Protein AF-A0A926HUH7-F1 (afdb_monomer_lite)

pLDDT: mean 84.09, std 13.65, range [26.98, 98.44]

Structure (mmCIF, N/CA/C/O backbone):
data_AF-A0A926HUH7-F1
#
_entry.id   AF-A0A926HUH7-F1
#
loop_
_atom_site.group_PDB
_atom_site.id
_atom_site.type_symbol
_atom_site.label_atom_id
_atom_site.label_alt_id
_atom_site.label_comp_id
_atom_site.label_asym_id
_atom_site.label_entity_id
_atom_site.label_seq_id
_atom_site.pdbx_PDB_ins_code
_atom_site.Cartn_x
_atom_site.Cartn_y
_atom_site.Cartn_z
_atom_site.occupancy
_atom_site.B_iso_or_equiv
_atom_site.auth_seq_id
_atom_site.auth_comp_id
_atom_site.auth_asym_id
_atom_site.auth_atom_id
_atom_site.pdbx_PDB_model_num
ATOM 1 N N . MET A 1 1 ? -35.353 0.434 -4.615 1.00 84.88 1 MET A N 1
ATOM 2 C CA . MET A 1 1 ? -34.839 1.703 -5.168 1.00 84.88 1 MET A CA 1
ATOM 3 C C . MET A 1 1 ? -35.703 2.874 -4.711 1.00 84.88 1 MET A C 1
ATOM 5 O O . MET A 1 1 ? -36.920 2.767 -4.698 1.00 84.88 1 MET A O 1
ATOM 9 N N . ARG A 1 2 ? -35.077 3.994 -4.342 1.00 84.56 2 ARG A N 1
ATOM 10 C CA . ARG A 1 2 ? -35.689 5.275 -3.950 1.00 84.56 2 ARG A CA 1
ATOM 11 C C . ARG A 1 2 ? -35.462 6.312 -5.057 1.00 84.56 2 ARG A C 1
ATOM 13 O O . ARG A 1 2 ? -34.459 7.032 -5.028 1.00 84.56 2 ARG A O 1
ATOM 20 N N . ARG A 1 3 ? -36.312 6.313 -6.096 1.00 85.25 3 ARG A N 1
ATOM 21 C CA . ARG A 1 3 ? -36.129 7.134 -7.318 1.00 85.25 3 ARG A CA 1
ATOM 22 C C . ARG A 1 3 ? -35.969 8.626 -7.010 1.00 85.25 3 ARG A C 1
ATOM 24 O O . ARG A 1 3 ? -35.176 9.290 -7.670 1.00 85.25 3 ARG A O 1
ATOM 31 N N . GLU A 1 4 ? -36.621 9.123 -5.965 1.00 82.88 4 GLU A N 1
ATOM 32 C CA . GLU A 1 4 ? -36.550 10.510 -5.504 1.00 82.88 4 GLU A CA 1
ATOM 33 C C . GLU A 1 4 ? -35.129 10.971 -5.139 1.00 82.88 4 GLU A C 1
ATOM 35 O O . GLU A 1 4 ? -34.836 12.162 -5.196 1.00 82.88 4 GLU A O 1
ATOM 40 N N . ARG A 1 5 ? -34.212 10.047 -4.811 1.00 84.25 5 ARG A N 1
ATOM 41 C CA . ARG A 1 5 ? -32.801 10.367 -4.513 1.00 84.25 5 ARG A CA 1
ATOM 42 C C . ARG A 1 5 ? -31.936 10.571 -5.757 1.00 84.25 5 ARG A C 1
ATOM 44 O O . ARG A 1 5 ? -30.822 11.082 -5.627 1.00 84.25 5 ARG A O 1
ATOM 51 N N . GLY A 1 6 ? -32.418 10.144 -6.925 1.00 88.50 6 GLY A N 1
ATOM 52 C CA . GLY A 1 6 ? -31.769 10.321 -8.222 1.00 88.50 6 GLY A CA 1
ATOM 53 C C . GLY A 1 6 ? -30.328 9.802 -8.315 1.00 88.50 6 GLY A C 1
ATOM 54 O O . GLY A 1 6 ? -29.916 8.865 -7.619 1.00 88.50 6 GLY A O 1
ATOM 55 N N . LEU A 1 7 ? -29.561 10.432 -9.205 1.00 91.12 7 LEU A N 1
ATOM 56 C CA . LEU A 1 7 ? -28.140 10.180 -9.443 1.00 91.12 7 LEU A CA 1
ATOM 57 C C . LEU A 1 7 ? -27.294 11.313 -8.845 1.00 91.12 7 LEU A C 1
ATOM 59 O O . LEU A 1 7 ? -27.714 12.467 -8.766 1.00 91.12 7 LEU A O 1
ATOM 63 N N . ALA A 1 8 ? -26.080 10.990 -8.410 1.00 89.81 8 ALA A N 1
ATOM 64 C CA . ALA A 1 8 ? -25.098 11.983 -7.999 1.00 89.81 8 ALA A CA 1
ATOM 65 C C . ALA A 1 8 ? -24.409 12.619 -9.212 1.00 89.81 8 ALA A C 1
ATOM 67 O O . ALA A 1 8 ? -24.269 11.986 -10.255 1.00 89.81 8 ALA A O 1
ATOM 68 N N . TYR A 1 9 ? -23.838 13.815 -9.029 1.00 89.94 9 TYR A N 1
ATOM 69 C CA . TYR A 1 9 ? -23.035 14.493 -10.059 1.00 89.94 9 TYR A CA 1
ATOM 70 C C . TYR A 1 9 ? -21.872 13.644 -10.598 1.00 89.94 9 TYR A C 1
ATOM 72 O O . TYR A 1 9 ? -21.448 13.829 -11.732 1.00 89.94 9 TYR A O 1
ATOM 80 N N . CYS A 1 10 ? -21.339 12.706 -9.810 1.00 86.88 10 CYS A N 1
ATOM 81 C CA . CYS A 1 10 ? -20.277 11.793 -10.241 1.00 86.88 10 CYS A CA 1
ATOM 82 C C . CYS A 1 10 ? -20.774 10.538 -10.982 1.00 86.88 10 CYS A C 1
ATOM 84 O O . CYS A 1 10 ? -19.946 9.736 -11.399 1.00 86.88 10 CYS A O 1
ATOM 86 N N . GLY A 1 11 ? -22.089 10.340 -11.117 1.00 88.38 11 GLY A N 1
ATOM 87 C CA . GLY A 1 11 ? -22.698 9.161 -11.745 1.00 88.38 11 GLY A CA 1
ATOM 88 C C . GLY A 1 11 ? -23.132 8.060 -10.775 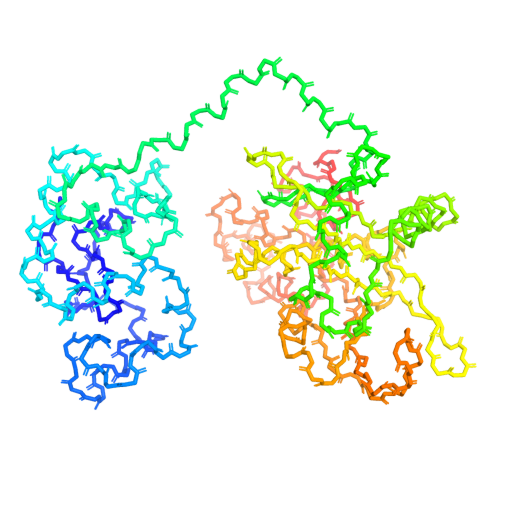1.00 88.38 11 GLY A C 1
ATOM 89 O O . GLY A 1 11 ? -23.734 7.087 -11.203 1.00 88.38 11 GLY A O 1
ATOM 90 N N . LEU A 1 12 ? -22.875 8.184 -9.468 1.00 88.38 12 LEU A N 1
ATOM 91 C CA . LEU A 1 12 ? -23.339 7.195 -8.484 1.00 88.38 12 LEU A CA 1
ATOM 92 C C . LEU A 1 12 ? -24.869 7.192 -8.338 1.00 88.38 12 LEU A C 1
ATOM 94 O O . LEU A 1 12 ? -25.495 8.248 -8.273 1.00 88.38 12 LEU A O 1
ATOM 98 N N . ALA A 1 13 ? -25.455 6.006 -8.171 1.00 87.44 13 ALA A N 1
ATOM 99 C CA . ALA A 1 13 ? -26.890 5.829 -7.967 1.00 87.44 13 ALA A CA 1
ATOM 100 C C . ALA A 1 13 ? -27.293 6.077 -6.502 1.00 87.44 13 ALA A C 1
ATOM 102 O O . ALA A 1 13 ? -27.328 5.158 -5.681 1.00 87.44 13 ALA A O 1
ATOM 103 N N . CYS A 1 14 ? -27.597 7.329 -6.143 1.00 84.69 14 CYS A N 1
ATOM 104 C CA . CYS A 1 14 ? -28.116 7.660 -4.809 1.00 84.69 14 CYS A CA 1
ATOM 105 C C . CYS A 1 14 ? -29.447 6.947 -4.512 1.00 84.69 14 CYS A C 1
ATOM 107 O O . CYS A 1 14 ? -29.713 6.602 -3.360 1.00 84.69 14 CYS A O 1
ATOM 109 N N . CYS A 1 15 ? -30.237 6.674 -5.551 1.00 83.19 15 CYS A N 1
ATOM 110 C CA . CYS A 1 15 ? -31.482 5.910 -5.510 1.00 83.19 15 CYS A CA 1
ATOM 111 C C . CYS A 1 15 ? -31.345 4.450 -5.041 1.00 83.19 15 CYS A C 1
ATOM 113 O O . CYS A 1 15 ? -32.341 3.861 -4.631 1.00 83.19 15 CYS A O 1
ATOM 115 N N . LEU A 1 16 ? -30.140 3.876 -5.028 1.00 81.88 16 LEU A N 1
ATOM 116 C CA . LEU A 1 16 ? -29.881 2.500 -4.575 1.00 81.88 16 LEU A CA 1
ATOM 117 C C . LEU A 1 16 ? -29.028 2.444 -3.293 1.00 81.88 16 LEU A C 1
ATOM 119 O O . LEU A 1 16 ? -28.545 1.389 -2.889 1.00 81.88 16 LEU A O 1
ATOM 123 N N . CYS A 1 17 ? -28.799 3.588 -2.639 1.00 74.50 17 CYS A N 1
ATOM 124 C CA . CYS A 1 17 ? -28.004 3.648 -1.415 1.00 74.50 17 CYS A CA 1
ATOM 125 C C . CYS A 1 17 ? -28.865 3.417 -0.163 1.00 74.50 17 CYS A C 1
ATOM 127 O O . CYS A 1 17 ? -29.707 4.249 0.185 1.00 74.50 17 CYS A O 1
ATOM 129 N N . GLU A 1 18 ? -28.585 2.325 0.551 1.00 68.12 18 GLU A N 1
ATOM 130 C CA . GLU A 1 18 ? -29.294 1.916 1.774 1.00 68.12 18 GLU A CA 1
ATOM 131 C C . GLU A 1 18 ? -28.559 2.293 3.074 1.00 68.12 18 GLU A C 1
ATOM 133 O O . GLU A 1 18 ? -29.140 2.239 4.150 1.00 68.12 18 GLU A O 1
ATOM 138 N N . GLN A 1 19 ? -27.295 2.735 3.006 1.00 62.44 19 GLN A N 1
ATOM 139 C CA . GLN A 1 19 ? -26.455 2.940 4.202 1.00 62.44 19 GLN A CA 1
ATOM 140 C C . GLN A 1 19 ? -26.865 4.111 5.107 1.00 62.44 19 GLN A C 1
ATOM 142 O O . GLN A 1 19 ? -26.459 4.172 6.265 1.00 62.44 19 GLN A O 1
ATOM 147 N N . LYS A 1 20 ? -27.617 5.077 4.582 1.00 64.31 20 LYS A N 1
ATOM 148 C CA . LYS A 1 20 ? -28.118 6.224 5.345 1.00 64.31 20 LYS A CA 1
ATOM 149 C C . LYS A 1 20 ? -29.600 6.379 5.022 1.00 64.31 20 LYS A C 1
ATOM 151 O O . LYS A 1 20 ? -29.957 6.967 3.998 1.00 64.31 20 LYS A O 1
ATOM 156 N N . GLU A 1 21 ? -30.464 5.841 5.882 1.00 65.75 21 GLU A N 1
ATOM 157 C CA . GLU A 1 21 ? -31.922 5.897 5.703 1.00 65.75 21 GLU A CA 1
ATOM 158 C C . GLU A 1 21 ? -32.441 7.328 5.534 1.00 65.75 21 GLU A C 1
ATOM 160 O O . GLU A 1 21 ? -33.363 7.533 4.751 1.00 65.75 21 GLU A O 1
ATOM 165 N N . SER A 1 22 ? -31.792 8.311 6.163 1.00 70.88 22 SER A N 1
ATOM 166 C CA . SER A 1 22 ? -32.119 9.740 6.088 1.00 70.88 22 SER A CA 1
ATOM 167 C C . SER A 1 22 ? -31.356 10.526 5.011 1.00 70.88 22 SER A C 1
ATOM 169 O O . SER A 1 22 ? -31.502 11.742 4.933 1.00 70.88 22 SER A O 1
ATOM 171 N N . CYS A 1 23 ? -30.529 9.885 4.172 1.00 77.25 23 CYS A N 1
ATOM 172 C CA . CYS A 1 23 ? -29.786 10.607 3.136 1.00 77.25 23 CYS A CA 1
ATOM 173 C C . CYS A 1 23 ? -30.742 11.143 2.057 1.00 77.25 23 CYS A C 1
ATOM 175 O O . CYS A 1 23 ? -31.434 10.340 1.424 1.00 77.25 23 CYS A O 1
ATOM 177 N N . PRO A 1 24 ? -30.759 12.460 1.786 1.00 75.69 24 PRO A N 1
ATOM 178 C CA . 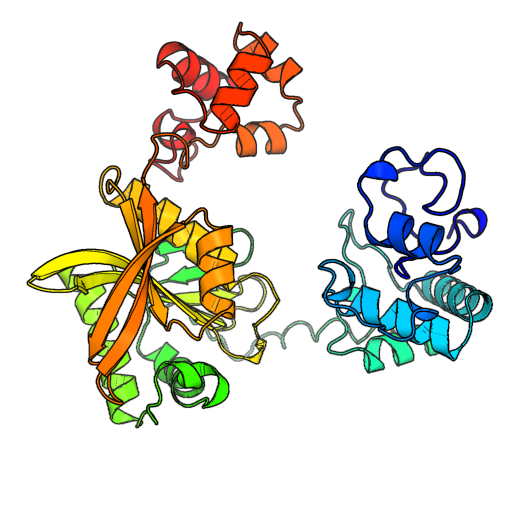PRO A 1 24 ? -31.658 13.029 0.787 1.00 75.69 24 PRO A CA 1
ATOM 179 C C . PRO A 1 24 ? -31.220 12.687 -0.644 1.00 75.69 24 PRO A C 1
ATOM 181 O O . PRO A 1 24 ? -32.033 12.731 -1.556 1.00 75.69 24 PRO A O 1
ATOM 184 N N . GLY A 1 25 ? -29.963 12.288 -0.857 1.00 78.50 25 GLY A N 1
ATOM 185 C CA . GLY A 1 25 ? -29.345 12.172 -2.179 1.00 78.50 25 GLY A CA 1
ATOM 186 C C . GLY A 1 25 ? -28.408 13.350 -2.450 1.00 78.50 25 GLY A C 1
ATOM 187 O O . GLY A 1 25 ? -28.505 14.401 -1.825 1.00 78.50 25 GLY A O 1
ATOM 188 N N . CYS A 1 26 ? -27.441 13.177 -3.353 1.00 81.06 26 CYS A N 1
ATOM 189 C CA . CYS A 1 26 ? -26.387 14.177 -3.564 1.00 81.06 26 CYS A CA 1
ATOM 190 C C . CYS A 1 26 ? -26.951 15.528 -4.043 1.00 81.06 26 CYS A C 1
ATOM 192 O O . CYS A 1 26 ? -26.535 16.587 -3.560 1.00 81.06 26 CYS A O 1
ATOM 194 N N . ARG A 1 27 ? -27.934 15.481 -4.949 1.00 82.12 27 ARG A N 1
ATOM 195 C CA . ARG A 1 27 ? -28.553 16.664 -5.559 1.00 82.12 27 ARG A CA 1
ATOM 196 C C . ARG A 1 27 ? -29.724 17.255 -4.769 1.00 82.12 27 ARG A C 1
ATOM 198 O O . ARG A 1 27 ? -30.088 18.392 -5.028 1.00 82.12 27 ARG A O 1
ATOM 205 N N . ASN A 1 28 ? -30.239 16.548 -3.765 1.00 79.88 28 ASN A N 1
ATOM 206 C CA . ASN A 1 28 ? -31.368 16.992 -2.940 1.00 79.88 28 ASN A CA 1
ATOM 207 C C . ASN A 1 28 ? -30.885 17.656 -1.653 1.00 79.88 28 ASN A C 1
ATOM 209 O O . ASN A 1 28 ? -29.903 17.203 -1.070 1.00 79.88 28 ASN A O 1
ATOM 213 N N . GLU A 1 29 ? -31.530 18.739 -1.218 1.00 67.69 29 GLU A N 1
ATOM 214 C CA . GLU A 1 29 ? -31.142 19.549 -0.050 1.00 67.69 29 GLU A CA 1
ATOM 215 C C . GLU A 1 29 ? -30.803 18.720 1.208 1.00 67.69 29 GLU A C 1
ATOM 217 O O . GLU A 1 29 ? -31.455 17.723 1.496 1.00 67.69 29 GLU A O 1
ATOM 222 N N . GLY A 1 30 ? -29.759 19.122 1.954 1.00 60.62 30 GLY A N 1
ATOM 223 C CA . GLY A 1 30 ? -29.415 18.519 3.256 1.00 60.62 30 GLY A CA 1
ATOM 224 C C . GLY A 1 30 ? -28.243 17.522 3.299 1.00 60.62 30 GLY A C 1
ATOM 225 O O . GLY A 1 30 ? -28.022 16.895 4.333 1.00 60.62 30 GLY A O 1
ATOM 226 N N . CYS A 1 31 ? -27.451 17.350 2.231 1.00 67.62 31 CYS A N 1
ATOM 227 C CA . CYS A 1 31 ? -26.242 16.512 2.308 1.00 67.62 31 CYS A CA 1
ATOM 228 C C . CYS A 1 31 ? -25.102 17.226 3.070 1.00 67.62 31 CYS A C 1
ATOM 230 O O . CYS A 1 31 ? -24.516 18.185 2.571 1.00 67.62 31 CYS A O 1
ATOM 232 N N . GLY A 1 32 ? -24.753 16.724 4.260 1.00 63.94 32 GLY A N 1
ATOM 233 C CA . GLY A 1 32 ? -23.741 17.323 5.148 1.00 63.94 32 GLY A CA 1
ATOM 234 C C . GLY A 1 32 ? -22.280 17.219 4.684 1.00 63.94 32 GLY A C 1
ATOM 235 O O . GLY A 1 32 ? -21.400 17.764 5.336 1.00 63.94 32 GLY A O 1
ATOM 236 N N . GLU A 1 33 ? -21.999 16.531 3.573 1.00 67.12 33 GLU A N 1
ATOM 237 C CA . GLU A 1 33 ? -20.634 16.333 3.045 1.00 67.12 33 GLU A CA 1
ATOM 238 C C . GLU A 1 33 ? -20.369 17.126 1.746 1.00 67.12 33 GLU A C 1
ATOM 240 O O . GLU A 1 33 ? -19.335 16.950 1.099 1.00 67.12 33 GLU A O 1
ATOM 245 N N . ARG A 1 34 ? -21.296 18.009 1.342 1.00 72.56 34 ARG A N 1
ATOM 246 C CA . ARG A 1 34 ? -21.234 18.756 0.069 1.00 72.56 34 ARG A CA 1
ATOM 247 C C . ARG A 1 34 ? -19.994 19.625 -0.078 1.00 72.56 34 ARG A C 1
ATOM 249 O O . ARG A 1 34 ? -19.381 19.605 -1.139 1.00 72.56 34 ARG A O 1
ATOM 256 N N . GLU A 1 35 ? -19.611 20.327 0.986 1.00 74.69 35 GLU A N 1
ATOM 257 C CA . GLU A 1 35 ? -18.494 21.283 0.978 1.00 74.69 35 GLU A CA 1
ATOM 258 C C . GLU A 1 35 ? -17.168 20.632 0.558 1.00 74.69 35 GLU A C 1
ATOM 260 O O . GLU A 1 35 ? -16.354 21.247 -0.126 1.00 74.69 35 GLU A O 1
ATOM 265 N N . TRP A 1 36 ? -16.980 19.352 0.886 1.00 76.88 36 TRP A N 1
ATOM 266 C CA . TRP A 1 36 ? -15.750 18.605 0.617 1.00 76.88 36 TRP A CA 1
ATOM 267 C C . TRP A 1 36 ? -15.787 17.816 -0.702 1.00 76.88 36 TRP A C 1
ATOM 269 O O . TRP A 1 36 ? -14.787 17.212 -1.103 1.00 76.88 36 TRP A O 1
ATOM 279 N N . CYS A 1 37 ? -16.926 17.790 -1.401 1.00 79.44 37 CYS A N 1
ATOM 280 C CA . CYS A 1 37 ? -17.103 16.989 -2.605 1.00 79.44 37 CYS A CA 1
ATOM 281 C C . CYS A 1 37 ? -16.648 17.745 -3.865 1.00 79.44 37 CYS A C 1
ATOM 283 O O . CYS A 1 37 ? -17.381 18.554 -4.431 1.00 79.44 37 CYS A O 1
ATOM 285 N N . LYS A 1 38 ? -15.453 17.406 -4.370 1.00 84.69 38 LYS A N 1
ATOM 286 C CA . LYS A 1 38 ? -14.874 18.023 -5.581 1.00 84.69 38 LYS A CA 1
ATOM 287 C C . LYS A 1 38 ? -15.782 17.935 -6.813 1.00 84.69 38 LYS A C 1
ATOM 289 O O . LYS A 1 38 ? -15.930 18.921 -7.522 1.00 84.69 38 LYS A O 1
ATOM 294 N N . ASN A 1 39 ? -16.393 16.774 -7.072 1.00 85.88 39 ASN A N 1
ATOM 295 C CA . ASN A 1 39 ? -17.260 16.583 -8.241 1.00 85.88 39 ASN A CA 1
ATOM 296 C C . ASN A 1 39 ? -18.550 17.409 -8.148 1.00 85.88 39 ASN A C 1
ATOM 298 O O . ASN A 1 39 ? -18.982 17.949 -9.159 1.00 85.88 39 ASN A O 1
ATOM 302 N N . TYR A 1 40 ? -19.133 17.528 -6.950 1.00 87.69 40 TYR A N 1
ATOM 303 C CA . TYR A 1 40 ? -20.292 18.389 -6.708 1.00 87.69 40 TYR A CA 1
ATOM 304 C C . TYR A 1 40 ? -19.934 19.857 -6.965 1.00 87.69 40 TYR A C 1
ATOM 306 O O . TYR A 1 40 ? -20.567 20.484 -7.808 1.00 87.69 40 TYR A O 1
ATOM 314 N N . ASN A 1 41 ? -18.889 20.375 -6.306 1.00 87.19 41 ASN A N 1
ATOM 315 C CA . ASN A 1 41 ? -18.487 21.779 -6.438 1.00 87.19 41 ASN A CA 1
ATOM 316 C C . ASN A 1 41 ? -18.135 22.125 -7.893 1.00 87.19 41 ASN A C 1
ATOM 318 O O . ASN A 1 41 ? -18.676 23.079 -8.438 1.00 87.19 41 ASN A O 1
ATOM 322 N N . CYS A 1 42 ? -17.343 21.283 -8.565 1.00 89.56 42 CYS A N 1
ATOM 323 C CA . CYS A 1 42 ? -16.963 21.488 -9.964 1.00 89.56 42 CYS A CA 1
ATOM 324 C C . CYS A 1 42 ? -18.175 21.507 -10.914 1.00 89.56 42 CYS A C 1
ATOM 326 O O . CYS A 1 42 ? -18.278 22.393 -11.760 1.00 89.56 42 CYS A O 1
ATOM 328 N N . CYS A 1 43 ? -19.121 20.569 -10.769 1.00 89.75 43 CYS A N 1
ATOM 329 C CA . CYS A 1 43 ? -20.323 20.564 -11.609 1.00 89.75 43 CYS A CA 1
ATOM 330 C C . CYS A 1 43 ? -21.197 21.796 -11.343 1.00 89.75 43 CYS A C 1
ATOM 332 O O . CYS A 1 43 ? -21.691 22.402 -12.286 1.00 89.75 43 CYS A O 1
ATOM 334 N N . ARG A 1 44 ? -21.339 22.213 -10.078 1.00 89.75 44 ARG A N 1
ATOM 335 C CA . ARG A 1 44 ? -22.099 23.416 -9.709 1.00 89.75 44 ARG A CA 1
ATOM 336 C C . ARG A 1 44 ? -21.476 24.696 -10.259 1.00 89.75 44 ARG A C 1
ATOM 338 O O . ARG A 1 44 ? -22.204 25.516 -10.802 1.00 89.75 44 ARG A O 1
ATOM 345 N N . GLU A 1 45 ? -20.161 24.849 -10.143 1.00 91.50 45 GLU A N 1
ATOM 346 C CA . GLU A 1 45 ? -19.421 26.005 -10.667 1.00 91.50 45 GLU A CA 1
ATOM 347 C C . GLU A 1 45 ? -19.514 26.102 -12.193 1.00 91.50 45 GLU A C 1
ATOM 349 O O . GLU A 1 45 ? -19.641 27.197 -12.734 1.00 91.50 45 GLU A O 1
ATOM 354 N N . ARG A 1 46 ? -19.483 24.959 -12.889 1.00 90.69 46 ARG A N 1
ATOM 355 C CA . ARG A 1 46 ? -19.540 24.895 -14.357 1.00 90.69 46 ARG A CA 1
ATOM 356 C C . ARG A 1 46 ? -20.961 24.802 -14.928 1.00 90.69 46 ARG A C 1
ATOM 358 O O . ARG A 1 46 ? -21.113 24.774 -16.144 1.00 90.69 46 ARG A O 1
ATOM 365 N N . GLY A 1 47 ? -21.990 24.752 -14.079 1.00 92.69 47 GLY A N 1
ATOM 366 C CA . GLY A 1 47 ? -23.386 24.625 -14.511 1.00 92.69 47 GLY A CA 1
ATOM 367 C C . GLY A 1 47 ? -23.725 23.275 -15.151 1.00 92.69 47 GLY A C 1
ATOM 368 O O . GLY A 1 47 ? -24.629 23.208 -15.975 1.00 92.69 47 GLY A O 1
ATOM 369 N N . TYR A 1 48 ? -22.998 22.214 -14.798 1.00 93.62 48 TYR A N 1
ATOM 370 C CA . TYR A 1 48 ? -23.263 20.863 -15.280 1.00 93.62 48 TYR A CA 1
ATOM 371 C C . TYR A 1 48 ? -24.211 20.112 -14.352 1.00 93.62 48 TYR A C 1
ATOM 373 O O . TYR A 1 48 ? -24.046 20.108 -13.130 1.00 93.62 48 TYR A O 1
ATOM 381 N N . ASP A 1 49 ? -25.127 19.361 -14.949 1.00 89.56 49 ASP A N 1
ATOM 382 C CA . ASP A 1 49 ? -25.972 18.403 -14.248 1.00 89.56 49 ASP A CA 1
ATOM 383 C C . ASP A 1 49 ? -25.156 17.195 -13.782 1.00 89.56 49 ASP A C 1
ATOM 385 O O . ASP A 1 49 ? -25.473 16.584 -12.767 1.00 89.56 49 ASP A O 1
ATOM 389 N N . GLY A 1 50 ? -24.036 16.875 -14.432 1.00 92.25 50 GLY A N 1
ATOM 390 C CA . GLY A 1 50 ? -23.124 15.829 -13.979 1.00 92.25 50 GLY A CA 1
ATOM 391 C C . GLY A 1 50 ? -21.790 15.821 -14.708 1.00 92.25 50 GLY A C 1
ATOM 392 O O . GLY A 1 50 ? -21.604 16.475 -15.731 1.00 92.25 50 GLY A O 1
ATOM 393 N N . CYS A 1 51 ? -20.845 15.034 -14.191 1.00 93.19 51 CYS A N 1
ATOM 394 C CA . CYS A 1 51 ? -19.481 14.949 -14.717 1.00 93.19 51 CYS A CA 1
ATOM 395 C C . CYS A 1 51 ? -19.437 14.519 -16.191 1.00 93.19 51 CYS A C 1
ATOM 397 O O . CYS A 1 51 ? -18.484 14.851 -16.882 1.00 93.19 51 CYS A O 1
ATOM 399 N N . TRP A 1 52 ? -20.456 13.806 -16.672 1.00 93.75 52 TRP A N 1
ATOM 400 C CA . TRP A 1 52 ? -20.575 13.356 -18.060 1.00 93.75 52 TRP A CA 1
ATOM 401 C C . TRP A 1 52 ? -20.892 14.467 -19.068 1.00 93.75 52 TRP A C 1
ATOM 403 O O . TRP A 1 52 ? -20.782 14.223 -20.263 1.00 93.75 52 TRP A O 1
ATOM 413 N N . GLN A 1 53 ? -21.275 15.667 -18.619 1.00 94.12 53 GLN A N 1
ATOM 414 C CA . GLN A 1 53 ? -21.406 16.843 -19.491 1.00 94.12 53 GLN A CA 1
ATOM 415 C C . GLN A 1 53 ? -20.074 17.593 -19.663 1.00 94.12 53 GLN A C 1
ATOM 417 O O . GLN A 1 53 ? -19.978 18.505 -20.481 1.00 94.12 53 GLN A O 1
ATOM 422 N N . CYS A 1 54 ? -19.038 17.232 -18.899 1.00 91.19 54 CYS A N 1
ATOM 423 C CA . CYS A 1 54 ? -17.743 17.892 -18.985 1.00 91.19 54 CYS A CA 1
ATOM 424 C C . CYS A 1 54 ? -16.987 17.438 -20.251 1.00 91.19 54 CYS A C 1
ATOM 426 O O . CYS A 1 54 ? -16.805 16.235 -20.439 1.00 91.19 54 CYS A O 1
ATOM 428 N N . PRO A 1 55 ? -16.470 18.359 -21.084 1.00 88.31 55 PRO A N 1
ATOM 429 C CA . PRO A 1 55 ? -15.702 18.003 -22.282 1.00 88.31 55 PRO A CA 1
ATOM 430 C C . PRO A 1 55 ? -14.354 17.338 -21.957 1.00 88.31 55 PRO A C 1
ATOM 432 O O . PRO A 1 55 ? -13.815 16.597 -22.770 1.00 88.31 55 PRO A O 1
ATOM 435 N N . GLU A 1 56 ? -13.826 17.569 -20.753 1.00 85.75 56 GLU A N 1
ATOM 436 C CA . GLU A 1 56 ? -12.579 16.972 -20.253 1.00 85.75 56 GLU A CA 1
ATOM 437 C C . GLU A 1 56 ? -12.820 15.623 -19.550 1.00 85.75 56 GLU A C 1
ATOM 439 O O . GLU A 1 56 ? -11.948 15.100 -18.854 1.00 85.75 56 GLU A O 1
ATOM 444 N N . PHE A 1 57 ? -14.031 15.071 -19.646 1.00 86.38 57 PHE A N 1
ATOM 445 C CA . PHE A 1 57 ? -14.370 13.818 -18.992 1.00 86.38 57 PHE A CA 1
ATOM 446 C C . PHE A 1 57 ? -13.782 12.603 -19.741 1.00 86.38 57 PHE A C 1
ATOM 448 O O . PHE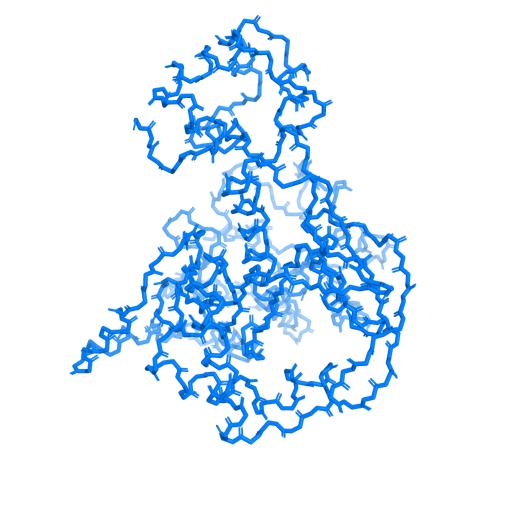 A 1 57 ? -13.956 12.488 -20.955 1.00 86.38 57 PHE A O 1
ATOM 455 N N . PRO A 1 58 ? -13.183 11.621 -19.036 1.00 84.06 58 PRO A N 1
ATOM 456 C CA . PRO A 1 58 ? -12.964 11.563 -17.589 1.00 84.06 58 PRO A CA 1
ATOM 457 C C . PRO A 1 58 ? -11.707 12.340 -17.160 1.00 84.06 58 PRO A C 1
ATOM 459 O O . PRO A 1 58 ? -10.610 12.051 -17.624 1.00 84.06 58 PRO A O 1
ATOM 462 N N . CYS A 1 59 ? -11.844 13.262 -16.204 1.00 77.06 59 CYS A N 1
ATOM 463 C CA . CYS A 1 59 ? -10.702 13.983 -15.635 1.00 77.06 59 CYS A CA 1
ATOM 464 C C . CYS A 1 59 ? -10.014 13.180 -14.511 1.00 77.06 59 CYS A C 1
ATOM 466 O O . CYS A 1 59 ? -10.615 12.274 -13.926 1.00 77.06 59 CYS A O 1
ATOM 468 N N . GLU A 1 60 ? -8.777 13.542 -14.147 1.00 66.25 60 GLU A N 1
ATOM 469 C CA . GLU A 1 60 ? -7.888 12.818 -13.207 1.00 66.25 60 GLU A CA 1
ATOM 470 C C . GLU A 1 60 ? -8.348 12.786 -11.729 1.00 66.25 60 GLU A C 1
ATOM 472 O O . GLU A 1 60 ? -7.583 12.516 -10.799 1.00 66.25 60 GLU A O 1
ATOM 477 N N . THR A 1 61 ? -9.623 13.051 -11.458 1.00 66.00 61 THR A N 1
ATOM 478 C CA . THR A 1 61 ? -10.151 13.059 -10.093 1.00 66.00 61 THR A CA 1
ATOM 479 C C . THR A 1 61 ? -10.214 11.633 -9.531 1.00 66.00 61 THR A C 1
ATOM 481 O O . THR A 1 61 ? -10.776 10.736 -10.158 1.00 66.00 61 THR A O 1
ATOM 484 N N . LEU A 1 62 ? -9.740 11.427 -8.293 1.00 60.81 62 LEU A N 1
ATOM 485 C CA . LEU A 1 62 ? -9.701 10.117 -7.607 1.00 60.81 62 LEU A CA 1
ATOM 486 C C . LEU A 1 62 ? -11.029 9.334 -7.635 1.00 60.81 62 LEU A C 1
ATOM 488 O O . LEU A 1 62 ? -11.021 8.106 -7.612 1.00 60.81 62 LEU A O 1
ATOM 492 N N . MET A 1 63 ? -12.172 10.026 -7.672 1.00 74.12 63 MET A N 1
ATOM 493 C CA . MET A 1 63 ? -13.489 9.389 -7.749 1.00 74.12 63 MET A CA 1
ATOM 494 C C . MET A 1 63 ? -13.747 8.740 -9.119 1.00 74.12 63 MET A C 1
ATOM 496 O O . MET A 1 63 ? -14.274 7.632 -9.169 1.00 74.12 63 MET A O 1
ATOM 500 N N . LEU A 1 64 ? -13.320 9.384 -10.209 1.00 78.44 64 LEU A N 1
ATOM 501 C CA . LEU A 1 64 ? -13.455 8.884 -11.583 1.00 78.44 64 LEU A CA 1
ATOM 502 C C . LEU A 1 64 ? -12.363 7.868 -11.958 1.00 78.44 64 LEU A C 1
ATOM 504 O O . LEU A 1 64 ? -12.463 7.200 -12.985 1.00 78.44 64 LEU A O 1
ATOM 508 N N . ALA A 1 65 ? -11.353 7.677 -11.104 1.00 75.25 65 ALA A N 1
ATOM 509 C CA . ALA A 1 65 ? -10.417 6.562 -11.235 1.00 75.25 65 ALA A CA 1
ATOM 510 C C . ALA A 1 65 ? -11.111 5.198 -11.034 1.00 75.25 65 ALA A C 1
ATOM 512 O O . ALA A 1 65 ? -10.684 4.198 -11.614 1.00 75.25 65 ALA A O 1
ATOM 513 N N . LYS A 1 66 ? -12.211 5.145 -10.265 1.00 76.62 66 LYS A N 1
ATOM 514 C CA . LYS A 1 66 ? -12.998 3.920 -10.062 1.00 76.62 66 LYS A CA 1
ATOM 515 C C . LYS A 1 66 ? -13.790 3.569 -11.323 1.00 76.62 66 LYS A C 1
ATOM 517 O O . LYS A 1 66 ? -14.675 4.325 -11.719 1.00 76.62 66 LYS A O 1
ATOM 522 N N . MET A 1 67 ? -13.513 2.392 -11.889 1.00 86.44 67 MET A N 1
ATOM 523 C CA . MET A 1 67 ? -14.097 1.922 -13.152 1.00 86.44 67 MET A CA 1
ATOM 524 C C . MET A 1 67 ? -15.632 1.990 -13.158 1.00 86.44 67 MET A C 1
ATOM 526 O O . MET A 1 67 ? -16.184 2.659 -14.023 1.00 86.44 67 MET A O 1
ATOM 530 N N . ARG A 1 68 ? -16.312 1.445 -12.135 1.00 87.75 68 ARG A N 1
ATOM 531 C CA . ARG A 1 68 ? -17.783 1.503 -12.006 1.00 87.75 68 ARG A CA 1
ATOM 532 C C . ARG A 1 68 ? -18.342 2.925 -12.117 1.00 87.75 68 ARG A C 1
ATOM 534 O O . ARG A 1 68 ? -19.300 3.166 -12.840 1.00 87.75 68 ARG A O 1
ATOM 541 N N . ILE A 1 69 ? -17.753 3.872 -11.384 1.00 89.31 69 ILE A N 1
ATOM 542 C CA . ILE A 1 69 ? -18.234 5.263 -11.332 1.00 89.31 69 ILE A CA 1
ATOM 543 C C . ILE A 1 69 ? -18.052 5.931 -12.695 1.00 89.31 69 ILE A C 1
ATOM 545 O O . ILE A 1 69 ? -18.952 6.607 -13.188 1.00 89.31 69 ILE A O 1
ATOM 549 N N . ARG A 1 70 ? -16.898 5.700 -13.324 1.00 91.75 70 ARG A N 1
ATOM 550 C CA . ARG A 1 70 ? -16.597 6.219 -14.656 1.00 91.75 70 ARG A CA 1
ATOM 551 C C . ARG A 1 70 ? -17.514 5.628 -15.726 1.00 91.75 70 ARG A C 1
ATOM 553 O O . ARG A 1 70 ? -18.025 6.387 -16.543 1.00 91.75 70 ARG A O 1
ATOM 560 N N . ALA A 1 71 ? -17.769 4.322 -15.674 1.00 92.88 71 ALA A N 1
ATOM 561 C CA . ALA A 1 71 ? -18.703 3.636 -16.559 1.00 92.88 71 ALA A CA 1
ATOM 562 C C . ALA A 1 71 ? -20.122 4.207 -16.415 1.00 92.88 71 ALA A C 1
ATOM 564 O O . ALA A 1 71 ? -20.723 4.594 -17.410 1.00 92.88 71 ALA A O 1
ATOM 565 N N . PHE A 1 72 ? -20.623 4.368 -15.186 1.00 95.12 72 PHE A N 1
ATOM 566 C CA . PHE A 1 72 ? -21.951 4.939 -14.935 1.00 95.12 72 PHE A CA 1
ATOM 567 C C . PHE A 1 72 ? -22.076 6.348 -15.519 1.00 95.12 72 PHE A C 1
ATOM 569 O O . PHE A 1 72 ? -23.027 6.637 -16.237 1.00 95.12 72 PHE A O 1
ATOM 576 N N . ALA A 1 73 ? -21.090 7.216 -15.277 1.00 94.19 73 ALA A N 1
ATOM 577 C CA . ALA A 1 73 ? -21.080 8.551 -15.864 1.00 94.19 73 ALA A CA 1
ATOM 578 C C . ALA A 1 73 ? -21.040 8.508 -17.407 1.00 94.19 73 ALA A C 1
ATOM 580 O O . ALA A 1 73 ? -21.826 9.205 -18.043 1.00 94.19 73 ALA A O 1
ATOM 581 N N . ARG A 1 74 ? -20.212 7.654 -18.032 1.00 94.88 74 ARG A N 1
ATOM 582 C CA . ARG A 1 74 ? -20.219 7.491 -19.501 1.00 94.88 74 ARG A CA 1
ATOM 583 C C . ARG A 1 74 ? -21.571 7.015 -20.026 1.00 94.88 74 ARG A C 1
ATOM 585 O O . ARG A 1 74 ? -22.019 7.516 -21.052 1.00 94.88 74 ARG A O 1
ATOM 592 N N . PHE A 1 75 ? -22.199 6.061 -19.347 1.00 96.19 75 PHE A N 1
ATOM 593 C CA . PHE A 1 75 ? -23.495 5.520 -19.740 1.00 96.19 75 PHE A CA 1
ATOM 594 C C . PHE A 1 75 ? -24.574 6.606 -19.701 1.00 96.19 75 PHE A C 1
ATOM 596 O O . PHE A 1 75 ? -25.289 6.802 -20.681 1.00 96.19 75 PHE A O 1
ATOM 603 N N . ILE A 1 76 ? -24.613 7.396 -18.624 1.00 96.25 76 ILE A N 1
ATOM 604 C CA . ILE A 1 76 ? -25.519 8.545 -18.502 1.00 96.25 76 ILE A CA 1
ATOM 605 C C . ILE A 1 76 ? -25.264 9.567 -19.616 1.00 96.25 76 ILE A C 1
ATOM 607 O O . ILE A 1 76 ? -26.211 10.055 -20.223 1.00 96.25 76 ILE A O 1
ATOM 611 N N . GLY A 1 77 ? -24.000 9.867 -19.931 1.00 94.19 77 GLY A N 1
ATOM 612 C CA . GLY A 1 77 ? -23.658 10.783 -21.022 1.00 94.19 77 GLY A CA 1
ATOM 613 C C . GLY A 1 77 ? -24.116 10.305 -22.405 1.00 94.19 77 GLY A C 1
ATOM 614 O O . GLY A 1 77 ? -24.413 11.132 -23.260 1.00 94.19 77 GLY A O 1
ATOM 615 N N . ARG A 1 78 ? -24.194 8.985 -22.627 1.00 94.94 78 ARG A N 1
ATOM 616 C CA . ARG A 1 78 ? -24.622 8.389 -23.905 1.00 94.94 78 ARG A CA 1
ATOM 617 C C . ARG A 1 78 ? -26.136 8.226 -24.025 1.00 94.94 78 ARG A C 1
ATOM 619 O O . ARG A 1 78 ? -26.673 8.453 -25.102 1.00 94.94 78 ARG A O 1
ATOM 626 N N . HIS A 1 79 ? -26.802 7.814 -22.949 1.00 94.31 79 HIS A N 1
ATOM 627 C CA . HIS A 1 79 ? -28.201 7.371 -22.995 1.00 94.31 79 HIS A CA 1
ATOM 628 C C . HIS A 1 79 ? -29.163 8.244 -22.175 1.00 94.31 79 HIS A C 1
ATOM 630 O O . HIS A 1 79 ? -30.378 8.103 -22.287 1.00 94.31 79 HIS A O 1
ATOM 636 N N . GLY A 1 80 ? -28.637 9.164 -21.366 1.00 94.19 80 GLY A N 1
ATOM 637 C CA . GLY A 1 80 ? -29.415 10.039 -20.495 1.00 94.19 80 GLY A CA 1
ATOM 638 C C . GLY A 1 80 ? -29.715 9.443 -19.116 1.00 94.19 80 GLY A C 1
ATOM 639 O O . GLY A 1 80 ? -29.641 8.236 -18.879 1.00 94.19 80 GLY A O 1
ATOM 640 N N . GLU A 1 81 ? -30.062 10.321 -18.173 1.00 93.88 81 GLU A N 1
ATOM 641 C CA . GLU A 1 81 ? -30.316 9.944 -16.775 1.00 93.88 81 GLU A CA 1
ATOM 642 C C . GLU A 1 81 ? -31.555 9.067 -16.607 1.00 93.88 81 GLU A C 1
ATOM 644 O O . GLU A 1 81 ? -31.542 8.132 -15.810 1.00 93.88 81 GLU A O 1
ATOM 649 N N . GLN A 1 82 ? -32.620 9.359 -17.356 1.00 93.00 82 GLN A N 1
ATOM 650 C CA . GLN A 1 82 ? -33.878 8.630 -17.228 1.00 93.00 82 GLN A CA 1
ATOM 651 C C . GLN A 1 82 ? -33.697 7.157 -17.602 1.00 93.00 82 GLN A C 1
ATOM 653 O O . GLN A 1 82 ? -34.079 6.279 -16.834 1.00 93.00 82 GLN A O 1
ATOM 658 N N . TYR A 1 83 ? -33.016 6.896 -18.721 1.00 93.75 83 TYR A N 1
ATOM 659 C CA . TYR A 1 83 ? -32.714 5.538 -19.159 1.00 93.75 83 TYR A CA 1
ATOM 660 C C . TYR A 1 83 ? -31.826 4.798 -18.152 1.00 93.75 83 TYR A C 1
ATOM 662 O O . TYR A 1 83 ? -32.102 3.653 -17.812 1.00 93.75 83 TYR A O 1
ATOM 670 N N . MET A 1 84 ? -30.816 5.471 -17.585 1.00 94.75 84 MET A N 1
ATOM 671 C CA . MET A 1 84 ? -29.999 4.904 -16.505 1.00 94.75 84 MET A CA 1
ATOM 672 C C . MET A 1 84 ? -30.850 4.476 -15.300 1.00 94.75 84 MET A C 1
ATOM 674 O O . MET A 1 84 ? -30.648 3.392 -14.755 1.00 94.75 84 MET A O 1
ATOM 678 N N . LEU A 1 85 ? -31.798 5.312 -14.866 1.00 93.81 85 LEU A N 1
ATOM 679 C CA . LEU A 1 85 ? -32.685 4.990 -13.745 1.00 93.81 85 LEU A CA 1
ATOM 680 C C . LEU A 1 85 ? -33.608 3.809 -14.066 1.00 93.81 85 LEU A C 1
ATOM 682 O O . LEU A 1 85 ? -33.810 2.957 -13.202 1.00 93.81 85 LEU A O 1
ATOM 686 N N . ASP A 1 86 ? -34.130 3.741 -15.290 1.00 92.31 86 ASP A N 1
ATOM 687 C CA . ASP A 1 86 ? -34.989 2.646 -15.744 1.00 92.31 86 ASP A CA 1
ATOM 688 C C . ASP A 1 86 ? -34.219 1.314 -15.788 1.00 92.31 86 ASP A C 1
ATOM 690 O O . ASP A 1 86 ? -34.702 0.306 -15.266 1.00 92.31 86 ASP A O 1
ATOM 694 N N . CYS A 1 87 ? -32.983 1.328 -16.298 1.00 93.19 87 CYS A N 1
ATOM 695 C CA . CYS A 1 87 ? -32.056 0.195 -16.268 1.00 93.19 87 CYS A CA 1
ATOM 696 C C . CYS A 1 87 ? -31.762 -0.274 -14.837 1.00 93.19 87 CYS A C 1
ATOM 698 O O . CYS A 1 87 ? -31.901 -1.452 -14.511 1.00 93.19 87 CYS A O 1
ATOM 700 N N . LEU A 1 88 ? -31.395 0.653 -13.949 1.00 93.31 88 LEU A N 1
ATOM 701 C CA . LEU A 1 88 ? -31.090 0.353 -12.551 1.00 93.31 88 LEU A CA 1
ATOM 702 C C . LEU A 1 88 ? -32.286 -0.253 -11.805 1.00 93.31 88 LEU A C 1
ATOM 704 O O . LEU A 1 88 ? -32.105 -1.200 -11.039 1.00 93.31 88 LEU A O 1
ATOM 708 N N . GLU A 1 89 ? -33.496 0.259 -12.038 1.00 91.56 89 GLU A N 1
ATOM 709 C CA . GLU A 1 89 ? -34.713 -0.287 -11.437 1.00 91.56 89 GLU A CA 1
ATOM 710 C C . GLU A 1 89 ? -35.032 -1.687 -11.972 1.00 91.56 89 GLU A C 1
ATOM 712 O O . GLU A 1 89 ? -35.339 -2.598 -11.198 1.00 91.56 89 GLU A O 1
ATOM 717 N N . ALA A 1 90 ? -34.939 -1.881 -13.290 1.00 88.19 90 ALA A N 1
ATOM 718 C CA . ALA A 1 90 ? -35.137 -3.187 -13.909 1.00 88.19 90 ALA A CA 1
ATOM 719 C C . ALA A 1 90 ? -34.130 -4.214 -13.373 1.00 88.19 90 ALA A C 1
ATOM 721 O O . ALA A 1 90 ? -34.493 -5.356 -13.091 1.00 88.19 90 ALA A O 1
ATOM 722 N N . ASN A 1 91 ? -32.883 -3.796 -13.170 1.00 91.94 91 ASN A N 1
ATOM 723 C CA . ASN A 1 91 ? -31.816 -4.639 -12.653 1.00 91.94 91 ASN A CA 1
ATOM 724 C C . ASN A 1 91 ? -32.012 -4.990 -11.178 1.00 91.94 91 ASN A C 1
ATOM 726 O O . ASN A 1 91 ? -31.852 -6.153 -10.815 1.00 91.94 91 ASN A O 1
ATOM 730 N N . GLU A 1 92 ? -32.437 -4.042 -10.340 1.00 87.75 92 GLU A N 1
ATOM 731 C CA . GLU A 1 92 ? -32.801 -4.330 -8.947 1.00 87.75 92 GLU A CA 1
ATOM 732 C C . GLU A 1 92 ? -33.929 -5.377 -8.877 1.00 87.75 92 GLU A C 1
ATOM 734 O O . GLU A 1 92 ? -33.828 -6.343 -8.121 1.00 87.75 92 GLU A O 1
ATOM 739 N N . ARG A 1 93 ? -34.957 -5.266 -9.735 1.00 86.38 93 ARG A N 1
ATOM 740 C CA . ARG A 1 93 ? -36.045 -6.264 -9.839 1.00 86.38 93 ARG A CA 1
ATOM 741 C C . ARG A 1 93 ? -35.561 -7.634 -10.323 1.00 86.38 93 ARG A C 1
ATOM 743 O O . ARG A 1 93 ? -36.146 -8.649 -9.959 1.00 86.38 93 ARG A O 1
ATOM 750 N N . ARG A 1 94 ? -34.495 -7.668 -11.128 1.00 86.50 94 ARG A N 1
ATOM 751 C CA . ARG A 1 94 ? -33.800 -8.893 -11.568 1.00 86.50 94 ARG A CA 1
ATOM 752 C C . ARG A 1 94 ? -32.831 -9.443 -10.512 1.00 86.50 94 ARG A C 1
ATOM 754 O O . ARG A 1 94 ? -32.204 -10.471 -10.748 1.00 86.50 94 ARG A O 1
ATOM 761 N N . GLY A 1 95 ? -32.720 -8.793 -9.351 1.00 86.00 95 GLY A N 1
ATOM 762 C CA . GLY A 1 95 ? -31.868 -9.223 -8.243 1.00 86.00 95 GLY A CA 1
ATOM 763 C C . GLY A 1 95 ? -30.416 -8.752 -8.337 1.00 86.00 95 GLY A C 1
ATOM 764 O O . GLY A 1 95 ? -29.585 -9.230 -7.568 1.00 86.00 95 GLY A O 1
ATOM 765 N N . VAL A 1 96 ? -30.097 -7.823 -9.245 1.00 86.31 96 VAL A N 1
ATOM 766 C CA . VAL A 1 96 ? -28.764 -7.214 -9.324 1.00 86.31 96 VAL A CA 1
ATOM 767 C C . VAL A 1 96 ? -28.550 -6.331 -8.097 1.00 86.31 96 VAL A C 1
ATOM 769 O O . VAL A 1 96 ? -29.226 -5.319 -7.902 1.00 86.31 96 VAL A O 1
ATOM 772 N N . ALA A 1 97 ? -27.582 -6.702 -7.268 1.00 86.38 97 ALA A N 1
ATOM 773 C CA . ALA A 1 97 ? -27.288 -6.015 -6.024 1.00 86.38 97 ALA A CA 1
ATOM 774 C C . ALA A 1 97 ? -26.369 -4.813 -6.271 1.00 86.38 97 ALA A C 1
ATOM 776 O O . ALA A 1 97 ? -25.207 -4.961 -6.650 1.00 86.38 97 ALA A O 1
ATOM 777 N N . TYR A 1 98 ? -26.848 -3.599 -5.996 1.00 84.19 98 TYR A N 1
ATOM 778 C CA . TYR A 1 98 ? -25.997 -2.401 -6.024 1.00 84.19 98 TYR A CA 1
ATOM 779 C C . TYR A 1 98 ? -24.999 -2.365 -4.855 1.00 84.19 98 TYR A C 1
ATOM 781 O O . TYR A 1 98 ? -23.869 -1.899 -5.002 1.00 84.19 98 TYR A O 1
ATOM 789 N N . HIS A 1 99 ? -25.400 -2.926 -3.713 1.00 82.00 99 HIS A N 1
ATOM 790 C CA . HIS A 1 99 ? -24.570 -3.215 -2.548 1.00 82.00 99 HIS A CA 1
ATOM 791 C C . HIS A 1 99 ? -24.890 -4.631 -2.056 1.00 82.00 99 HIS A C 1
ATOM 793 O O . HIS A 1 99 ? -26.052 -5.026 -2.039 1.00 82.00 99 HIS A O 1
ATOM 799 N N . ALA A 1 100 ? -23.883 -5.390 -1.630 1.00 73.94 100 ALA A N 1
ATOM 800 C CA . ALA A 1 100 ? -24.042 -6.758 -1.148 1.00 73.94 100 ALA A CA 1
ATOM 801 C C . ALA A 1 100 ? -23.639 -6.885 0.330 1.00 73.94 100 ALA A C 1
ATOM 803 O O . ALA A 1 100 ? -22.578 -6.407 0.741 1.00 73.94 100 ALA A O 1
ATOM 804 N N . ASN A 1 101 ? -24.458 -7.585 1.127 1.00 61.09 101 ASN A N 1
ATOM 805 C CA . ASN A 1 101 ? -24.150 -8.019 2.501 1.00 61.09 101 ASN A CA 1
ATOM 806 C C . ASN A 1 101 ? -23.614 -6.901 3.424 1.00 61.09 101 ASN A C 1
ATOM 808 O O . ASN A 1 101 ? -22.617 -7.088 4.123 1.00 61.09 101 ASN A O 1
ATOM 812 N N . GLY A 1 102 ? -24.226 -5.711 3.385 1.00 59.78 102 GLY A N 1
ATOM 813 C CA . GLY A 1 102 ? -23.835 -4.565 4.220 1.00 59.78 102 GLY A CA 1
ATOM 814 C C . GLY A 1 102 ? -22.541 -3.850 3.798 1.00 59.78 102 GLY A C 1
ATOM 815 O O . GLY A 1 102 ? -22.092 -2.938 4.494 1.00 59.78 102 GLY A O 1
ATOM 816 N N . LYS A 1 103 ? -21.932 -4.219 2.661 1.00 64.88 103 LYS A N 1
ATOM 817 C CA . LYS A 1 103 ? -20.717 -3.587 2.115 1.00 64.88 103 LYS A CA 1
ATOM 818 C C . LYS A 1 103 ? -21.055 -2.580 1.010 1.00 64.88 103 LYS A C 1
ATOM 820 O O . LYS A 1 103 ? -22.032 -2.740 0.293 1.00 64.88 103 LYS A O 1
ATOM 825 N N . LEU A 1 104 ? -20.188 -1.584 0.802 1.00 70.56 104 LEU A N 1
ATOM 826 C CA . LEU A 1 104 ? -20.278 -0.589 -0.290 1.00 70.56 104 LEU A CA 1
ATOM 827 C C . LEU A 1 104 ? -19.892 -1.135 -1.685 1.00 70.56 104 LEU A C 1
ATOM 829 O O . LEU A 1 104 ? -19.539 -0.367 -2.582 1.00 70.56 104 LEU A O 1
ATOM 833 N N . LEU A 1 105 ? -19.915 -2.456 -1.853 1.00 74.94 105 LEU A N 1
ATOM 834 C CA . LEU A 1 105 ? -19.576 -3.164 -3.087 1.00 74.94 105 LEU A CA 1
ATOM 835 C C . LEU A 1 105 ? -20.778 -4.002 -3.516 1.00 74.94 105 LEU A C 1
ATOM 837 O O . LEU A 1 105 ? -21.395 -4.637 -2.661 1.00 74.94 105 LEU A O 1
ATOM 841 N N . GLY A 1 106 ? -21.073 -4.027 -4.810 1.00 83.81 106 GLY A N 1
ATOM 842 C CA . GLY A 1 106 ? -22.156 -4.801 -5.413 1.00 83.81 106 GLY A CA 1
ATOM 843 C C . GLY A 1 106 ? -21.739 -5.479 -6.717 1.00 83.81 106 GLY A C 1
ATOM 844 O O . GLY A 1 106 ? -20.557 -5.687 -6.988 1.00 83.81 106 GLY A O 1
ATOM 845 N N . ASP A 1 107 ? -22.720 -5.844 -7.532 1.00 85.94 107 ASP A N 1
ATOM 846 C CA . ASP A 1 107 ? -22.540 -6.635 -8.753 1.00 85.94 107 ASP A CA 1
ATOM 847 C C . ASP A 1 107 ? -21.794 -5.858 -9.833 1.00 85.94 107 ASP A C 1
ATOM 849 O O . ASP A 1 107 ? -20.889 -6.394 -10.472 1.00 85.94 107 ASP A O 1
ATOM 853 N N . TYR A 1 108 ? -22.081 -4.562 -9.948 1.00 86.75 108 TYR A N 1
ATOM 854 C CA . TYR A 1 108 ? -21.378 -3.653 -10.851 1.00 86.75 108 TYR A CA 1
ATOM 855 C C . TYR A 1 108 ? -19.879 -3.507 -10.516 1.00 86.75 108 TYR A C 1
ATOM 857 O O . TYR A 1 108 ? -19.093 -3.151 -11.387 1.00 86.75 108 TYR A O 1
ATOM 865 N N . ASP A 1 109 ? -19.448 -3.789 -9.276 1.00 83.50 109 ASP A N 1
ATOM 866 C CA . ASP A 1 109 ? -18.024 -3.772 -8.891 1.00 83.50 109 ASP A CA 1
ATOM 867 C C . ASP A 1 109 ? -17.277 -5.059 -9.281 1.00 83.50 109 ASP A C 1
ATOM 869 O O . ASP A 1 109 ? -16.061 -5.139 -9.105 1.00 83.50 109 ASP A O 1
ATOM 873 N N . ARG A 1 110 ? -17.990 -6.078 -9.782 1.00 80.50 110 ARG A N 1
ATOM 874 C CA . ARG A 1 110 ? -17.407 -7.344 -10.256 1.00 80.50 110 ARG A CA 1
ATOM 875 C C . ARG A 1 110 ? -17.075 -7.333 -11.748 1.00 80.50 110 ARG A C 1
ATOM 877 O O . ARG A 1 110 ? -16.417 -8.262 -12.209 1.00 80.50 110 ARG A O 1
ATOM 884 N N . CYS A 1 111 ? -17.557 -6.333 -12.483 1.00 78.88 111 CYS A N 1
ATOM 885 C CA . CYS A 1 111 ? -17.311 -6.191 -13.914 1.00 78.88 111 CYS A CA 1
ATOM 886 C C . CYS A 1 111 ? -15.809 -5.992 -14.176 1.00 78.88 111 CYS A C 1
ATOM 888 O O . CYS A 1 111 ? -15.114 -5.330 -13.399 1.00 78.88 111 CYS A O 1
ATOM 890 N N . ARG A 1 112 ? -15.301 -6.579 -15.260 1.00 78.56 112 ARG A N 1
ATOM 891 C CA . ARG A 1 112 ? -13.877 -6.557 -15.637 1.00 78.56 112 ARG A CA 1
ATOM 892 C C . ARG A 1 112 ? -13.482 -5.262 -16.336 1.00 78.56 112 ARG A C 1
ATOM 894 O O . ARG A 1 112 ? -12.358 -4.791 -16.175 1.00 78.56 112 ARG A O 1
ATOM 901 N N . ASP A 1 113 ? -14.416 -4.670 -17.067 1.00 79.94 113 ASP A N 1
ATOM 902 C CA . ASP A 1 113 ? -14.241 -3.428 -17.808 1.00 79.94 113 ASP A CA 1
ATOM 903 C C . ASP A 1 113 ? -15.551 -2.621 -17.861 1.00 79.94 113 ASP A C 1
ATOM 905 O O . ASP A 1 113 ? -16.569 -3.005 -17.284 1.00 79.94 113 ASP A O 1
ATOM 909 N N . GLU A 1 114 ? -15.504 -1.453 -18.506 1.00 87.12 114 GLU A N 1
ATOM 910 C CA . GLU A 1 114 ? -16.661 -0.559 -18.623 1.00 87.12 114 GLU A CA 1
ATOM 911 C C . GLU A 1 114 ? -17.745 -1.120 -19.552 1.00 87.12 114 GLU A C 1
ATOM 913 O O . GLU A 1 114 ? -18.911 -0.78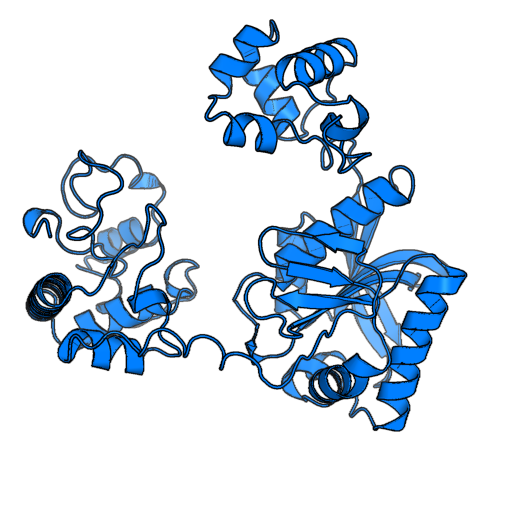4 -19.362 1.00 87.12 114 GLU A O 1
ATOM 918 N N . GLN A 1 115 ? -17.392 -1.970 -20.523 1.00 89.25 115 GLN A N 1
ATOM 919 C CA . GLN A 1 115 ? -18.361 -2.546 -21.453 1.00 89.25 115 GLN A CA 1
ATOM 920 C C . GLN A 1 115 ? -19.241 -3.574 -20.738 1.00 89.25 115 GLN A C 1
ATOM 922 O O . GLN A 1 115 ? -20.455 -3.529 -20.883 1.00 89.25 115 GLN A O 1
ATOM 927 N N . GLU A 1 116 ? -18.671 -4.405 -19.864 1.00 88.56 116 GLU A N 1
ATOM 928 C CA . GLU A 1 116 ? -19.467 -5.316 -19.032 1.00 88.56 116 GLU A CA 1
ATOM 929 C C . GLU A 1 116 ? -20.434 -4.583 -18.101 1.00 88.56 116 GLU A C 1
ATOM 931 O O . GLU A 1 116 ? -21.534 -5.068 -17.835 1.00 88.56 116 GLU A O 1
ATOM 936 N N . VAL A 1 117 ? -20.051 -3.399 -17.614 1.00 91.31 117 VAL A N 1
ATOM 937 C CA . VAL A 1 117 ? -20.966 -2.557 -16.835 1.00 91.31 117 VAL A CA 1
ATOM 938 C C . VAL A 1 117 ? -22.143 -2.100 -17.699 1.00 91.31 117 VAL A C 1
ATOM 940 O O . VAL A 1 117 ? -23.263 -2.041 -17.200 1.00 91.31 117 VAL A O 1
ATOM 943 N N . PHE A 1 118 ? -21.914 -1.786 -18.975 1.00 94.00 118 PHE A N 1
ATOM 944 C CA . PHE A 1 118 ? -22.963 -1.338 -19.896 1.00 94.00 118 PHE A CA 1
ATOM 945 C C . PHE A 1 118 ? -23.902 -2.492 -20.234 1.00 94.00 118 PHE A C 1
ATOM 947 O O . PHE A 1 118 ? -25.114 -2.359 -20.073 1.00 94.00 118 PHE A O 1
ATOM 954 N N . ASP A 1 119 ? -23.334 -3.644 -20.586 1.00 90.88 119 ASP A N 1
ATOM 955 C CA . ASP A 1 119 ? -24.086 -4.860 -20.882 1.00 90.88 119 ASP A CA 1
ATOM 956 C C . ASP A 1 119 ? -24.930 -5.287 -19.670 1.00 90.88 119 ASP A C 1
ATOM 958 O O . ASP A 1 119 ? -26.084 -5.690 -19.816 1.00 90.88 119 ASP A O 1
ATOM 962 N N . MET A 1 120 ? -24.397 -5.142 -18.450 1.00 90.31 120 MET A N 1
ATOM 963 C CA . MET A 1 120 ? -25.158 -5.361 -17.220 1.00 90.31 120 MET A CA 1
ATOM 964 C C . MET A 1 120 ? -26.276 -4.331 -17.054 1.00 90.31 120 MET A C 1
ATOM 966 O O . MET A 1 120 ? -27.389 -4.716 -16.698 1.00 90.31 120 MET A O 1
ATOM 970 N N . LEU A 1 121 ? -26.006 -3.037 -17.262 1.00 92.94 121 LEU A N 1
ATOM 971 C CA . LEU A 1 121 ? -27.022 -1.988 -17.139 1.00 92.94 121 LEU A CA 1
ATOM 972 C C . LEU A 1 121 ? -28.214 -2.268 -18.062 1.00 92.94 121 LEU A C 1
ATOM 974 O O . LEU A 1 121 ? -29.348 -2.193 -17.605 1.00 92.94 121 LEU A O 1
ATOM 978 N N . GLU A 1 122 ? -27.977 -2.669 -19.307 1.00 92.00 122 GLU A N 1
ATOM 979 C CA . GLU A 1 122 ? -29.045 -2.920 -20.284 1.00 92.00 122 GLU A CA 1
ATOM 980 C C . GLU A 1 122 ? -29.679 -4.317 -20.136 1.00 92.00 122 GLU A C 1
ATOM 982 O O . GLU A 1 122 ? -30.902 -4.485 -20.197 1.00 92.00 122 GLU A O 1
ATOM 987 N N . GLY A 1 123 ? -28.856 -5.341 -19.909 1.00 84.12 123 GLY A N 1
ATOM 988 C CA . GLY A 1 123 ? -29.273 -6.743 -19.909 1.00 84.12 123 GLY A CA 1
ATOM 989 C C . GLY A 1 123 ? -29.740 -7.276 -18.555 1.00 84.12 123 GLY A C 1
ATOM 990 O O . GLY A 1 123 ? -30.482 -8.255 -18.503 1.00 84.12 123 GLY A O 1
ATOM 991 N N . GLY A 1 124 ? -29.330 -6.657 -17.445 1.00 69.62 124 GLY A N 1
ATOM 992 C CA . GLY A 1 124 ? -29.647 -7.086 -16.077 1.00 69.62 124 GLY A CA 1
ATOM 993 C C . GLY A 1 124 ? -29.151 -8.474 -15.687 1.00 69.62 124 GLY A C 1
ATOM 994 O O . GLY A 1 124 ? -29.520 -8.981 -14.629 1.00 69.62 124 GLY A O 1
ATOM 995 N N . ALA A 1 125 ? -28.313 -9.088 -16.518 1.00 67.56 125 ALA A N 1
ATOM 996 C CA . ALA A 1 125 ? -27.548 -10.255 -16.141 1.00 67.56 125 ALA A CA 1
ATOM 997 C C . ALA A 1 125 ? -26.341 -9.766 -15.343 1.00 67.56 125 ALA A C 1
ATOM 999 O O . ALA A 1 125 ? -25.463 -9.085 -15.878 1.00 67.56 125 ALA A O 1
ATOM 1000 N N . ALA A 1 126 ? -26.289 -10.107 -14.054 1.00 57.44 126 ALA A N 1
ATOM 1001 C CA . ALA A 1 126 ? -25.029 -9.999 -13.339 1.00 57.44 126 ALA A CA 1
ATOM 1002 C C . ALA A 1 126 ? -23.962 -10.802 -14.105 1.00 57.44 126 ALA A C 1
ATOM 1004 O O . ALA A 1 126 ? -24.314 -11.882 -14.600 1.00 57.44 126 ALA A O 1
ATOM 1005 N N . PRO A 1 127 ? -22.688 -10.349 -14.220 1.00 55.38 127 PRO A N 1
ATOM 1006 C CA . PRO A 1 127 ? -21.658 -11.234 -14.714 1.00 55.38 127 PRO A CA 1
ATOM 1007 C C . PRO A 1 127 ? -21.767 -12.490 -13.854 1.00 55.38 127 PRO A C 1
ATOM 1009 O O . PRO A 1 127 ? -22.008 -12.361 -12.637 1.00 55.38 127 PRO A O 1
ATOM 1012 N N . PRO A 1 128 ? -21.683 -13.684 -14.471 1.00 46.41 128 PRO A N 1
ATOM 1013 C CA . PRO A 1 128 ? -21.763 -14.928 -13.726 1.00 46.41 128 PRO A CA 1
ATOM 1014 C C . PRO A 1 128 ? -20.884 -14.751 -12.501 1.00 46.41 128 PRO A C 1
ATOM 1016 O O . PRO A 1 128 ? -19.767 -14.238 -12.643 1.00 46.41 128 PRO A O 1
ATOM 1019 N N . ALA A 1 129 ? -21.429 -15.043 -11.307 1.00 42.09 129 ALA A N 1
ATOM 1020 C CA . ALA A 1 129 ? -20.657 -14.987 -10.070 1.00 42.09 129 ALA A CA 1
ATOM 1021 C C . ALA A 1 129 ? -19.296 -15.559 -10.419 1.00 42.09 129 ALA A C 1
ATOM 1023 O O . ALA A 1 129 ? -19.295 -16.686 -10.924 1.00 42.09 129 ALA A O 1
ATOM 1024 N N . ALA A 1 130 ? -18.234 -14.729 -10.319 1.00 38.62 130 ALA A N 1
ATOM 1025 C CA . ALA A 1 130 ? -16.909 -15.070 -10.837 1.00 38.62 130 ALA A CA 1
ATOM 1026 C C . ALA A 1 130 ? -16.732 -16.548 -10.553 1.00 38.62 130 ALA A C 1
ATOM 1028 O O . ALA A 1 130 ? -16.920 -16.877 -9.371 1.00 38.62 130 ALA A O 1
ATOM 1029 N N . PRO A 1 131 ? -16.617 -17.398 -11.604 1.00 31.88 131 PRO A N 1
ATOM 1030 C CA . PRO A 1 131 ? -16.909 -18.825 -11.504 1.00 31.88 131 PRO A CA 1
ATOM 1031 C C . PRO A 1 131 ? -16.330 -19.266 -10.187 1.00 31.88 131 PRO A C 1
ATOM 1033 O O . PRO A 1 131 ? -15.161 -18.933 -9.976 1.00 31.88 131 PRO A O 1
ATOM 1036 N N . ALA A 1 132 ? -17.147 -19.836 -9.280 1.00 36.59 132 ALA A N 1
ATOM 1037 C CA . ALA A 1 132 ? -16.646 -20.319 -7.995 1.00 36.59 132 ALA A CA 1
ATOM 1038 C C . ALA A 1 132 ? -15.346 -21.010 -8.344 1.00 36.59 132 ALA A C 1
ATOM 1040 O O . ALA A 1 132 ? -15.433 -21.961 -9.127 1.00 36.59 132 ALA A O 1
ATOM 1041 N N . ALA A 1 133 ? -14.209 -20.387 -7.965 1.00 34.50 133 ALA A N 1
ATOM 1042 C CA . ALA A 1 133 ? -12.933 -20.638 -8.637 1.00 34.50 133 ALA A CA 1
ATOM 1043 C C . ALA A 1 133 ? -12.860 -22.144 -8.765 1.00 34.50 133 ALA A C 1
ATOM 1045 O O . ALA A 1 133 ? -13.054 -22.765 -7.710 1.00 34.50 133 ALA A O 1
ATOM 1046 N N . PRO A 1 134 ? -12.846 -22.680 -10.012 1.00 26.98 134 PRO A N 1
ATOM 1047 C CA . PRO A 1 134 ? -13.316 -24.034 -10.319 1.00 26.98 134 PRO A CA 1
ATOM 1048 C C . PRO A 1 134 ? -12.879 -24.898 -9.170 1.00 26.98 134 PRO A C 1
ATOM 1050 O O . PRO A 1 134 ? -11.685 -24.808 -8.907 1.00 26.98 134 PRO A O 1
ATOM 1053 N N . ALA A 1 135 ? -13.796 -25.551 -8.427 1.00 35.59 135 ALA A N 1
ATOM 1054 C CA . ALA A 1 135 ? -13.445 -26.262 -7.194 1.00 35.59 135 ALA A CA 1
ATOM 1055 C C . ALA A 1 135 ? -12.140 -26.984 -7.474 1.00 35.59 135 ALA A C 1
ATOM 1057 O O . ALA A 1 135 ? -12.133 -27.874 -8.322 1.00 35.59 135 ALA A O 1
ATOM 1058 N N . CYS A 1 136 ? -11.039 -26.436 -6.943 1.00 29.47 136 CYS A N 1
ATOM 1059 C CA . CYS A 1 136 ? -9.776 -26.556 -7.656 1.00 29.47 136 CYS A CA 1
ATOM 1060 C C . CYS A 1 136 ? -9.321 -27.984 -7.450 1.00 29.47 136 CYS A C 1
ATOM 1062 O O . CYS A 1 136 ? -8.737 -28.340 -6.429 1.00 29.47 136 CYS A O 1
ATOM 1064 N N . THR A 1 137 ? -9.669 -28.833 -8.409 1.00 29.80 137 THR A N 1
ATOM 1065 C CA . THR A 1 137 ? -9.192 -30.202 -8.511 1.00 29.80 137 THR A CA 1
ATOM 1066 C C . THR A 1 137 ? -7.719 -30.204 -8.881 1.00 29.80 13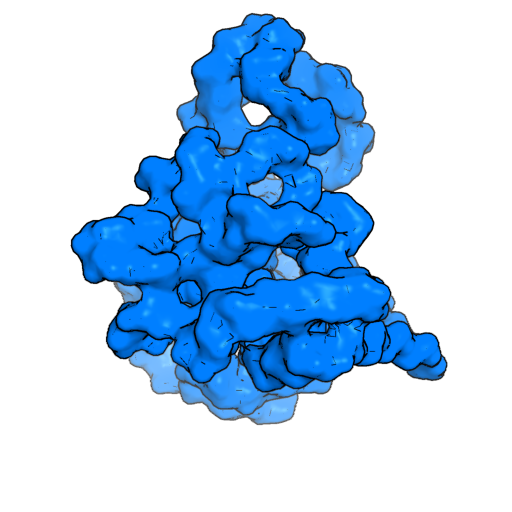7 THR A C 1
ATOM 1068 O O . THR A 1 137 ? -7.054 -31.220 -8.713 1.00 29.80 137 THR A O 1
ATOM 1071 N N . VAL A 1 138 ? -7.154 -29.035 -9.197 1.00 32.22 138 VAL A N 1
ATOM 1072 C CA . VAL A 1 138 ? -5.765 -28.762 -8.869 1.00 32.22 138 VAL A CA 1
ATOM 1073 C C . VAL A 1 138 ? -5.705 -28.169 -7.465 1.00 32.22 138 VAL A C 1
ATOM 1075 O O . VAL A 1 138 ? -5.836 -26.968 -7.251 1.00 32.22 138 VAL A O 1
ATOM 1078 N N . ARG A 1 139 ? -5.455 -29.029 -6.477 1.00 31.97 139 ARG A N 1
ATOM 1079 C CA . ARG A 1 139 ? -4.929 -28.614 -5.175 1.00 31.97 139 ARG A CA 1
ATOM 1080 C C . ARG A 1 139 ? -3.573 -27.920 -5.369 1.00 31.97 139 ARG A C 1
ATOM 1082 O O . ARG A 1 139 ? -2.545 -28.456 -4.971 1.00 31.97 139 ARG A O 1
ATOM 1089 N N . HIS A 1 140 ? -3.527 -26.710 -5.911 1.00 33.59 140 HIS A N 1
ATOM 1090 C CA . HIS A 1 140 ? -2.404 -25.831 -5.651 1.00 33.59 140 HIS A CA 1
ATOM 1091 C C . HIS A 1 140 ? -2.624 -25.232 -4.268 1.00 33.59 140 HIS A C 1
ATOM 1093 O O . HIS A 1 140 ? -3.015 -24.082 -4.095 1.00 33.59 140 HIS A O 1
ATOM 1099 N N . ARG A 1 141 ? -2.282 -26.033 -3.252 1.00 40.84 141 ARG A N 1
ATOM 1100 C CA . ARG A 1 141 ? -1.545 -25.476 -2.121 1.00 40.84 141 ARG A CA 1
ATOM 1101 C C . ARG A 1 141 ? -0.321 -24.769 -2.713 1.00 40.84 141 ARG A C 1
ATOM 1103 O O . ARG A 1 141 ? 0.745 -25.362 -2.783 1.00 40.84 141 ARG A O 1
ATOM 1110 N N . ARG A 1 142 ? -0.424 -23.509 -3.130 1.00 46.16 142 ARG A N 1
ATOM 1111 C CA . ARG A 1 142 ? 0.765 -22.648 -3.208 1.00 46.16 142 ARG A CA 1
ATOM 1112 C C . ARG A 1 142 ? 1.015 -22.080 -1.816 1.00 46.16 142 ARG A C 1
ATOM 1114 O O . ARG A 1 142 ? 0.911 -20.887 -1.559 1.00 46.16 142 ARG A O 1
ATOM 1121 N N . ALA A 1 143 ? 1.265 -23.006 -0.896 1.00 50.91 143 ALA A N 1
ATOM 1122 C CA . ALA A 1 143 ? 1.495 -22.786 0.521 1.00 50.91 143 ALA A CA 1
ATOM 1123 C C . ALA A 1 143 ? 2.808 -23.487 0.886 1.00 50.91 143 ALA A C 1
ATOM 1125 O O . ALA A 1 143 ? 2.804 -24.534 1.525 1.00 50.91 143 ALA A O 1
ATOM 1126 N N . GLY A 1 144 ? 3.922 -22.962 0.377 1.00 63.03 144 GLY A N 1
ATOM 1127 C CA . GLY A 1 144 ? 5.260 -23.448 0.729 1.00 63.03 144 GLY A CA 1
ATOM 1128 C C . GLY A 1 144 ? 6.083 -22.429 1.516 1.00 63.03 144 GLY A C 1
ATOM 1129 O O . GLY A 1 144 ? 6.893 -22.804 2.356 1.00 63.03 144 GLY A O 1
ATOM 1130 N N . GLY A 1 145 ? 5.878 -21.135 1.257 1.00 70.38 145 GLY A N 1
ATOM 1131 C CA . GLY A 1 145 ? 6.634 -20.066 1.901 1.00 70.38 145 GLY A CA 1
ATOM 1132 C C . GLY A 1 145 ? 6.080 -19.706 3.272 1.00 70.38 145 GLY A C 1
ATOM 1133 O O . GLY A 1 145 ? 4.863 -19.648 3.456 1.00 70.38 145 GLY A O 1
ATOM 1134 N N . ARG A 1 146 ? 6.970 -19.406 4.220 1.00 88.62 146 ARG A N 1
ATOM 1135 C CA . ARG A 1 146 ? 6.601 -18.854 5.526 1.00 88.62 146 ARG A CA 1
ATOM 1136 C C . ARG A 1 146 ? 5.847 -17.535 5.334 1.00 88.62 146 ARG A C 1
ATOM 1138 O O . ARG A 1 146 ? 6.373 -16.610 4.712 1.00 88.62 146 ARG A O 1
ATOM 1145 N N . THR A 1 147 ? 4.637 -17.434 5.884 1.00 91.06 147 THR A N 1
ATOM 1146 C CA . THR A 1 147 ? 3.909 -16.161 5.963 1.00 91.06 147 THR A CA 1
ATOM 1147 C C . THR A 1 147 ? 4.664 -15.198 6.870 1.00 91.06 147 THR A C 1
ATOM 1149 O O . THR A 1 147 ? 5.003 -15.542 8.003 1.00 91.06 147 THR A O 1
ATOM 1152 N N . VAL A 1 148 ? 4.931 -13.999 6.359 1.00 90.31 148 VAL A N 1
ATOM 1153 C CA . VAL A 1 148 ? 5.655 -12.944 7.075 1.00 90.31 148 VAL A CA 1
ATOM 1154 C C . VAL A 1 148 ? 4.679 -11.947 7.681 1.00 90.31 148 VAL A C 1
ATOM 1156 O O . VAL A 1 148 ? 4.828 -11.570 8.839 1.00 90.31 148 VAL A O 1
ATOM 1159 N N . MET A 1 149 ? 3.674 -11.529 6.911 1.00 88.31 149 MET A N 1
ATOM 1160 C CA . MET A 1 149 ? 2.609 -10.652 7.391 1.00 88.31 149 MET A CA 1
ATOM 1161 C C . MET A 1 149 ? 1.359 -10.763 6.519 1.00 88.31 149 MET A C 1
ATOM 1163 O O . MET A 1 149 ? 1.425 -11.126 5.343 1.00 88.31 149 MET A O 1
ATOM 1167 N N . GLU A 1 150 ? 0.231 -10.367 7.094 1.00 84.62 150 GLU A N 1
ATOM 1168 C CA . GLU A 1 150 ? -1.056 -10.269 6.413 1.00 84.62 150 GLU A CA 1
ATOM 1169 C C . GLU A 1 150 ? -1.594 -8.841 6.515 1.00 84.62 150 GLU A C 1
ATOM 1171 O O . GLU A 1 150 ? -1.297 -8.084 7.446 1.00 84.62 150 GLU A O 1
ATOM 1176 N N . THR A 1 151 ? -2.375 -8.455 5.518 1.00 83.06 151 THR A N 1
ATOM 1177 C CA . THR A 1 151 ? -3.094 -7.183 5.474 1.00 83.06 151 THR A CA 1
ATOM 1178 C C . THR A 1 151 ? -4.589 -7.448 5.322 1.00 83.06 151 THR A C 1
ATOM 1180 O O . THR A 1 151 ? -5.048 -8.576 5.479 1.00 83.06 151 THR A O 1
ATOM 1183 N N . GLU A 1 152 ? -5.379 -6.418 5.021 1.00 80.25 152 GLU A N 1
ATOM 1184 C CA . GLU A 1 152 ? -6.809 -6.599 4.761 1.00 80.25 152 GLU A CA 1
ATOM 1185 C C . GLU A 1 152 ? -7.061 -7.501 3.542 1.00 80.25 152 GLU A C 1
ATOM 1187 O O . GLU A 1 152 ? -8.029 -8.256 3.523 1.00 80.25 152 GLU A O 1
ATOM 1192 N N . ARG A 1 153 ? -6.211 -7.409 2.510 1.00 89.75 153 ARG A N 1
ATOM 1193 C CA . ARG A 1 153 ? -6.428 -8.096 1.228 1.00 89.75 153 ARG A CA 1
ATOM 1194 C C . ARG A 1 153 ? -5.258 -8.971 0.788 1.00 89.75 153 ARG A C 1
ATOM 1196 O O . ARG A 1 153 ? -5.440 -9.784 -0.116 1.00 89.75 153 ARG A O 1
ATOM 1203 N N . LEU A 1 154 ? -4.073 -8.814 1.372 1.00 93.25 154 LEU A N 1
ATOM 1204 C CA . LEU A 1 154 ? -2.832 -9.413 0.881 1.00 93.25 154 LEU A CA 1
ATOM 1205 C C . LEU A 1 154 ? -2.176 -10.307 1.936 1.00 93.25 154 LEU A C 1
ATOM 1207 O O . LEU A 1 154 ? -2.298 -10.079 3.139 1.00 93.25 154 LEU A O 1
ATOM 1211 N N . ILE A 1 155 ? -1.450 -11.314 1.467 1.00 94.25 155 ILE A N 1
ATOM 1212 C CA . ILE A 1 155 ? -0.490 -12.093 2.251 1.00 94.25 155 ILE A CA 1
ATOM 1213 C C . ILE A 1 155 ? 0.886 -11.802 1.671 1.00 94.25 155 ILE A C 1
ATOM 1215 O O . ILE A 1 155 ? 1.082 -11.932 0.463 1.00 94.25 155 ILE A O 1
ATOM 1219 N N . LEU A 1 156 ? 1.836 -11.419 2.518 1.00 97.12 156 LEU A N 1
ATOM 1220 C CA . LEU A 1 156 ? 3.243 -11.346 2.148 1.00 97.12 156 LEU A CA 1
ATOM 1221 C C . LEU A 1 156 ? 3.944 -12.564 2.749 1.00 97.12 156 LEU A C 1
ATOM 1223 O O . LEU A 1 156 ? 3.963 -12.742 3.970 1.00 97.12 156 LEU A O 1
ATOM 1227 N N . ARG A 1 157 ? 4.499 -13.417 1.888 1.00 96.38 157 ARG A N 1
ATOM 1228 C CA . ARG A 1 157 ? 5.200 -14.645 2.289 1.00 96.38 157 ARG A CA 1
ATOM 1229 C C . ARG A 1 157 ? 6.525 -14.802 1.562 1.00 96.38 157 ARG A C 1
ATOM 1231 O O . ARG A 1 157 ? 6.697 -14.303 0.451 1.00 96.38 157 ARG A O 1
ATOM 1238 N N . GLU A 1 158 ? 7.449 -15.540 2.162 1.00 96.44 158 GLU A N 1
ATOM 1239 C CA . GLU A 1 158 ? 8.695 -15.910 1.492 1.00 96.44 158 GLU A CA 1
ATOM 1240 C C . GLU A 1 158 ? 8.421 -16.582 0.140 1.00 96.44 158 GLU A C 1
ATOM 1242 O O . GLU A 1 158 ? 7.499 -17.396 -0.009 1.00 96.44 158 GLU A O 1
ATOM 1247 N N . MET A 1 159 ? 9.210 -16.201 -0.864 1.00 95.56 159 MET A N 1
ATOM 1248 C CA . MET A 1 159 ? 9.150 -16.826 -2.178 1.00 95.56 159 MET A CA 1
ATOM 1249 C C . MET A 1 159 ? 9.749 -18.231 -2.141 1.00 95.56 159 MET A C 1
ATOM 1251 O O . MET A 1 159 ? 10.747 -18.505 -1.468 1.00 95.56 159 MET A O 1
ATOM 1255 N N . THR A 1 160 ? 9.156 -19.112 -2.930 1.00 89.88 160 THR A N 1
ATOM 1256 C CA . THR A 1 160 ? 9.586 -20.494 -3.140 1.00 89.88 160 THR A CA 1
ATOM 1257 C C . THR A 1 160 ? 9.889 -20.730 -4.614 1.00 89.88 160 THR A C 1
ATOM 1259 O O . THR A 1 160 ? 9.585 -19.891 -5.459 1.00 89.88 160 THR A O 1
ATOM 1262 N N . GLN A 1 161 ? 10.466 -21.886 -4.945 1.00 86.38 161 GLN A N 1
ATOM 1263 C CA . GLN A 1 161 ? 10.707 -22.247 -6.347 1.00 86.38 161 GLN A CA 1
ATOM 1264 C C . GLN A 1 161 ? 9.405 -22.376 -7.159 1.00 86.38 161 GLN A C 1
ATOM 1266 O O . GLN A 1 161 ? 9.413 -22.141 -8.364 1.00 86.38 161 GLN A O 1
ATOM 1271 N N . ASP A 1 162 ? 8.272 -22.635 -6.499 1.00 88.94 162 ASP A N 1
ATOM 1272 C CA . ASP A 1 162 ? 6.953 -22.716 -7.140 1.00 88.94 162 ASP A CA 1
ATOM 1273 C C . ASP A 1 162 ? 6.434 -21.356 -7.642 1.00 88.94 162 ASP A C 1
ATOM 1275 O O . ASP A 1 162 ? 5.495 -21.310 -8.445 1.00 88.94 162 ASP A O 1
ATOM 1279 N N . ASP A 1 163 ? 7.038 -20.254 -7.180 1.00 93.25 163 ASP A N 1
ATOM 1280 C CA . ASP A 1 163 ? 6.717 -18.887 -7.599 1.00 93.25 163 ASP A CA 1
ATOM 1281 C C . ASP A 1 163 ? 7.501 -18.460 -8.852 1.00 93.25 163 ASP A C 1
ATOM 1283 O O . ASP A 1 163 ? 7.217 -17.407 -9.422 1.00 93.25 163 ASP A O 1
ATOM 1287 N N . LEU A 1 164 ? 8.470 -19.263 -9.316 1.00 88.00 164 LEU A N 1
ATOM 1288 C CA . LEU A 1 164 ? 9.314 -18.924 -10.466 1.00 88.00 164 LEU A CA 1
ATOM 1289 C C . LEU A 1 164 ? 8.511 -18.591 -11.742 1.00 88.00 164 LEU A C 1
ATOM 1291 O O . LEU A 1 164 ? 8.860 -17.606 -12.396 1.00 88.00 164 LEU A O 1
ATOM 1295 N N . PRO A 1 165 ? 7.432 -19.319 -12.109 1.00 89.25 165 PRO A N 1
ATOM 1296 C CA . PRO A 1 165 ? 6.638 -18.975 -13.290 1.00 89.25 165 PRO A CA 1
ATOM 1297 C C . PRO A 1 165 ? 5.975 -17.594 -13.195 1.00 89.25 165 PRO A C 1
ATOM 1299 O O . PRO A 1 165 ? 5.979 -16.848 -14.173 1.00 89.25 165 PRO A O 1
ATOM 1302 N N . ASP A 1 166 ? 5.452 -17.234 -12.021 1.00 93.94 166 ASP A N 1
ATOM 1303 C CA . ASP A 1 166 ? 4.814 -15.935 -11.781 1.00 93.94 166 ASP A CA 1
ATOM 1304 C C . ASP A 1 166 ? 5.825 -14.797 -11.710 1.00 93.94 166 ASP A C 1
ATOM 1306 O O . ASP A 1 166 ? 5.571 -13.695 -12.198 1.00 93.94 166 ASP A O 1
ATOM 1310 N N . LEU A 1 167 ? 6.986 -15.068 -11.114 1.00 93.19 167 LEU A N 1
ATOM 1311 C CA . LEU A 1 167 ? 8.086 -14.120 -11.063 1.00 93.19 167 LEU A CA 1
ATOM 1312 C C . LEU A 1 167 ? 8.649 -13.858 -12.464 1.00 93.19 167 LEU A C 1
ATOM 1314 O O . LEU A 1 167 ? 8.965 -12.717 -12.785 1.00 93.19 167 LEU A O 1
ATOM 1318 N N . ARG A 1 168 ? 8.724 -14.884 -13.318 1.00 90.88 168 ARG A N 1
ATOM 1319 C CA . ARG A 1 168 ? 9.096 -14.733 -14.729 1.00 90.88 168 ARG A CA 1
ATOM 1320 C C . ARG A 1 168 ? 8.102 -13.845 -15.464 1.00 90.88 168 ARG A C 1
ATOM 1322 O O . ARG A 1 168 ? 8.521 -12.906 -16.128 1.00 90.88 168 ARG A O 1
ATOM 1329 N N . GLU A 1 169 ? 6.805 -14.105 -15.326 1.00 91.88 169 GLU A N 1
ATOM 1330 C CA . GLU A 1 169 ? 5.767 -13.251 -15.919 1.00 91.88 169 GLU A CA 1
ATOM 1331 C C . GLU A 1 169 ? 5.927 -11.788 -15.472 1.00 91.88 169 GLU A C 1
ATOM 1333 O O . GLU A 1 169 ? 5.902 -10.881 -16.297 1.00 91.88 169 GLU A O 1
ATOM 1338 N N . LEU A 1 170 ? 6.180 -11.558 -14.179 1.00 93.94 170 LEU A N 1
ATOM 1339 C CA . LEU A 1 170 ? 6.404 -10.222 -13.629 1.00 93.94 170 LEU A CA 1
ATOM 1340 C C . LEU A 1 170 ? 7.661 -9.537 -14.193 1.00 93.94 170 LEU A C 1
ATOM 1342 O O . LEU A 1 170 ? 7.592 -8.376 -14.587 1.00 93.94 170 LEU A O 1
ATOM 1346 N N . LEU A 1 171 ? 8.807 -10.224 -14.183 1.00 91.25 171 LEU A N 1
ATOM 1347 C CA . LEU A 1 171 ? 10.115 -9.643 -14.516 1.00 91.25 171 LEU A CA 1
ATOM 1348 C C . LEU A 1 171 ? 10.396 -9.585 -16.022 1.00 91.25 171 LEU A C 1
ATOM 1350 O O . LEU A 1 171 ? 11.353 -8.940 -16.430 1.00 91.25 171 LEU A O 1
ATOM 1354 N N . THR A 1 172 ? 9.586 -10.237 -16.853 1.00 88.00 172 THR A N 1
ATOM 1355 C CA . THR A 1 172 ? 9.692 -10.145 -18.320 1.00 88.00 172 THR A CA 1
ATOM 1356 C C . THR A 1 172 ? 8.645 -9.216 -18.941 1.00 88.00 172 THR A C 1
ATOM 1358 O O . THR A 1 172 ? 8.735 -8.892 -20.125 1.00 88.00 172 THR A O 1
ATOM 1361 N N . ASP A 1 173 ? 7.666 -8.729 -18.167 1.00 88.94 173 ASP A N 1
ATOM 1362 C CA . ASP A 1 173 ? 6.699 -7.748 -18.661 1.00 88.94 173 ASP A CA 1
ATOM 1363 C C . ASP A 1 173 ? 7.371 -6.375 -18.807 1.00 88.94 173 ASP A C 1
ATOM 1365 O O . ASP A 1 173 ? 7.644 -5.676 -17.828 1.00 88.94 173 ASP A O 1
ATOM 1369 N N . ARG A 1 174 ? 7.589 -5.949 -20.056 1.00 85.94 174 ARG A N 1
ATOM 1370 C CA . ARG A 1 174 ? 8.205 -4.654 -20.393 1.00 85.94 174 ARG A CA 1
ATOM 1371 C C . ARG A 1 174 ? 7.463 -3.460 -19.793 1.00 85.94 174 ARG A C 1
ATOM 1373 O O . ARG A 1 174 ? 8.093 -2.453 -19.486 1.00 85.94 174 ARG A O 1
ATOM 1380 N N . ARG A 1 175 ? 6.142 -3.556 -19.590 1.00 86.50 175 ARG A N 1
ATOM 1381 C CA . ARG A 1 175 ? 5.361 -2.494 -18.932 1.00 86.50 175 ARG A CA 1
ATOM 1382 C C . ARG A 1 175 ? 5.735 -2.380 -17.465 1.00 86.50 175 ARG A C 1
ATOM 1384 O O . ARG A 1 175 ? 5.740 -1.280 -16.939 1.00 86.50 175 ARG A O 1
ATOM 1391 N N . VAL A 1 176 ? 6.039 -3.496 -16.808 1.00 85.19 176 VAL A N 1
ATOM 1392 C CA . VAL A 1 176 ? 6.426 -3.546 -15.392 1.00 85.19 176 VAL A CA 1
ATOM 1393 C C . VAL A 1 176 ? 7.894 -3.157 -15.223 1.00 85.19 176 VAL A C 1
ATOM 1395 O O . VAL A 1 176 ? 8.232 -2.372 -14.337 1.00 85.19 176 VAL A O 1
ATOM 1398 N N . MET A 1 177 ? 8.753 -3.654 -16.110 1.00 84.50 177 MET A N 1
ATOM 1399 C CA . MET A 1 177 ? 10.202 -3.469 -16.039 1.00 84.50 177 MET A CA 1
ATOM 1400 C C . MET A 1 177 ? 10.712 -2.207 -16.724 1.00 84.50 177 MET A C 1
ATOM 1402 O O . MET A 1 177 ? 11.921 -1.992 -16.759 1.00 84.50 177 MET A O 1
ATOM 1406 N N . TRP A 1 178 ? 9.827 -1.332 -17.209 1.00 80.56 178 TRP A N 1
ATOM 1407 C CA . TRP A 1 178 ? 10.216 -0.087 -17.875 1.00 80.56 178 TRP A CA 1
ATOM 1408 C C . TRP A 1 178 ? 11.199 0.738 -17.032 1.00 80.56 178 TRP A C 1
ATOM 1410 O O . TRP A 1 178 ? 12.170 1.261 -17.560 1.00 80.56 178 TRP A O 1
ATOM 1420 N N . ALA A 1 179 ? 10.999 0.793 -15.710 1.00 72.81 179 ALA A N 1
ATOM 1421 C CA . ALA A 1 179 ? 11.868 1.535 -14.801 1.00 72.81 179 ALA A CA 1
ATOM 1422 C C . ALA A 1 179 ? 13.256 0.885 -14.657 1.00 72.81 179 ALA A C 1
ATOM 1424 O O . ALA A 1 179 ? 14.225 1.569 -14.342 1.00 72.81 179 ALA A O 1
ATOM 1425 N N . TYR A 1 180 ? 13.361 -0.418 -14.904 1.00 70.62 180 TYR A N 1
ATOM 1426 C CA . TYR A 1 180 ? 14.608 -1.173 -14.847 1.00 70.62 180 TYR A CA 1
ATOM 1427 C C . TYR A 1 180 ? 15.374 -1.145 -16.180 1.00 70.62 180 TYR A C 1
ATOM 1429 O O . TYR A 1 180 ? 16.577 -1.393 -16.158 1.00 70.62 180 TYR A O 1
ATOM 1437 N N . GLU A 1 181 ? 14.703 -0.825 -17.301 1.00 69.25 181 GLU A N 1
ATOM 1438 C CA . GLU A 1 181 ? 15.271 -0.795 -18.667 1.00 69.25 181 GLU A CA 1
ATOM 1439 C C . GLU A 1 181 ? 16.085 -2.064 -19.001 1.00 69.25 181 GLU A C 1
ATOM 1441 O O . GLU A 1 181 ? 17.087 -2.006 -19.708 1.00 69.25 181 GLU A O 1
ATOM 1446 N N . HIS A 1 182 ? 15.659 -3.218 -18.471 1.00 72.62 182 HIS A N 1
ATOM 1447 C CA . HIS A 1 182 ? 16.358 -4.498 -18.598 1.00 72.62 182 HIS A CA 1
ATOM 1448 C C . HIS A 1 182 ? 15.394 -5.601 -19.019 1.00 72.62 182 HIS A C 1
ATOM 1450 O O . HIS A 1 182 ? 14.350 -5.788 -18.389 1.00 72.62 182 HIS A O 1
ATOM 1456 N N . ASP A 1 183 ? 15.760 -6.340 -20.062 1.00 74.25 183 ASP A N 1
ATOM 1457 C CA . ASP A 1 183 ? 15.030 -7.522 -20.511 1.00 74.25 183 ASP A CA 1
ATOM 1458 C C . ASP A 1 183 ? 15.575 -8.744 -19.751 1.00 74.25 183 ASP A C 1
ATOM 1460 O O . ASP A 1 183 ? 16.658 -9.244 -20.049 1.00 74.25 183 ASP A O 1
ATOM 1464 N N . PHE A 1 184 ? 14.838 -9.212 -18.739 1.00 81.25 184 PHE A N 1
ATOM 1465 C CA . PHE A 1 184 ? 15.269 -10.341 -17.912 1.00 81.25 184 PHE A CA 1
ATOM 1466 C C . PHE A 1 184 ? 15.213 -11.666 -18.680 1.00 81.25 184 PHE A C 1
ATOM 1468 O O . PHE A 1 184 ? 14.176 -12.064 -19.213 1.00 81.25 184 PHE A O 1
ATOM 1475 N N . THR A 1 185 ? 16.315 -12.404 -18.648 1.00 83.50 185 THR A N 1
ATOM 1476 C CA . THR A 1 185 ? 16.393 -13.795 -19.102 1.00 83.50 185 THR A CA 1
ATOM 1477 C C . THR A 1 185 ? 15.860 -14.765 -18.042 1.00 83.50 185 THR A C 1
ATOM 1479 O O . THR A 1 185 ? 15.821 -14.462 -16.850 1.00 83.50 185 THR A O 1
ATOM 1482 N N . GLU A 1 186 ? 15.500 -15.987 -18.452 1.00 79.06 186 GLU A N 1
ATOM 1483 C CA . GLU A 1 186 ? 15.135 -17.087 -17.537 1.00 79.06 186 GLU A CA 1
ATOM 1484 C C . GLU A 1 186 ? 16.159 -17.282 -16.403 1.00 79.06 186 GLU A C 1
ATOM 1486 O O . GLU A 1 186 ? 15.784 -17.480 -15.244 1.00 79.06 186 GLU A O 1
ATOM 1491 N N . THR A 1 187 ? 17.451 -17.205 -16.730 1.00 82.88 187 THR A N 1
ATOM 1492 C CA . THR A 1 187 ? 18.545 -17.345 -15.763 1.00 82.88 187 THR A CA 1
ATOM 1493 C C . THR A 1 187 ? 18.537 -16.206 -14.750 1.00 82.88 187 THR A C 1
ATOM 1495 O O . THR A 1 187 ? 18.586 -16.459 -13.550 1.00 82.88 187 THR A O 1
ATOM 1498 N N . GLU A 1 188 ? 18.374 -14.960 -15.195 1.00 86.81 188 GLU A N 1
ATOM 1499 C CA . GLU A 1 188 ? 18.348 -13.795 -14.303 1.00 86.81 188 GLU A CA 1
ATOM 1500 C C . GLU A 1 188 ? 17.120 -13.775 -13.385 1.00 86.81 188 GLU A C 1
ATOM 1502 O O . GLU A 1 188 ? 17.204 -13.295 -12.253 1.00 86.81 188 GLU A O 1
ATOM 1507 N N . VAL A 1 189 ? 15.984 -14.326 -13.831 1.00 89.19 189 VAL A N 1
ATOM 1508 C CA . VAL A 1 189 ? 14.801 -14.521 -12.976 1.00 89.19 189 VAL A CA 1
ATOM 1509 C C . VAL A 1 189 ? 15.099 -15.535 -11.866 1.00 89.19 189 VAL A C 1
ATOM 1511 O O . VAL A 1 189 ? 14.749 -15.298 -10.706 1.00 89.19 189 VAL A O 1
ATOM 1514 N N . ARG A 1 190 ? 15.778 -16.647 -12.184 1.00 85.44 190 ARG A N 1
ATOM 1515 C CA . ARG A 1 190 ? 16.208 -17.636 -11.176 1.00 85.44 190 ARG A CA 1
ATOM 1516 C C . ARG A 1 190 ? 17.197 -17.026 -10.190 1.00 85.44 190 ARG A C 1
ATOM 1518 O O . ARG A 1 190 ? 17.000 -17.140 -8.984 1.00 85.44 190 ARG A O 1
ATOM 1525 N N . GLU A 1 191 ? 18.193 -16.299 -10.688 1.00 88.56 191 GLU A N 1
ATOM 1526 C CA . GLU A 1 191 ? 19.148 -15.575 -9.848 1.00 88.56 191 GLU A CA 1
ATOM 1527 C C . GLU A 1 191 ? 18.458 -14.530 -8.966 1.00 88.56 191 GLU A C 1
ATOM 1529 O O . GLU A 1 191 ? 18.816 -14.366 -7.800 1.00 88.56 191 GLU A O 1
ATOM 1534 N N . TRP A 1 192 ? 17.443 -13.828 -9.480 1.00 92.31 192 TRP A N 1
ATOM 1535 C CA . TRP A 1 192 ? 16.647 -12.902 -8.680 1.00 92.31 192 TRP A CA 1
ATOM 1536 C C . TRP A 1 192 ? 15.962 -13.611 -7.513 1.00 92.31 192 TRP A C 1
ATOM 1538 O O . TRP A 1 192 ? 16.056 -13.138 -6.376 1.00 92.31 192 TRP A O 1
ATOM 1548 N N . LEU A 1 193 ? 15.301 -14.741 -7.779 1.00 93.00 193 LEU A N 1
ATOM 1549 C CA . LEU A 1 193 ? 14.633 -15.545 -6.759 1.00 93.00 193 LEU A CA 1
ATOM 1550 C C . LEU A 1 193 ? 15.626 -16.064 -5.711 1.00 93.00 193 LEU A C 1
ATOM 1552 O O . LEU A 1 193 ? 15.397 -15.911 -4.509 1.00 93.00 193 LEU A O 1
ATOM 1556 N N . ASP A 1 194 ? 16.754 -16.619 -6.147 1.00 86.25 194 ASP A N 1
ATOM 1557 C CA . ASP A 1 194 ? 17.777 -17.142 -5.243 1.00 86.25 194 ASP A CA 1
ATOM 1558 C C . ASP A 1 194 ? 18.439 -16.035 -4.411 1.00 86.25 194 ASP A C 1
ATOM 1560 O O . ASP A 1 194 ? 18.722 -16.247 -3.226 1.00 86.25 194 ASP A O 1
ATOM 1564 N N . ARG A 1 195 ? 18.587 -14.818 -4.958 1.00 90.44 195 ARG A N 1
ATOM 1565 C CA . ARG A 1 195 ? 19.009 -13.639 -4.185 1.00 90.44 195 ARG A CA 1
ATOM 1566 C C . ARG A 1 195 ? 18.007 -13.294 -3.085 1.00 90.44 195 ARG A C 1
ATOM 1568 O O . ARG A 1 195 ? 18.439 -13.029 -1.965 1.00 90.44 195 ARG A O 1
ATOM 1575 N N . GLN A 1 196 ? 16.695 -13.326 -3.346 1.00 94.38 196 GLN A N 1
ATOM 1576 C CA . GLN A 1 196 ? 15.707 -13.081 -2.281 1.00 94.38 196 GLN A CA 1
ATOM 1577 C C . GLN A 1 196 ? 15.770 -14.164 -1.202 1.00 94.38 196 GLN A C 1
ATOM 1579 O O . GLN A 1 196 ? 15.831 -13.845 -0.018 1.00 94.38 196 GLN A O 1
ATOM 1584 N N . ARG A 1 197 ? 15.854 -15.439 -1.596 1.00 89.44 197 ARG A N 1
ATOM 1585 C CA . ARG A 1 197 ? 15.973 -16.563 -0.652 1.00 89.44 197 ARG A CA 1
ATOM 1586 C C . ARG A 1 197 ? 17.251 -16.497 0.184 1.00 89.44 197 ARG A C 1
ATOM 1588 O O . ARG A 1 197 ? 17.231 -16.853 1.360 1.00 89.44 197 ARG A O 1
ATOM 1595 N N . THR A 1 198 ? 18.348 -16.024 -0.403 1.00 87.94 198 THR A N 1
ATOM 1596 C CA . THR A 1 198 ? 19.597 -15.763 0.323 1.00 87.94 198 THR A CA 1
ATOM 1597 C C . THR A 1 198 ? 19.401 -14.659 1.359 1.00 87.94 198 THR A C 1
ATOM 1599 O O . THR A 1 198 ? 19.759 -14.869 2.514 1.00 87.94 198 THR A O 1
ATOM 1602 N N . ARG A 1 199 ? 18.743 -13.546 0.999 1.00 91.12 199 ARG A N 1
ATOM 1603 C CA . ARG A 1 199 ? 18.446 -12.451 1.939 1.00 91.12 199 ARG A CA 1
ATOM 1604 C C . ARG A 1 199 ? 17.555 -12.891 3.100 1.00 91.12 199 ARG A C 1
ATOM 1606 O O . ARG A 1 199 ? 17.822 -12.513 4.233 1.00 91.12 199 ARG A O 1
ATOM 1613 N N . TYR A 1 200 ? 16.568 -13.760 2.867 1.00 90.75 200 TYR A N 1
ATOM 1614 C CA . TYR A 1 200 ? 15.759 -14.302 3.969 1.00 90.75 200 TYR A CA 1
ATOM 1615 C C . TYR A 1 200 ? 16.622 -15.040 5.004 1.00 90.75 200 TYR A C 1
ATOM 1617 O O . TYR A 1 200 ? 16.368 -14.943 6.199 1.00 90.75 200 TYR A O 1
ATOM 1625 N N . ARG A 1 201 ? 17.660 -15.760 4.552 1.00 84.75 201 ARG A N 1
ATOM 1626 C CA . ARG A 1 201 ? 18.577 -16.507 5.427 1.00 84.75 201 ARG A CA 1
ATOM 1627 C C . ARG A 1 201 ? 19.609 -15.612 6.108 1.00 84.75 201 ARG A C 1
ATOM 1629 O O . ARG A 1 201 ? 19.914 -15.853 7.269 1.00 84.75 201 ARG A O 1
ATOM 1636 N N . SER A 1 202 ? 20.173 -14.639 5.390 1.00 83.56 202 SER A N 1
ATOM 1637 C CA . SER A 1 202 ? 21.252 -13.787 5.906 1.00 83.56 202 SER A CA 1
ATOM 1638 C C . SER A 1 202 ? 20.738 -12.606 6.725 1.00 83.56 202 SER A C 1
ATOM 1640 O O . SER A 1 202 ? 21.297 -12.295 7.772 1.00 83.56 202 SER A O 1
ATOM 1642 N N . ASP A 1 203 ? 19.665 -11.968 6.258 1.00 84.38 203 ASP A N 1
ATOM 1643 C CA . ASP A 1 203 ? 19.183 -10.683 6.768 1.00 84.38 203 ASP A CA 1
ATOM 1644 C C . ASP A 1 203 ? 17.833 -10.825 7.490 1.00 84.38 203 ASP A C 1
ATOM 1646 O O . ASP A 1 203 ? 17.372 -9.878 8.125 1.00 84.38 203 ASP A O 1
ATOM 1650 N N . GLY A 1 204 ? 17.160 -11.976 7.359 1.00 85.00 204 GLY A N 1
ATOM 1651 C CA . GLY A 1 204 ? 15.803 -12.199 7.877 1.00 85.00 204 GLY A CA 1
ATOM 1652 C C . GLY A 1 204 ? 14.704 -11.473 7.090 1.00 85.00 204 GLY A C 1
ATOM 1653 O O . GLY A 1 204 ? 13.524 -11.570 7.431 1.00 85.00 204 GLY A O 1
ATOM 1654 N N . ILE A 1 205 ? 15.073 -10.744 6.035 1.00 93.12 205 ILE A N 1
ATOM 1655 C CA . ILE A 1 205 ? 14.185 -9.918 5.213 1.00 93.12 205 ILE A CA 1
ATOM 1656 C C . ILE A 1 205 ? 14.534 -10.047 3.732 1.00 93.12 205 ILE A C 1
ATOM 1658 O O . ILE A 1 205 ? 15.611 -10.496 3.366 1.00 93.12 205 ILE A O 1
ATOM 1662 N N . GLY A 1 206 ? 13.613 -9.657 2.862 1.00 95.62 206 GLY A N 1
ATOM 1663 C CA . GLY A 1 206 ? 13.822 -9.587 1.420 1.00 95.62 206 GLY A CA 1
ATOM 1664 C C . GLY A 1 206 ? 12.545 -9.125 0.731 1.00 95.62 206 GLY A C 1
ATOM 1665 O O . GLY A 1 206 ? 11.585 -8.738 1.397 1.00 95.62 206 GLY A O 1
ATOM 1666 N N . LEU A 1 207 ? 12.501 -9.195 -0.600 1.00 98.06 207 LEU A N 1
ATOM 1667 C CA . LEU A 1 207 ? 11.238 -9.035 -1.323 1.00 98.06 207 LEU A CA 1
ATOM 1668 C C . LEU A 1 207 ? 10.430 -10.321 -1.194 1.00 98.06 207 LEU A C 1
ATOM 1670 O O . LEU A 1 207 ? 10.901 -11.381 -1.594 1.00 98.06 207 LEU A O 1
ATOM 1674 N N . TRP A 1 208 ? 9.232 -10.233 -0.633 1.00 98.25 208 TRP A N 1
ATOM 1675 C CA . TRP A 1 208 ? 8.311 -11.350 -0.436 1.00 98.25 208 TRP A CA 1
ATOM 1676 C C . TRP A 1 208 ? 7.308 -11.437 -1.583 1.00 98.25 208 TRP A C 1
ATOM 1678 O O . TRP A 1 208 ? 7.016 -10.432 -2.234 1.00 98.25 208 TRP A O 1
ATOM 1688 N N . ALA A 1 209 ? 6.761 -12.629 -1.821 1.00 98.25 209 ALA A N 1
ATOM 1689 C CA . ALA A 1 209 ? 5.619 -12.801 -2.710 1.00 98.25 209 ALA A CA 1
ATOM 1690 C C . ALA A 1 209 ? 4.398 -12.098 -2.110 1.00 98.25 209 ALA A C 1
ATOM 1692 O O . ALA A 1 209 ? 4.084 -12.302 -0.936 1.00 98.25 209 ALA A O 1
ATOM 1693 N N . VAL A 1 210 ? 3.698 -11.307 -2.922 1.00 98.25 210 VAL A N 1
ATOM 1694 C CA . VAL A 1 210 ? 2.434 -10.657 -2.565 1.00 98.25 210 VAL A CA 1
ATOM 1695 C C . VAL A 1 210 ? 1.299 -11.479 -3.156 1.00 98.25 210 VAL A C 1
ATOM 1697 O O . VAL A 1 210 ? 1.139 -11.532 -4.375 1.00 98.25 210 VAL A O 1
ATOM 1700 N N . ILE A 1 211 ? 0.512 -12.114 -2.294 1.00 97.62 211 ILE A N 1
ATOM 1701 C CA . ILE A 1 211 ? -0.590 -12.997 -2.675 1.00 97.62 211 ILE A CA 1
ATOM 1702 C C . ILE A 1 211 ? -1.924 -12.333 -2.343 1.00 97.62 211 ILE A C 1
ATOM 1704 O O . ILE A 1 211 ? -2.114 -11.844 -1.230 1.00 97.62 211 ILE A O 1
ATOM 1708 N N . LEU A 1 212 ? -2.867 -12.333 -3.283 1.00 94.06 212 LEU A N 1
ATOM 1709 C CA . LEU A 1 212 ? -4.221 -11.840 -3.041 1.00 94.06 212 LEU A CA 1
ATOM 1710 C C . LEU A 1 212 ? -5.008 -12.876 -2.229 1.00 94.06 212 LEU A C 1
ATOM 1712 O O . LEU A 1 212 ? -5.293 -13.960 -2.729 1.00 94.06 212 LEU A O 1
ATOM 1716 N N . GLN A 1 213 ? -5.407 -12.543 -0.997 1.00 86.69 213 GLN A N 1
ATOM 1717 C CA . GLN A 1 213 ? -6.033 -13.494 -0.061 1.00 86.69 213 GLN A CA 1
ATOM 1718 C C . GLN A 1 213 ? -7.261 -14.199 -0.642 1.00 86.69 213 GLN A C 1
ATOM 1720 O O . GLN A 1 213 ? -7.437 -15.401 -0.470 1.00 86.69 213 GLN A O 1
ATOM 1725 N N . ARG A 1 214 ? -8.110 -13.450 -1.351 1.00 86.25 214 ARG A N 1
ATOM 1726 C CA . ARG A 1 214 ? -9.383 -13.963 -1.874 1.00 86.25 214 ARG A CA 1
ATOM 1727 C C . ARG A 1 214 ? -9.202 -15.037 -2.949 1.00 86.25 214 ARG A C 1
ATOM 1729 O O . ARG A 1 214 ? -10.072 -15.887 -3.090 1.00 86.25 214 ARG A O 1
ATOM 1736 N N . THR A 1 215 ? -8.135 -14.954 -3.741 1.00 87.12 215 THR A N 1
ATOM 1737 C CA . THR A 1 215 ? -7.951 -15.797 -4.935 1.00 87.12 215 THR A CA 1
ATOM 1738 C C . THR A 1 215 ? -6.735 -16.713 -4.843 1.00 87.12 215 THR A C 1
ATOM 1740 O O . THR A 1 215 ? -6.649 -17.673 -5.598 1.00 87.12 215 THR A O 1
ATOM 1743 N N . GLY A 1 216 ? -5.792 -16.433 -3.940 1.00 86.94 216 GLY A N 1
ATOM 1744 C CA . GLY A 1 216 ? -4.493 -17.107 -3.886 1.00 86.94 216 GLY A CA 1
ATOM 1745 C C . GLY A 1 216 ? -3.539 -16.699 -5.015 1.00 86.94 216 GLY A C 1
ATOM 1746 O O . GLY A 1 216 ? -2.495 -17.325 -5.187 1.00 86.94 216 GLY A O 1
ATOM 1747 N N . GLU A 1 217 ? -3.883 -15.670 -5.791 1.00 93.00 217 GLU A N 1
ATOM 1748 C CA . GLU A 1 217 ? -3.111 -15.242 -6.956 1.00 93.00 217 GLU A CA 1
ATOM 1749 C C . GLU A 1 217 ? -1.844 -14.477 -6.560 1.00 93.00 217 GLU A C 1
ATOM 1751 O O . GLU A 1 217 ? -1.865 -13.652 -5.644 1.00 93.00 217 GLU A O 1
ATOM 1756 N N . PHE A 1 218 ? -0.750 -14.709 -7.290 1.00 95.81 218 PHE A N 1
ATOM 1757 C CA . PHE A 1 218 ? 0.474 -13.923 -7.176 1.00 95.81 218 PHE A CA 1
ATOM 1758 C C . PHE A 1 218 ? 0.299 -12.559 -7.860 1.00 95.81 218 PHE A C 1
ATOM 1760 O O . PHE A 1 218 ? 0.231 -12.450 -9.085 1.00 95.81 218 PHE A O 1
ATOM 1767 N N . VAL A 1 219 ? 0.267 -11.504 -7.051 1.00 96.44 219 VAL A N 1
ATOM 1768 C CA . VAL A 1 219 ? 0.061 -10.111 -7.479 1.00 96.44 219 VAL A CA 1
ATOM 1769 C C . VAL A 1 219 ? 1.387 -9.444 -7.853 1.00 96.44 219 VAL A C 1
ATOM 1771 O O . VAL A 1 219 ? 1.433 -8.543 -8.693 1.00 96.44 219 VAL A O 1
ATOM 1774 N N . GLY A 1 220 ? 2.481 -9.867 -7.220 1.00 97.75 220 GLY A N 1
ATOM 1775 C CA . GLY A 1 220 ? 3.799 -9.272 -7.391 1.00 97.75 220 GLY A CA 1
ATOM 1776 C C . GLY A 1 220 ? 4.725 -9.564 -6.220 1.00 97.75 220 GLY A C 1
ATOM 1777 O O . GLY A 1 220 ? 4.570 -10.559 -5.515 1.00 97.75 220 GLY A O 1
ATOM 1778 N N . GLN A 1 221 ? 5.666 -8.657 -5.988 1.00 98.25 221 GLN A N 1
ATOM 1779 C CA . GLN A 1 221 ? 6.604 -8.715 -4.877 1.00 98.25 221 GLN A CA 1
ATOM 1780 C C . GLN A 1 221 ? 6.668 -7.392 -4.118 1.00 98.25 221 GLN A C 1
ATOM 1782 O O . GLN A 1 221 ? 6.557 -6.317 -4.708 1.00 98.25 221 GLN A O 1
ATOM 1787 N N . ALA A 1 222 ? 6.859 -7.468 -2.807 1.00 98.44 222 ALA A N 1
ATOM 1788 C CA . ALA A 1 222 ? 7.098 -6.313 -1.952 1.00 98.44 222 ALA A CA 1
ATOM 1789 C C . ALA A 1 222 ? 7.863 -6.743 -0.704 1.00 98.44 222 ALA A C 1
ATOM 1791 O O . ALA A 1 222 ? 7.686 -7.861 -0.222 1.00 98.44 222 ALA A O 1
ATOM 1792 N N . GLY A 1 223 ? 8.707 -5.872 -0.167 1.00 97.62 223 GLY A N 1
ATOM 1793 C CA . GLY A 1 223 ? 9.428 -6.194 1.053 1.00 97.62 223 GLY A CA 1
ATOM 1794 C C . GLY A 1 223 ? 10.508 -5.198 1.415 1.00 97.62 223 GLY A C 1
ATOM 1795 O O . GLY A 1 223 ? 10.501 -4.058 0.951 1.00 97.62 223 GLY A O 1
ATOM 1796 N N . LEU A 1 224 ? 11.421 -5.658 2.265 1.00 96.56 224 LEU A N 1
ATOM 1797 C CA . LEU A 1 224 ? 12.508 -4.864 2.820 1.00 96.56 224 LEU A CA 1
ATOM 1798 C C . LEU A 1 224 ? 13.850 -5.403 2.341 1.00 96.56 224 LEU A C 1
ATOM 1800 O O . LEU A 1 224 ? 14.090 -6.607 2.405 1.00 96.56 224 LEU A O 1
ATOM 1804 N N . THR A 1 225 ? 14.740 -4.525 1.889 1.00 95.00 225 THR A N 1
ATOM 1805 C CA . THR A 1 225 ? 16.105 -4.909 1.510 1.00 95.00 225 THR A CA 1
ATOM 1806 C C . THR A 1 225 ? 17.106 -3.873 1.991 1.00 95.00 225 THR A C 1
ATOM 1808 O O . THR A 1 225 ? 16.823 -2.678 1.980 1.00 95.00 225 THR A O 1
ATOM 1811 N N . TRP A 1 226 ? 18.290 -4.312 2.409 1.00 91.81 226 TRP A N 1
ATOM 1812 C CA . TRP A 1 226 ? 19.388 -3.386 2.657 1.00 91.81 226 TRP A CA 1
ATOM 1813 C C . TRP A 1 226 ? 19.992 -2.926 1.334 1.00 91.81 226 TRP A C 1
ATOM 1815 O O . TRP A 1 226 ? 20.355 -3.749 0.493 1.00 91.81 226 TRP A O 1
ATOM 1825 N N . GLN A 1 227 ? 20.133 -1.615 1.180 1.00 91.44 227 GLN A N 1
ATOM 1826 C CA . GLN A 1 227 ? 20.788 -0.993 0.037 1.00 91.44 227 GLN A CA 1
ATOM 1827 C C . GLN A 1 227 ? 21.954 -0.139 0.504 1.00 91.44 227 GLN A C 1
ATOM 1829 O O . GLN A 1 227 ? 21.906 0.445 1.585 1.00 91.44 227 GLN A O 1
ATOM 1834 N N . THR A 1 228 ? 22.966 -0.036 -0.347 1.00 89.50 228 THR A N 1
ATOM 1835 C CA . THR A 1 228 ? 24.040 0.943 -0.195 1.00 89.50 228 THR A CA 1
ATOM 1836 C C . THR A 1 228 ? 23.794 2.084 -1.176 1.00 89.50 228 THR A C 1
ATOM 1838 O O . THR A 1 228 ? 23.542 1.832 -2.358 1.00 89.50 228 THR A O 1
ATOM 1841 N N . ILE A 1 229 ? 23.831 3.320 -0.685 1.00 87.06 229 ILE A N 1
ATOM 1842 C CA . ILE A 1 229 ? 23.697 4.547 -1.477 1.00 87.06 229 ILE A CA 1
ATOM 1843 C C . ILE A 1 229 ? 24.936 5.433 -1.307 1.00 87.06 229 ILE A C 1
ATOM 1845 O O . ILE A 1 229 ? 25.669 5.313 -0.319 1.00 87.06 229 ILE A O 1
ATOM 1849 N N . ASP A 1 230 ? 25.172 6.300 -2.294 1.00 80.31 230 ASP A N 1
ATOM 1850 C CA . ASP A 1 230 ? 26.324 7.204 -2.377 1.00 80.31 230 ASP A CA 1
ATOM 1851 C C . ASP A 1 230 ? 27.659 6.508 -2.047 1.00 80.31 230 ASP A C 1
ATOM 1853 O O . ASP A 1 230 ? 27.973 5.451 -2.596 1.00 80.31 230 ASP A O 1
ATOM 1857 N N . SER A 1 231 ? 28.454 7.086 -1.145 1.00 75.19 231 SER A N 1
ATOM 1858 C CA . SER A 1 231 ? 29.798 6.634 -0.775 1.00 75.19 231 SER A CA 1
ATOM 1859 C C . SER A 1 231 ? 29.833 5.503 0.264 1.00 75.19 231 SER A C 1
ATOM 1861 O O . SER A 1 231 ? 30.894 5.235 0.826 1.00 75.19 231 SER A O 1
ATOM 1863 N N . GLY A 1 232 ? 28.711 4.819 0.524 1.00 83.75 232 GLY A N 1
ATOM 1864 C CA . GLY A 1 232 ? 28.681 3.657 1.426 1.00 83.75 232 GLY A CA 1
ATOM 1865 C C . GLY A 1 232 ? 27.583 3.666 2.490 1.00 83.75 232 GLY A C 1
ATOM 1866 O O . GLY A 1 232 ? 27.576 2.798 3.363 1.00 83.75 232 GLY A O 1
ATOM 1867 N N . GLU A 1 233 ? 26.652 4.618 2.446 1.00 89.31 233 GLU A N 1
ATOM 1868 C CA . GLU A 1 233 ? 25.560 4.695 3.413 1.00 89.31 233 GLU A CA 1
ATOM 1869 C C . GLU A 1 233 ? 24.612 3.500 3.245 1.00 89.31 233 GLU A C 1
ATOM 1871 O O . GLU A 1 233 ? 24.083 3.264 2.158 1.00 89.31 233 GLU A O 1
ATOM 1876 N N . ARG A 1 234 ? 24.369 2.748 4.325 1.00 90.62 234 ARG A N 1
ATOM 1877 C CA . ARG A 1 234 ? 23.397 1.648 4.324 1.00 90.62 234 ARG A CA 1
ATOM 1878 C C . ARG A 1 234 ? 22.016 2.138 4.736 1.00 90.62 234 ARG A C 1
ATOM 1880 O O . ARG A 1 234 ? 21.845 2.676 5.827 1.00 90.62 234 ARG A O 1
ATOM 1887 N N . VAL A 1 235 ? 21.020 1.867 3.898 1.00 92.50 235 VAL A N 1
ATOM 1888 C CA . VAL A 1 235 ? 19.615 2.212 4.142 1.00 92.50 235 VAL A CA 1
ATOM 1889 C C . VAL A 1 235 ? 18.718 0.984 4.048 1.00 92.50 235 VAL A C 1
ATOM 1891 O O . VAL A 1 235 ? 18.962 0.076 3.249 1.00 92.50 235 VAL A O 1
ATOM 1894 N N . LEU A 1 236 ? 17.670 0.958 4.873 1.00 94.69 236 LEU A N 1
ATOM 1895 C CA . LEU A 1 236 ? 16.628 -0.061 4.808 1.00 94.69 236 LEU A CA 1
ATOM 1896 C C . LEU A 1 236 ? 15.562 0.382 3.803 1.00 94.69 236 LEU A C 1
ATOM 1898 O O . LEU A 1 236 ? 14.794 1.308 4.067 1.00 94.69 236 LEU A O 1
ATOM 1902 N N . GLU A 1 237 ? 15.538 -0.263 2.643 1.00 96.44 237 GLU A N 1
ATOM 1903 C CA . GLU A 1 237 ? 14.651 0.069 1.533 1.00 96.44 237 GLU A CA 1
ATOM 1904 C C . GLU A 1 237 ? 13.364 -0.762 1.565 1.00 96.44 237 GLU A C 1
ATOM 1906 O O . GLU A 1 237 ? 13.420 -1.988 1.633 1.00 96.44 237 GLU A O 1
ATOM 1911 N N . ILE A 1 238 ? 12.215 -0.101 1.409 1.00 97.94 238 ILE A N 1
ATOM 1912 C CA . ILE A 1 238 ? 10.958 -0.703 0.971 1.00 97.94 238 ILE A CA 1
ATOM 1913 C C . ILE A 1 238 ? 10.928 -0.703 -0.556 1.00 97.94 238 ILE A C 1
ATOM 1915 O O . ILE A 1 238 ? 10.855 0.358 -1.183 1.00 97.94 238 ILE A O 1
ATOM 1919 N N . GLY A 1 239 ? 10.929 -1.901 -1.137 1.00 96.81 239 GLY A N 1
ATOM 1920 C CA . GLY A 1 239 ? 10.763 -2.125 -2.570 1.00 96.81 239 GLY A CA 1
ATOM 1921 C C . GLY A 1 239 ? 9.446 -2.833 -2.869 1.00 96.81 239 GLY A C 1
ATOM 1922 O O . GLY A 1 239 ? 8.988 -3.666 -2.086 1.00 96.81 239 GLY A O 1
ATOM 1923 N N . TYR A 1 240 ? 8.831 -2.515 -4.007 1.00 97.31 240 TYR A N 1
ATOM 1924 C CA . TYR A 1 240 ? 7.628 -3.188 -4.494 1.00 97.31 240 TYR A CA 1
ATOM 1925 C C . TYR A 1 240 ? 7.570 -3.183 -6.021 1.00 97.31 240 TYR A C 1
ATOM 1927 O O . TYR A 1 240 ? 8.005 -2.238 -6.676 1.00 97.31 240 TYR A O 1
ATOM 1935 N N . LEU A 1 241 ? 7.007 -4.249 -6.582 1.00 96.56 241 LEU A N 1
ATOM 1936 C CA . LEU A 1 241 ? 6.796 -4.426 -8.012 1.00 96.56 241 LEU A CA 1
ATOM 1937 C C . LEU A 1 241 ? 5.583 -5.335 -8.222 1.00 96.56 241 LEU A C 1
ATOM 1939 O O . LEU A 1 241 ? 5.576 -6.467 -7.744 1.00 96.56 241 LEU A O 1
ATOM 1943 N N . LEU A 1 242 ? 4.553 -4.850 -8.914 1.00 96.38 242 LEU A N 1
ATOM 1944 C CA . LEU A 1 242 ? 3.304 -5.590 -9.134 1.00 96.38 242 LEU A CA 1
ATOM 1945 C C . LEU A 1 242 ? 3.077 -5.859 -10.618 1.00 96.38 242 LEU A C 1
ATOM 1947 O O . LEU A 1 242 ? 3.450 -5.025 -11.445 1.00 96.38 242 LEU A O 1
ATOM 1951 N N . LYS A 1 243 ? 2.412 -6.975 -10.945 1.00 94.81 243 LYS A N 1
ATOM 1952 C CA . LYS A 1 243 ? 1.988 -7.264 -12.321 1.00 94.81 243 LYS A CA 1
ATOM 1953 C C . LYS A 1 243 ? 1.019 -6.173 -12.789 1.00 94.81 243 LYS A C 1
ATOM 1955 O O . LYS A 1 243 ? 0.192 -5.699 -12.004 1.00 94.81 243 LYS A O 1
ATOM 1960 N N . ALA A 1 244 ? 1.090 -5.806 -14.068 1.00 90.81 244 ALA A N 1
ATOM 1961 C CA . ALA A 1 244 ? 0.299 -4.711 -14.636 1.00 90.81 244 ALA A CA 1
ATOM 1962 C C . ALA A 1 244 ? -1.219 -4.883 -14.435 1.00 90.81 244 ALA A C 1
ATOM 1964 O O . ALA A 1 244 ? -1.917 -3.913 -14.147 1.00 90.81 244 ALA A O 1
ATOM 1965 N N . ALA A 1 245 ? -1.717 -6.124 -14.497 1.00 92.00 245 ALA A N 1
ATOM 1966 C CA . ALA A 1 245 ? -3.128 -6.459 -14.271 1.00 92.00 245 ALA A CA 1
ATOM 1967 C C . ALA A 1 245 ? -3.655 -6.039 -12.884 1.00 92.00 245 ALA A C 1
ATOM 1969 O O . ALA A 1 245 ? -4.854 -5.840 -12.704 1.00 92.00 245 ALA A O 1
ATOM 1970 N N . HIS A 1 246 ? -2.761 -5.867 -11.908 1.00 93.38 246 HIS A N 1
ATOM 1971 C CA . HIS A 1 246 ? -3.107 -5.566 -10.520 1.00 93.38 246 HIS A CA 1
ATOM 1972 C C . HIS A 1 246 ? -2.888 -4.101 -10.132 1.00 93.38 246 HIS A C 1
ATOM 1974 O O . HIS A 1 246 ? -3.115 -3.714 -8.979 1.00 93.38 246 HIS A O 1
ATOM 1980 N N . TRP A 1 247 ? -2.468 -3.255 -11.072 1.00 89.69 247 TRP A N 1
ATOM 1981 C CA . TRP A 1 247 ? -2.267 -1.829 -10.823 1.00 89.69 247 TRP A CA 1
ATOM 1982 C C . TRP A 1 247 ? -3.578 -1.097 -10.524 1.00 89.69 247 TRP A C 1
ATOM 1984 O O . TRP A 1 247 ? -4.671 -1.593 -10.767 1.00 89.69 247 TRP A O 1
ATOM 1994 N N . HIS A 1 248 ? -3.471 0.093 -9.927 1.00 88.81 248 HIS A N 1
ATOM 1995 C CA . HIS A 1 248 ? -4.604 0.965 -9.571 1.00 88.81 248 HIS A CA 1
ATOM 1996 C C . HIS A 1 248 ? -5.625 0.394 -8.559 1.00 88.81 248 HIS A C 1
ATOM 1998 O O . HIS A 1 248 ? -6.553 1.097 -8.169 1.00 88.81 248 HIS A O 1
ATOM 2004 N N . ASN A 1 249 ? -5.391 -0.806 -8.011 1.00 89.25 249 ASN A N 1
ATOM 2005 C CA . ASN A 1 249 ? -6.204 -1.426 -6.949 1.00 89.25 249 ASN A CA 1
ATOM 2006 C C . ASN A 1 249 ? -5.768 -1.057 -5.512 1.00 89.25 249 ASN A C 1
ATOM 2008 O O . ASN A 1 249 ? -6.338 -1.519 -4.516 1.00 89.25 249 ASN A O 1
ATOM 2012 N N . GLY A 1 250 ? -4.722 -0.233 -5.381 1.00 91.50 250 GLY A N 1
ATOM 2013 C CA . GLY A 1 250 ? -4.153 0.189 -4.095 1.00 91.50 250 GLY A CA 1
ATOM 2014 C C . GLY A 1 250 ? -3.243 -0.844 -3.419 1.00 91.50 250 GLY A C 1
ATOM 2015 O O . GLY A 1 250 ? -2.751 -0.578 -2.326 1.00 91.50 250 GLY A O 1
ATOM 2016 N N . TYR A 1 251 ? -2.982 -1.990 -4.056 1.00 95.19 251 TYR A N 1
ATOM 2017 C CA . TYR A 1 251 ? -2.170 -3.065 -3.476 1.00 95.19 251 TYR A CA 1
ATOM 2018 C C . TYR A 1 251 ? -0.722 -2.657 -3.192 1.00 95.19 251 TYR A C 1
ATOM 2020 O O . TYR A 1 251 ? -0.188 -3.040 -2.158 1.00 95.19 251 TYR A O 1
ATOM 2028 N N . ALA A 1 252 ? -0.105 -1.827 -4.041 1.00 96.50 252 ALA A N 1
ATOM 2029 C CA . ALA A 1 252 ? 1.264 -1.356 -3.807 1.00 96.50 252 ALA A CA 1
ATOM 2030 C C . ALA A 1 252 ? 1.361 -0.533 -2.513 1.00 96.50 252 ALA A C 1
ATOM 2032 O O . ALA A 1 252 ? 2.216 -0.797 -1.676 1.00 96.50 252 ALA A O 1
ATOM 2033 N N . SER A 1 253 ? 0.440 0.415 -2.307 1.00 94.50 253 SER A N 1
ATOM 2034 C CA . SER A 1 253 ? 0.384 1.215 -1.078 1.00 94.50 253 SER A CA 1
ATOM 2035 C C . SER A 1 253 ? 0.072 0.364 0.153 1.00 94.50 253 SER A C 1
ATOM 2037 O O . SER A 1 253 ? 0.655 0.591 1.209 1.00 94.50 253 SER A O 1
ATOM 2039 N N . GLU A 1 254 ? -0.815 -0.626 0.031 1.00 91.62 254 GLU A N 1
ATOM 2040 C CA . GLU A 1 254 ? -1.137 -1.551 1.121 1.00 91.62 254 GLU A CA 1
ATOM 2041 C C . GLU A 1 254 ? 0.073 -2.406 1.524 1.00 91.62 254 GLU A C 1
ATOM 2043 O O . GLU A 1 254 ? 0.428 -2.442 2.704 1.00 91.62 254 GLU A O 1
ATOM 2048 N N . ALA A 1 255 ? 0.746 -3.024 0.548 1.00 96.62 255 ALA A N 1
ATOM 2049 C CA . ALA A 1 255 ? 1.936 -3.838 0.770 1.00 96.62 255 ALA A CA 1
ATOM 2050 C C . ALA A 1 255 ? 3.104 -3.002 1.316 1.00 96.62 255 ALA A C 1
ATOM 2052 O O . ALA A 1 255 ? 3.715 -3.381 2.312 1.00 96.62 255 ALA A O 1
ATOM 2053 N N . ALA A 1 256 ? 3.375 -1.829 0.734 1.00 96.50 256 ALA A N 1
ATOM 2054 C CA . ALA A 1 256 ? 4.432 -0.930 1.197 1.00 96.50 256 ALA A CA 1
ATOM 2055 C C . ALA A 1 256 ? 4.159 -0.408 2.620 1.00 96.50 256 ALA A C 1
ATOM 2057 O O . ALA A 1 256 ? 5.059 -0.369 3.457 1.00 96.50 256 ALA A O 1
ATOM 2058 N N . SER A 1 257 ? 2.901 -0.080 2.938 1.00 90.88 257 SER A N 1
ATOM 2059 C CA . SER A 1 257 ? 2.492 0.306 4.294 1.00 90.88 257 SER A CA 1
ATOM 2060 C C . SER A 1 257 ? 2.695 -0.834 5.298 1.00 90.88 257 SER A C 1
ATOM 2062 O O . SER A 1 257 ? 3.131 -0.595 6.426 1.00 90.88 257 SER A O 1
ATOM 2064 N N . ALA A 1 258 ? 2.413 -2.076 4.898 1.00 89.00 258 ALA A N 1
ATOM 2065 C CA . ALA A 1 258 ? 2.672 -3.252 5.722 1.00 89.00 258 ALA A CA 1
ATOM 2066 C C . ALA A 1 258 ? 4.175 -3.477 5.945 1.00 89.00 258 ALA A C 1
ATOM 2068 O O . ALA A 1 258 ? 4.589 -3.656 7.088 1.00 89.00 258 ALA A O 1
ATOM 2069 N N . CYS A 1 259 ? 4.997 -3.342 4.899 1.00 94.00 259 CYS A N 1
ATOM 2070 C CA . CYS A 1 259 ? 6.456 -3.425 4.999 1.00 94.00 259 CYS A CA 1
ATOM 2071 C C . CYS A 1 259 ? 7.028 -2.357 5.941 1.00 94.00 259 CYS A C 1
ATOM 2073 O O . CYS A 1 259 ? 7.879 -2.674 6.768 1.00 94.00 259 CYS A O 1
ATOM 2075 N N . LYS A 1 260 ? 6.517 -1.118 5.885 1.00 90.94 260 LYS A N 1
ATOM 2076 C CA . LYS A 1 260 ? 6.880 -0.050 6.833 1.00 90.94 260 LYS A CA 1
ATOM 2077 C C . LYS A 1 260 ? 6.601 -0.463 8.277 1.00 90.94 260 LYS A C 1
ATOM 2079 O O . LYS A 1 260 ? 7.490 -0.395 9.120 1.00 90.94 260 LYS A O 1
ATOM 2084 N N . ARG A 1 261 ? 5.381 -0.939 8.562 1.00 85.31 261 ARG A N 1
ATOM 2085 C CA . ARG A 1 261 ? 5.025 -1.415 9.910 1.00 85.31 261 ARG A CA 1
ATOM 2086 C C . ARG A 1 261 ? 5.915 -2.574 10.346 1.00 85.31 261 ARG A C 1
ATOM 2088 O O . ARG A 1 261 ? 6.362 -2.586 11.487 1.00 85.31 261 ARG A O 1
ATOM 2095 N N . TYR A 1 262 ? 6.188 -3.521 9.452 1.00 86.00 262 TYR A N 1
ATOM 2096 C CA . TYR A 1 262 ? 7.069 -4.644 9.749 1.00 86.00 262 TYR A CA 1
ATOM 2097 C C . TYR A 1 262 ? 8.483 -4.176 10.095 1.00 86.00 262 TYR A C 1
ATOM 2099 O O . TYR A 1 262 ? 9.019 -4.615 11.105 1.00 86.00 262 TYR A O 1
ATOM 2107 N N . ALA A 1 263 ? 9.063 -3.244 9.331 1.00 87.88 263 ALA A N 1
ATOM 2108 C CA . ALA A 1 263 ? 10.395 -2.707 9.606 1.00 87.88 263 ALA A CA 1
ATOM 2109 C C . ALA A 1 263 ? 10.493 -2.104 11.014 1.00 87.88 263 ALA A C 1
ATOM 2111 O O . ALA A 1 263 ? 11.432 -2.391 11.755 1.00 87.88 263 ALA A O 1
ATOM 2112 N N . TYR A 1 264 ? 9.495 -1.312 11.405 1.00 81.38 264 TYR A N 1
ATOM 2113 C CA . TYR A 1 264 ? 9.476 -0.661 12.714 1.00 81.38 264 TYR A CA 1
ATOM 2114 C C . TYR A 1 264 ? 9.298 -1.654 13.864 1.00 81.38 264 TYR A C 1
ATOM 2116 O O . TYR A 1 264 ? 9.842 -1.443 14.940 1.00 81.38 264 TYR A O 1
ATOM 2124 N N . ARG A 1 265 ? 8.589 -2.762 13.646 1.00 75.62 265 ARG A N 1
ATOM 2125 C CA . ARG A 1 265 ? 8.415 -3.811 14.662 1.00 75.62 265 ARG A CA 1
ATOM 2126 C C . ARG A 1 265 ? 9.637 -4.715 14.772 1.00 75.62 265 ARG A C 1
ATOM 2128 O O . ARG A 1 265 ? 10.128 -4.964 15.865 1.00 75.62 265 ARG A O 1
ATOM 2135 N N . HIS A 1 266 ? 10.111 -5.210 13.633 1.00 73.81 266 HIS A N 1
ATOM 2136 C CA . HIS A 1 266 ? 11.103 -6.277 13.559 1.00 73.81 266 HIS A CA 1
ATOM 2137 C C . HIS A 1 266 ? 12.508 -5.804 13.938 1.00 73.81 266 HIS A C 1
ATOM 2139 O O . HIS A 1 266 ? 13.266 -6.550 14.547 1.00 73.81 266 HIS A O 1
ATOM 2145 N N . PHE A 1 267 ? 12.848 -4.554 13.623 1.00 69.94 267 PHE A N 1
ATOM 2146 C CA . PHE A 1 267 ? 14.168 -3.986 13.900 1.00 69.94 267 PHE A CA 1
ATOM 2147 C C . PHE A 1 267 ? 14.176 -3.075 15.135 1.00 69.94 267 PHE A C 1
ATOM 2149 O O . PHE A 1 267 ? 14.897 -2.081 15.141 1.00 69.94 267 PHE A O 1
ATOM 2156 N N . PHE A 1 268 ? 13.349 -3.375 16.150 1.00 60.56 268 PHE A N 1
ATOM 2157 C CA . PHE A 1 268 ? 13.207 -2.575 17.381 1.00 60.56 268 PHE A CA 1
ATOM 2158 C C . PHE A 1 268 ? 13.107 -1.067 17.105 1.00 60.56 268 PHE A C 1
ATOM 2160 O O . PHE A 1 268 ? 13.749 -0.239 17.746 1.00 60.56 268 PHE A O 1
ATOM 2167 N N . GLY A 1 269 ? 12.295 -0.719 16.110 1.00 59.44 269 GLY A N 1
ATOM 2168 C CA . GLY A 1 269 ? 12.068 0.652 15.712 1.00 59.44 269 GLY A CA 1
ATOM 2169 C C . GLY A 1 269 ? 13.138 1.237 14.799 1.00 59.44 269 GLY A C 1
ATOM 2170 O O . GLY A 1 269 ? 13.597 2.339 15.093 1.00 59.44 269 GLY A O 1
ATOM 2171 N N . ALA A 1 270 ? 13.476 0.555 13.689 1.00 69.06 270 ALA A N 1
ATOM 2172 C CA . ALA A 1 270 ? 14.355 1.091 12.639 1.00 69.06 270 ALA A CA 1
ATOM 2173 C C . ALA A 1 270 ? 14.115 2.600 12.470 1.00 69.06 270 ALA A C 1
ATOM 2175 O O . ALA A 1 270 ? 12.988 2.965 12.146 1.00 69.06 270 ALA A O 1
ATOM 2176 N N . PRO A 1 271 ? 15.111 3.475 12.701 1.00 79.00 271 PRO A N 1
ATOM 2177 C CA . PRO A 1 271 ? 14.884 4.911 12.909 1.00 79.00 271 PRO A CA 1
ATOM 2178 C C . PRO A 1 271 ? 14.227 5.585 11.704 1.00 79.00 271 PRO A C 1
ATOM 2180 O O . PRO A 1 271 ? 13.573 6.614 11.837 1.00 79.00 271 PRO A O 1
ATOM 2183 N N . ARG A 1 272 ? 14.378 4.982 10.526 1.00 88.25 272 ARG A N 1
ATOM 2184 C CA . ARG A 1 272 ? 13.695 5.348 9.294 1.00 88.25 272 ARG A CA 1
ATOM 2185 C C . ARG A 1 272 ? 13.676 4.170 8.328 1.00 88.25 272 ARG A C 1
ATOM 2187 O O . ARG A 1 272 ? 14.506 3.264 8.418 1.00 88.25 272 ARG A O 1
ATOM 2194 N N . VAL A 1 273 ? 12.773 4.234 7.361 1.00 94.12 273 VAL A N 1
ATOM 2195 C CA . VAL A 1 273 ? 12.792 3.400 6.152 1.00 94.12 273 VAL A CA 1
ATOM 2196 C C . VAL A 1 273 ? 12.794 4.286 4.919 1.00 94.12 273 VAL A C 1
ATOM 2198 O O . VAL A 1 273 ? 12.293 5.412 4.955 1.00 94.12 273 VAL A O 1
ATOM 2201 N N . CYS A 1 274 ? 13.357 3.771 3.833 1.00 96.56 274 CYS A N 1
ATOM 2202 C CA . CYS A 1 274 ? 13.536 4.509 2.591 1.00 96.56 274 CYS A CA 1
ATOM 2203 C C . CYS A 1 274 ? 12.885 3.800 1.398 1.00 96.56 274 CYS A C 1
ATOM 2205 O O . CYS A 1 274 ? 12.586 2.614 1.470 1.00 96.56 274 CYS A O 1
ATOM 2207 N N . SER A 1 275 ? 12.724 4.499 0.282 1.00 97.31 275 SER A N 1
ATOM 2208 C CA . SER A 1 275 ? 12.499 3.917 -1.044 1.00 97.31 275 SER A CA 1
ATOM 2209 C C . SER A 1 275 ? 13.384 4.647 -2.050 1.00 97.31 275 SER A C 1
ATOM 2211 O O . SER A 1 275 ? 13.438 5.879 -2.038 1.00 97.31 275 SER A O 1
ATOM 2213 N N . ILE A 1 276 ? 14.078 3.901 -2.910 1.00 95.19 276 ILE A N 1
ATOM 2214 C CA . ILE A 1 276 ? 14.912 4.466 -3.974 1.00 95.19 276 ILE A CA 1
ATOM 2215 C C . ILE A 1 276 ? 14.105 4.405 -5.266 1.00 95.19 276 ILE A C 1
ATOM 2217 O O . ILE A 1 276 ? 13.755 3.329 -5.745 1.00 95.19 276 ILE A O 1
ATOM 2221 N N . ILE A 1 277 ? 13.766 5.566 -5.820 1.00 95.00 277 ILE A N 1
ATOM 2222 C CA . ILE A 1 277 ? 12.780 5.666 -6.901 1.00 95.00 277 ILE A CA 1
ATOM 2223 C C . ILE A 1 277 ? 13.365 6.495 -8.036 1.00 95.00 277 ILE A C 1
ATOM 2225 O O . ILE A 1 277 ? 13.912 7.564 -7.786 1.00 95.00 277 ILE A O 1
ATOM 2229 N N . ARG A 1 278 ? 13.240 6.044 -9.289 1.00 92.19 278 ARG A N 1
ATOM 2230 C CA . ARG A 1 278 ? 13.641 6.864 -10.442 1.00 92.19 278 ARG A CA 1
ATOM 2231 C C . ARG A 1 278 ? 12.905 8.203 -10.460 1.00 92.19 278 ARG A C 1
ATOM 2233 O O . ARG A 1 278 ? 11.717 8.274 -10.126 1.00 92.19 278 ARG A O 1
ATOM 2240 N N . THR A 1 279 ? 13.594 9.252 -10.897 1.00 93.75 279 THR A N 1
ATOM 2241 C CA . THR A 1 279 ? 13.025 10.608 -10.939 1.00 93.75 279 THR A CA 1
ATOM 2242 C C . THR A 1 279 ? 11.828 10.736 -11.886 1.00 93.75 279 THR A C 1
ATOM 2244 O O . THR A 1 279 ? 10.949 11.557 -11.637 1.00 93.75 279 THR A O 1
ATOM 2247 N N . ASP A 1 280 ? 11.726 9.870 -12.897 1.00 92.19 280 ASP A N 1
ATOM 2248 C CA . ASP A 1 280 ? 10.616 9.795 -13.854 1.00 92.19 280 ASP A CA 1
ATOM 2249 C C . ASP A 1 280 ? 9.508 8.791 -13.468 1.00 92.19 280 ASP A C 1
ATOM 2251 O O . ASP A 1 280 ? 8.473 8.718 -14.130 1.00 92.19 280 ASP A O 1
ATOM 2255 N N . ASN A 1 281 ? 9.659 8.037 -12.373 1.00 92.94 281 ASN A N 1
ATOM 2256 C CA . ASN A 1 281 ? 8.660 7.058 -11.933 1.00 92.94 281 ASN A CA 1
ATOM 2257 C C . ASN A 1 281 ? 7.618 7.674 -10.982 1.00 92.94 281 ASN A C 1
ATOM 2259 O O . ASN A 1 281 ? 7.575 7.370 -9.784 1.00 92.94 281 ASN A O 1
ATOM 2263 N N . ALA A 1 282 ? 6.738 8.514 -11.533 1.00 92.94 282 ALA A N 1
ATOM 2264 C CA . ALA A 1 282 ? 5.690 9.208 -10.778 1.00 92.94 282 ALA A CA 1
ATOM 2265 C C . ALA A 1 282 ? 4.759 8.252 -10.001 1.00 92.94 282 ALA A C 1
ATOM 2267 O O . ALA A 1 282 ? 4.358 8.543 -8.875 1.00 92.94 282 ALA A O 1
ATOM 2268 N N . ALA A 1 283 ? 4.444 7.074 -10.552 1.00 92.50 283 ALA A N 1
ATOM 2269 C CA . ALA A 1 283 ? 3.565 6.104 -9.895 1.00 92.50 283 ALA A CA 1
ATOM 2270 C C . ALA A 1 283 ? 4.150 5.583 -8.570 1.00 92.50 283 ALA A C 1
ATOM 2272 O O . ALA A 1 283 ? 3.432 5.465 -7.574 1.00 92.50 283 ALA A O 1
ATOM 2273 N N . SER A 1 284 ? 5.454 5.300 -8.541 1.00 94.31 284 SER A N 1
ATOM 2274 C CA . SER A 1 284 ? 6.147 4.871 -7.326 1.00 94.31 284 SER A CA 1
ATOM 2275 C C . SER A 1 284 ? 6.322 6.026 -6.332 1.00 94.31 284 SER A C 1
ATOM 2277 O O . SER A 1 284 ? 6.110 5.832 -5.134 1.00 94.31 284 SER A O 1
ATOM 2279 N N . GLN A 1 285 ? 6.592 7.244 -6.812 1.00 96.88 285 GLN A N 1
ATOM 2280 C CA . GLN A 1 285 ? 6.646 8.447 -5.967 1.00 96.88 285 GLN A CA 1
ATOM 2281 C C . GLN A 1 285 ? 5.319 8.662 -5.217 1.00 96.88 285 GLN A C 1
ATOM 2283 O O . GLN A 1 285 ? 5.310 8.795 -3.994 1.00 96.88 285 GLN A O 1
ATOM 2288 N N . ILE A 1 286 ? 4.180 8.544 -5.911 1.00 95.94 286 ILE A N 1
ATOM 2289 C CA . ILE A 1 286 ? 2.840 8.640 -5.305 1.00 95.94 286 ILE A CA 1
ATOM 2290 C C . ILE A 1 286 ? 2.630 7.574 -4.220 1.00 95.94 286 ILE A C 1
ATOM 2292 O O . ILE A 1 286 ? 1.998 7.835 -3.193 1.00 95.94 286 ILE A O 1
ATOM 2296 N N . VAL A 1 287 ? 3.119 6.347 -4.424 1.00 96.56 287 VAL A N 1
ATOM 2297 C CA . VAL A 1 287 ? 3.009 5.286 -3.411 1.00 96.56 287 VAL A CA 1
ATOM 2298 C C . VAL A 1 287 ? 3.854 5.614 -2.178 1.00 96.56 287 VAL A C 1
ATOM 2300 O O . VAL A 1 287 ? 3.353 5.441 -1.066 1.00 96.56 287 VAL A O 1
ATOM 2303 N N . ALA A 1 288 ? 5.078 6.117 -2.357 1.00 96.81 288 ALA A N 1
ATOM 2304 C CA . ALA A 1 288 ? 5.945 6.545 -1.259 1.00 96.81 288 ALA A CA 1
ATOM 2305 C C . ALA A 1 288 ? 5.299 7.675 -0.436 1.00 96.81 288 ALA A C 1
ATOM 2307 O O . ALA A 1 288 ? 5.186 7.580 0.788 1.00 96.81 288 ALA A O 1
ATOM 2308 N N . GLU A 1 289 ? 4.766 8.696 -1.104 1.00 94.88 289 GLU A N 1
ATOM 2309 C CA . GLU A 1 289 ? 4.072 9.813 -0.453 1.00 94.88 289 GLU A CA 1
ATOM 2310 C C . GLU A 1 289 ? 2.827 9.350 0.316 1.00 94.88 289 GLU A C 1
ATOM 2312 O O . GLU A 1 289 ? 2.597 9.763 1.454 1.00 94.88 289 GLU A O 1
ATOM 2317 N N . ARG A 1 290 ? 2.048 8.415 -0.247 1.00 90.62 290 ARG A N 1
ATOM 2318 C CA . ARG A 1 290 ? 0.864 7.841 0.420 1.00 90.62 290 ARG A CA 1
ATOM 2319 C C . ARG A 1 290 ? 1.183 7.113 1.719 1.00 90.62 290 ARG A C 1
ATOM 2321 O O . ARG A 1 290 ? 0.328 7.068 2.601 1.00 90.62 290 ARG A O 1
ATOM 2328 N N . ILE A 1 291 ? 2.372 6.525 1.841 1.00 89.88 291 ILE A N 1
ATOM 2329 C CA . ILE A 1 291 ? 2.804 5.869 3.083 1.00 89.88 291 ILE A CA 1
ATOM 2330 C C . ILE A 1 291 ? 3.523 6.829 4.045 1.00 89.88 291 ILE A C 1
ATOM 2332 O O . ILE A 1 291 ? 3.982 6.395 5.107 1.00 89.88 291 ILE A O 1
ATOM 2336 N N . GLY A 1 292 ? 3.558 8.123 3.711 1.00 91.12 292 GLY A N 1
ATOM 2337 C CA . GLY A 1 292 ? 4.097 9.199 4.538 1.00 91.12 292 GLY A CA 1
ATOM 2338 C C . GLY A 1 292 ? 5.569 9.519 4.287 1.00 91.12 292 GLY A C 1
ATOM 2339 O O . GLY A 1 292 ? 6.143 10.278 5.065 1.00 91.12 292 GLY A O 1
ATOM 2340 N N . MET A 1 293 ? 6.186 8.958 3.241 1.00 95.38 293 MET A N 1
ATOM 2341 C CA . MET A 1 293 ? 7.558 9.312 2.882 1.00 95.38 293 MET A CA 1
ATOM 2342 C C . MET A 1 293 ? 7.635 10.690 2.243 1.00 95.38 293 MET A C 1
ATOM 2344 O O . MET A 1 293 ? 6.717 11.137 1.556 1.00 95.38 293 MET A O 1
ATOM 2348 N N . ARG A 1 294 ? 8.773 11.346 2.445 1.00 96.31 294 ARG A N 1
ATOM 2349 C CA . ARG A 1 294 ? 9.126 12.612 1.810 1.00 96.31 294 ARG A CA 1
ATOM 2350 C C . ARG A 1 294 ? 10.382 12.413 0.983 1.00 96.31 294 ARG A C 1
ATOM 2352 O O . ARG A 1 294 ? 11.253 11.635 1.362 1.00 96.31 294 ARG A O 1
ATOM 2359 N N . ARG A 1 295 ? 10.474 13.130 -0.133 1.00 97.25 295 ARG A N 1
ATOM 2360 C CA . ARG A 1 295 ? 11.704 13.196 -0.920 1.00 97.25 295 ARG A CA 1
ATOM 2361 C C . ARG A 1 295 ? 12.779 13.901 -0.093 1.00 97.25 295 ARG A C 1
ATOM 2363 O O . ARG A 1 295 ? 12.629 15.078 0.219 1.00 97.25 295 ARG A O 1
ATOM 2370 N N . GLU A 1 296 ? 13.831 13.174 0.249 1.00 94.12 296 GLU A N 1
ATOM 2371 C CA . GLU A 1 296 ? 14.952 13.650 1.061 1.00 94.12 296 GLU A CA 1
ATOM 2372 C C . GLU A 1 296 ? 16.048 14.246 0.173 1.00 94.12 296 GLU A C 1
ATOM 2374 O O . GLU A 1 296 ? 16.475 15.378 0.390 1.00 94.12 296 GLU A O 1
ATOM 2379 N N . ARG A 1 297 ? 16.474 13.504 -0.858 1.00 93.69 297 ARG A N 1
ATOM 2380 C CA . ARG A 1 297 ? 17.547 13.921 -1.772 1.00 93.69 297 ARG A CA 1
ATOM 2381 C C . ARG A 1 297 ? 17.475 13.236 -3.135 1.00 93.69 297 ARG A C 1
ATOM 2383 O O . ARG A 1 297 ? 16.736 12.269 -3.313 1.00 93.69 297 ARG A O 1
ATOM 2390 N N . GLU A 1 298 ? 18.259 13.744 -4.079 1.00 94.75 298 GLU A N 1
ATOM 2391 C CA . GLU A 1 298 ? 18.511 13.144 -5.392 1.00 94.75 298 GLU A CA 1
ATOM 2392 C C . GLU A 1 298 ? 19.953 12.632 -5.452 1.00 94.75 298 GLU A C 1
ATOM 2394 O O . GLU A 1 298 ? 20.858 13.287 -4.937 1.00 94.75 298 GLU A O 1
ATOM 2399 N N . PHE A 1 299 ? 20.162 11.466 -6.057 1.00 91.19 299 PHE A N 1
ATOM 2400 C CA . PHE A 1 299 ? 21.485 10.884 -6.265 1.00 91.19 299 PHE A CA 1
ATOM 2401 C C . PHE A 1 299 ? 21.510 9.991 -7.507 1.00 91.19 299 PHE A C 1
ATOM 2403 O O . PHE A 1 299 ? 20.475 9.499 -7.964 1.00 91.19 299 PHE A O 1
ATOM 2410 N N . THR A 1 300 ? 22.698 9.755 -8.057 1.00 89.25 300 THR A N 1
ATOM 2411 C CA . THR A 1 300 ? 22.874 8.863 -9.207 1.00 89.25 300 THR A CA 1
ATOM 2412 C C . THR A 1 300 ? 23.163 7.452 -8.724 1.00 89.25 300 THR A C 1
ATOM 2414 O O . THR A 1 300 ? 24.075 7.223 -7.933 1.00 89.25 300 THR A O 1
ATOM 2417 N N . LYS A 1 301 ? 22.406 6.480 -9.232 1.00 82.12 301 LYS A N 1
ATOM 2418 C CA . LYS A 1 301 ? 22.641 5.058 -8.975 1.00 82.12 301 LYS A CA 1
ATOM 2419 C C . LYS A 1 301 ? 22.863 4.347 -10.299 1.00 82.12 301 LYS A C 1
ATOM 2421 O O . LYS A 1 301 ? 22.116 4.557 -11.255 1.00 82.12 301 LYS A O 1
ATOM 2426 N N . ARG A 1 302 ? 23.878 3.483 -10.346 1.00 78.88 302 ARG A N 1
ATOM 2427 C CA . ARG A 1 302 ? 24.080 2.571 -11.470 1.00 78.88 302 ARG A CA 1
ATOM 2428 C C . ARG A 1 302 ? 23.149 1.373 -11.317 1.00 78.88 302 ARG A C 1
ATOM 2430 O O . ARG A 1 302 ? 23.233 0.641 -10.333 1.00 78.88 302 ARG A O 1
ATOM 2437 N N . PHE A 1 303 ? 22.265 1.194 -12.288 1.00 68.94 303 PHE A N 1
ATOM 2438 C CA . PHE A 1 303 ? 21.414 0.015 -12.435 1.00 68.94 303 PHE A CA 1
ATOM 2439 C C . PHE A 1 303 ? 21.748 -0.696 -13.755 1.00 68.94 303 PHE A C 1
ATOM 2441 O O . PHE A 1 303 ? 22.615 -0.224 -14.488 1.00 68.94 303 PHE A O 1
ATOM 2448 N N . PHE A 1 304 ? 21.105 -1.830 -14.056 1.00 68.00 304 PHE A N 1
ATOM 2449 C CA . PHE A 1 304 ? 21.379 -2.661 -15.245 1.00 68.00 304 PHE A CA 1
ATOM 2450 C C . PHE A 1 304 ? 21.623 -1.857 -16.545 1.00 68.00 304 PHE A C 1
ATOM 2452 O O . PHE A 1 304 ? 22.594 -2.123 -17.248 1.00 68.00 304 PHE A O 1
ATOM 2459 N N . ALA A 1 305 ? 20.818 -0.820 -16.806 1.00 63.03 305 ALA A N 1
ATOM 2460 C CA . ALA A 1 305 ? 20.893 0.035 -17.999 1.00 63.03 305 ALA A CA 1
ATOM 2461 C C . ALA A 1 305 ? 21.867 1.238 -17.913 1.00 63.03 305 ALA A C 1
ATOM 2463 O O . ALA A 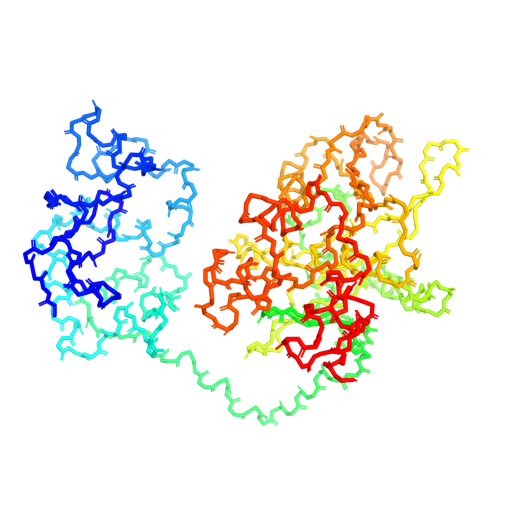1 305 ? 21.910 2.068 -18.822 1.00 63.03 305 ALA A O 1
ATOM 2464 N N . GLY A 1 306 ? 22.647 1.363 -16.834 1.00 74.69 306 GLY A N 1
ATOM 2465 C CA . GLY A 1 306 ? 23.615 2.444 -16.626 1.00 74.69 306 GLY A CA 1
ATOM 2466 C C . GLY A 1 306 ? 23.297 3.357 -15.440 1.00 74.69 306 GLY A C 1
ATOM 2467 O O . GLY A 1 306 ? 22.525 3.016 -14.543 1.00 74.69 306 GLY A O 1
ATOM 2468 N N . GLU A 1 307 ? 23.954 4.514 -15.403 1.00 83.94 307 GLU A N 1
ATOM 2469 C CA . GLU A 1 307 ? 23.753 5.530 -14.369 1.00 83.94 307 GLU A CA 1
ATOM 2470 C C . GLU A 1 307 ? 22.484 6.342 -14.631 1.00 83.94 307 GLU A C 1
ATOM 2472 O O . GLU A 1 307 ? 22.268 6.868 -15.729 1.00 83.94 307 GLU A O 1
ATOM 2477 N N . ARG A 1 308 ? 21.620 6.420 -13.615 1.00 86.44 308 ARG A N 1
ATOM 2478 C CA . ARG A 1 308 ? 20.354 7.154 -13.677 1.00 86.44 308 ARG A CA 1
ATOM 2479 C C . ARG A 1 308 ? 20.098 7.919 -12.376 1.00 86.44 308 ARG A C 1
ATOM 2481 O O . ARG A 1 308 ? 20.432 7.407 -11.297 1.00 86.44 308 ARG A O 1
ATOM 2488 N N . PRO A 1 309 ? 19.471 9.103 -12.453 1.00 91.69 309 PRO A N 1
ATOM 2489 C CA . PRO A 1 309 ? 19.071 9.849 -11.271 1.00 91.69 309 PRO A CA 1
ATOM 2490 C C . PRO A 1 309 ? 17.922 9.139 -10.546 1.00 91.69 309 PRO A C 1
ATOM 2492 O O . PRO A 1 309 ? 16.978 8.629 -11.156 1.00 91.69 309 PRO A O 1
ATOM 2495 N N . HIS A 1 310 ? 18.010 9.113 -9.223 1.00 94.06 310 HIS A N 1
ATOM 2496 C CA . HIS A 1 310 ? 17.013 8.557 -8.323 1.00 94.06 310 HIS A CA 1
ATOM 2497 C C . HIS A 1 310 ? 16.744 9.528 -7.179 1.00 94.06 310 HIS A C 1
ATOM 2499 O O . HIS A 1 310 ? 17.636 10.216 -6.689 1.00 94.06 310 HIS A O 1
ATOM 2505 N N . TYR A 1 311 ? 15.507 9.525 -6.704 1.00 95.94 311 TYR A N 1
ATOM 2506 C CA . TYR A 1 311 ? 15.123 10.137 -5.451 1.00 95.94 311 TYR A CA 1
ATOM 2507 C C . TYR A 1 311 ? 15.214 9.129 -4.312 1.00 95.94 311 TYR A C 1
ATOM 2509 O O . TYR A 1 311 ? 14.711 8.006 -4.410 1.00 95.94 311 TYR A O 1
ATOM 2517 N N . LEU A 1 312 ? 15.808 9.567 -3.204 1.00 96.38 312 LEU A N 1
ATOM 2518 C CA . LEU A 1 312 ? 15.653 8.922 -1.912 1.00 96.38 312 LEU A CA 1
ATOM 2519 C C . LEU A 1 312 ? 14.393 9.481 -1.256 1.00 96.38 312 LEU A C 1
ATOM 2521 O O . LEU A 1 312 ? 14.347 10.652 -0.876 1.00 96.38 312 LEU A O 1
ATOM 2525 N N . TYR A 1 313 ? 13.373 8.645 -1.126 1.00 97.75 313 TYR A N 1
ATOM 2526 C CA . TYR A 1 313 ? 12.227 8.920 -0.270 1.00 97.75 313 TYR A CA 1
ATOM 2527 C C . TYR A 1 313 ? 12.475 8.295 1.095 1.00 97.75 313 TYR A C 1
ATOM 2529 O O . TYR A 1 313 ? 12.930 7.156 1.157 1.00 97.75 313 TYR A O 1
ATOM 2537 N N . SER A 1 314 ? 12.162 8.999 2.178 1.00 95.62 314 SER A N 1
ATOM 2538 C CA . SER A 1 314 ? 12.316 8.470 3.533 1.00 95.62 314 SER A CA 1
ATOM 2539 C C . SER A 1 314 ? 11.156 8.862 4.440 1.00 95.62 314 SER A C 1
ATOM 2541 O O . SER A 1 314 ? 10.459 9.857 4.227 1.00 95.62 314 SER A O 1
ATOM 2543 N N . VAL A 1 315 ? 10.908 8.023 5.441 1.00 91.94 315 VAL A N 1
ATOM 2544 C CA . VAL A 1 315 ? 9.995 8.304 6.548 1.00 91.94 315 VAL A CA 1
ATOM 2545 C C . VAL A 1 315 ? 10.649 7.828 7.832 1.00 91.94 315 VAL A C 1
ATOM 2547 O O . VAL A 1 315 ? 11.127 6.695 7.914 1.00 91.94 315 VAL A O 1
ATOM 2550 N N . GLU A 1 316 ? 10.691 8.711 8.821 1.00 87.38 316 GLU A N 1
ATOM 2551 C CA . GLU A 1 316 ? 11.201 8.380 10.143 1.00 87.38 316 GLU A CA 1
ATOM 2552 C C . GLU A 1 316 ? 10.217 7.487 10.893 1.00 87.38 316 GLU A C 1
ATOM 2554 O O . GLU A 1 316 ? 8.989 7.601 10.774 1.00 87.38 316 GLU A O 1
ATOM 2559 N N . ASN A 1 317 ? 10.771 6.594 11.702 1.00 77.12 317 ASN A N 1
ATOM 2560 C CA . ASN A 1 317 ? 10.001 5.855 12.673 1.00 77.12 317 ASN A CA 1
ATOM 2561 C C . ASN A 1 317 ? 9.682 6.763 13.845 1.00 77.12 317 ASN A C 1
ATOM 2563 O O . ASN A 1 317 ? 10.426 6.894 14.814 1.00 77.12 317 ASN A O 1
ATOM 2567 N N . THR A 1 318 ? 8.527 7.391 13.749 1.00 66.31 318 THR A N 1
ATOM 2568 C CA . THR A 1 318 ? 7.923 8.029 14.903 1.00 66.31 318 THR A CA 1
ATOM 2569 C C . THR A 1 318 ? 7.287 6.932 15.766 1.00 66.31 318 THR A C 1
ATOM 2571 O O . THR A 1 318 ? 6.735 5.975 15.221 1.00 66.31 318 THR A O 1
ATOM 2574 N N . ALA A 1 319 ? 7.326 7.058 17.101 1.00 54.69 319 ALA A N 1
ATOM 2575 C CA . ALA A 1 319 ? 6.776 6.112 18.100 1.00 54.69 319 ALA A CA 1
ATOM 2576 C C . ALA A 1 319 ? 5.240 5.866 18.015 1.00 54.69 319 ALA A C 1
ATOM 2578 O O . ALA A 1 319 ? 4.560 5.527 18.976 1.00 54.69 319 ALA A O 1
ATOM 2579 N N . ARG A 1 320 ? 4.659 6.152 16.859 1.00 57.22 320 ARG A N 1
ATOM 2580 C CA . ARG A 1 320 ? 3.323 6.672 16.619 1.00 57.22 320 ARG A CA 1
ATOM 2581 C C . ARG A 1 320 ? 2.618 5.907 15.489 1.00 57.22 320 ARG A C 1
ATOM 2583 O O . ARG A 1 320 ? 1.394 5.868 15.473 1.00 57.22 320 ARG A O 1
ATOM 2590 N N . ASP A 1 321 ? 3.370 5.231 14.612 1.00 58.12 321 ASP A N 1
ATOM 2591 C CA . ASP A 1 321 ? 2.843 4.456 13.471 1.00 58.12 321 ASP A CA 1
ATOM 2592 C C . ASP A 1 321 ? 2.419 3.012 13.825 1.00 58.12 321 ASP A C 1
ATOM 2594 O O . ASP A 1 321 ? 1.691 2.370 13.064 1.00 58.12 321 ASP A O 1
ATOM 2598 N N . TYR A 1 322 ? 2.857 2.479 14.971 1.00 62.94 322 TYR A N 1
ATOM 2599 C CA . TYR A 1 322 ? 2.536 1.116 15.422 1.00 62.94 322 TYR A CA 1
ATOM 2600 C C . TYR A 1 322 ? 1.369 1.040 16.419 1.00 62.94 322 TYR A C 1
ATOM 2602 O O . TYR A 1 322 ? 0.840 -0.046 16.662 1.00 62.94 322 TYR A O 1
ATOM 2610 N N . LEU A 1 323 ? 0.940 2.181 16.970 1.00 74.94 323 LEU A N 1
ATOM 2611 C CA . LEU A 1 323 ? -0.151 2.259 17.939 1.00 74.94 323 LEU A CA 1
ATOM 2612 C C . LEU A 1 323 ? -1.484 1.862 17.294 1.00 74.94 323 LEU A C 1
ATOM 2614 O O . LEU A 1 323 ? -2.037 2.568 16.450 1.00 74.94 323 LEU A O 1
ATOM 2618 N N . ARG A 1 324 ? -2.063 0.752 17.758 1.00 83.19 324 ARG A N 1
ATOM 2619 C CA . ARG A 1 324 ? -3.361 0.247 17.284 1.00 83.19 324 ARG A CA 1
ATOM 2620 C C . ARG A 1 324 ? -4.563 0.998 17.862 1.00 83.19 324 ARG A C 1
ATOM 2622 O O . ARG A 1 324 ? -5.694 0.573 17.649 1.00 83.19 324 ARG A O 1
ATOM 2629 N N . LEU A 1 325 ? -4.355 2.124 18.554 1.00 86.25 325 LEU A N 1
ATOM 2630 C CA . LEU A 1 325 ? -5.423 2.903 19.198 1.00 86.25 325 LEU A CA 1
ATOM 2631 C C . LEU A 1 325 ? -6.579 3.215 18.243 1.00 86.25 325 LEU A C 1
ATOM 2633 O O . LEU A 1 325 ? -7.736 2.966 18.574 1.00 86.25 325 LEU A O 1
ATOM 2637 N N . ARG A 1 326 ? -6.260 3.707 17.040 1.00 84.94 326 ARG A N 1
ATOM 2638 C CA . ARG A 1 326 ? -7.274 4.110 16.061 1.00 84.94 326 ARG A CA 1
ATOM 2639 C C . ARG A 1 326 ? -8.031 2.930 15.467 1.00 84.94 326 ARG A C 1
ATOM 2641 O O . ARG A 1 326 ? -9.239 3.030 15.254 1.00 84.94 326 ARG A O 1
ATOM 2648 N N . SER A 1 327 ? -7.335 1.839 15.153 1.00 81.94 327 SER A N 1
ATOM 2649 C CA . SER A 1 327 ? -7.961 0.637 14.598 1.00 81.94 327 SER A CA 1
ATOM 2650 C C . SER A 1 327 ? -8.833 -0.058 15.638 1.00 81.94 327 SER A C 1
ATOM 2652 O O . SER A 1 327 ? -9.986 -0.344 15.337 1.00 81.94 327 SER A O 1
ATOM 2654 N N . LEU A 1 328 ? -8.330 -0.228 16.864 1.00 88.25 328 LEU A N 1
ATOM 2655 C CA . LEU A 1 328 ? -9.079 -0.797 17.986 1.00 88.25 328 LEU A CA 1
ATOM 2656 C C . LEU A 1 328 ? -10.341 0.015 18.289 1.00 88.25 328 LEU A C 1
ATOM 2658 O O . LEU A 1 328 ? -11.432 -0.542 18.355 1.00 88.25 328 LEU A O 1
ATOM 2662 N N . ARG A 1 329 ? -10.233 1.348 18.351 1.00 92.44 329 ARG A N 1
ATOM 2663 C CA . ARG A 1 329 ? -11.399 2.209 18.584 1.00 92.44 329 ARG A CA 1
ATOM 2664 C C . ARG A 1 329 ? -12.475 2.031 17.514 1.00 92.44 329 ARG A C 1
ATOM 2666 O O . ARG A 1 329 ? -13.663 2.001 17.827 1.00 92.44 329 ARG A O 1
ATOM 2673 N N . LYS A 1 330 ? -12.063 1.953 16.246 1.00 84.06 330 LYS A N 1
ATOM 2674 C CA . LYS A 1 330 ? -12.983 1.761 15.119 1.00 84.06 330 LYS A CA 1
ATOM 2675 C C . LYS A 1 330 ? -13.622 0.373 15.112 1.00 84.06 330 LYS A C 1
ATOM 2677 O O . LYS A 1 330 ? -14.789 0.284 14.759 1.00 84.06 330 LYS A O 1
ATOM 2682 N N . GLN A 1 331 ? -12.888 -0.673 15.490 1.00 85.06 331 GLN A N 1
ATOM 2683 C CA . GLN A 1 331 ? -13.424 -2.036 15.605 1.00 85.06 331 GLN A CA 1
ATOM 2684 C C . GLN A 1 331 ? -14.536 -2.115 16.656 1.00 85.06 331 GLN A C 1
ATOM 2686 O O . GLN A 1 331 ? -15.554 -2.751 16.415 1.00 85.06 331 GLN A O 1
ATOM 2691 N N . GLU A 1 332 ? -14.386 -1.383 17.759 1.00 87.44 332 GLU A N 1
ATOM 2692 C CA . GLU A 1 332 ? -15.392 -1.283 18.824 1.00 87.44 332 GLU A CA 1
ATOM 2693 C C . GLU A 1 332 ? -16.488 -0.227 18.542 1.00 87.44 332 GLU A C 1
ATOM 2695 O O . GLU A 1 332 ? -17.301 0.074 19.413 1.00 87.44 332 GLU A O 1
ATOM 2700 N N . ASN A 1 333 ? -16.517 0.380 17.345 1.00 90.62 333 ASN A N 1
ATOM 2701 C CA . ASN A 1 333 ? -17.475 1.429 16.957 1.00 90.62 333 ASN A CA 1
ATOM 2702 C C . ASN A 1 333 ? -17.531 2.645 17.911 1.00 90.62 333 ASN A C 1
ATOM 2704 O O . ASN A 1 333 ? -18.560 3.307 18.053 1.00 90.62 333 ASN A O 1
ATOM 2708 N N . LEU A 1 334 ? -16.408 2.993 18.543 1.00 90.44 334 LEU A N 1
ATOM 2709 C CA . LEU A 1 334 ? -16.336 4.103 19.495 1.00 90.44 334 LEU A CA 1
ATOM 2710 C C . LEU A 1 334 ? -15.947 5.423 18.818 1.00 90.44 334 LEU A C 1
ATOM 2712 O O . LEU A 1 334 ? -15.082 5.489 17.938 1.00 90.44 334 LEU A O 1
ATOM 2716 N N . THR A 1 335 ? -16.523 6.527 19.286 1.00 93.31 335 THR A N 1
ATOM 2717 C CA . THR A 1 335 ? -16.052 7.879 18.956 1.00 93.31 335 THR A CA 1
ATOM 2718 C C . THR A 1 335 ? -14.783 8.227 19.740 1.00 93.31 335 THR A C 1
ATOM 2720 O O . THR A 1 335 ? -14.493 7.648 20.787 1.00 93.31 335 THR A O 1
ATOM 2723 N N . GLN A 1 336 ? -14.011 9.208 19.255 1.00 92.75 336 GLN A N 1
ATOM 2724 C CA . GLN A 1 336 ? -12.837 9.705 19.989 1.00 92.75 336 GLN A CA 1
ATOM 2725 C C . GLN A 1 336 ? -13.207 10.271 21.365 1.00 92.75 336 GLN A C 1
ATOM 2727 O O . GLN A 1 336 ? -12.414 10.146 22.288 1.00 92.75 336 GLN A O 1
ATOM 2732 N N . GLN A 1 337 ? -14.395 10.874 21.499 1.00 94.31 337 GLN A N 1
ATOM 2733 C CA . GLN A 1 337 ? -14.876 11.399 22.777 1.00 94.31 337 GLN A CA 1
ATOM 2734 C C . GLN A 1 337 ? -15.125 10.258 23.767 1.00 94.31 337 GLN A C 1
ATOM 2736 O O . GLN A 1 337 ? -14.528 10.248 24.833 1.00 94.31 337 GLN A O 1
ATOM 2741 N N . GLN A 1 338 ? -15.901 9.246 23.363 1.00 91.94 338 GLN A N 1
ATOM 2742 C CA . GLN A 1 338 ? -16.224 8.103 24.222 1.00 91.94 338 GLN A CA 1
ATOM 2743 C C . GLN A 1 338 ? -14.978 7.378 24.736 1.00 91.94 338 GLN A C 1
ATOM 2745 O O . GLN A 1 338 ? -14.947 6.967 25.894 1.00 91.94 338 GLN A O 1
ATOM 2750 N N . LEU A 1 339 ? -13.946 7.207 23.899 1.00 91.50 339 LEU A N 1
ATOM 2751 C CA . LEU A 1 339 ? -12.720 6.581 24.385 1.00 91.50 339 LEU A CA 1
ATOM 2752 C C . LEU A 1 339 ? -11.904 7.517 25.280 1.00 91.50 339 LEU A C 1
ATOM 2754 O O . LEU A 1 339 ? -11.369 7.065 26.287 1.00 91.50 339 LEU A O 1
ATOM 2758 N N . ALA A 1 340 ? -11.822 8.805 24.949 1.00 93.31 340 ALA A N 1
ATOM 2759 C CA . ALA A 1 340 ? -11.134 9.773 25.794 1.00 93.31 340 ALA A CA 1
ATOM 2760 C C . ALA A 1 340 ? -11.739 9.810 27.209 1.00 93.31 340 ALA A C 1
ATOM 2762 O O . ALA A 1 340 ? -10.990 9.737 28.183 1.00 93.31 340 ALA A O 1
ATOM 2763 N N . ASP A 1 341 ? -13.071 9.787 27.314 1.00 92.12 341 ASP A N 1
ATOM 2764 C CA . ASP A 1 341 ? -13.793 9.733 28.590 1.00 92.12 341 ASP A CA 1
ATOM 2765 C C . ASP A 1 341 ? -13.440 8.462 29.379 1.00 92.12 341 ASP A C 1
ATOM 2767 O O . ASP A 1 341 ? -13.105 8.532 30.560 1.00 92.12 341 ASP A O 1
ATOM 2771 N N . ARG A 1 342 ? -13.417 7.295 28.716 1.00 88.81 342 ARG A N 1
ATOM 2772 C CA . ARG A 1 342 ? -13.038 6.019 29.354 1.00 88.81 342 ARG A CA 1
ATOM 2773 C C . ARG A 1 342 ? -11.580 5.951 29.792 1.00 88.81 342 ARG A C 1
ATOM 2775 O O . ARG A 1 342 ? -11.273 5.289 30.777 1.00 88.81 342 ARG A O 1
ATOM 2782 N N . LEU A 1 343 ? -10.680 6.613 29.070 1.00 88.25 343 LEU A N 1
ATOM 2783 C CA . LEU A 1 343 ? -9.263 6.679 29.428 1.00 88.25 343 LEU A CA 1
ATOM 2784 C C . LEU A 1 343 ? -8.952 7.811 30.421 1.00 88.25 343 LEU A C 1
ATOM 2786 O O . LEU A 1 343 ? -7.784 7.970 30.796 1.00 88.25 343 LEU A O 1
ATOM 2790 N N . GLY A 1 344 ? -9.970 8.574 30.842 1.00 89.44 344 GLY A N 1
ATOM 2791 C CA . GLY A 1 344 ? -9.849 9.680 31.788 1.00 89.44 344 GLY A CA 1
ATOM 2792 C C . GLY A 1 344 ? -9.052 10.860 31.233 1.00 89.44 344 GLY A C 1
ATOM 2793 O O . GLY A 1 344 ? -8.238 11.441 31.945 1.00 89.44 344 GLY A O 1
ATOM 2794 N N . MET A 1 345 ? -9.211 11.184 29.946 1.00 91.81 345 MET A N 1
ATOM 2795 C CA . MET A 1 345 ? -8.421 12.219 29.273 1.00 91.81 345 MET A CA 1
ATOM 2796 C C . MET A 1 345 ? -9.251 13.097 28.334 1.00 91.81 345 MET A C 1
ATOM 2798 O O . MET A 1 345 ? -10.356 12.763 27.925 1.00 91.81 345 MET A O 1
ATOM 2802 N N . ASN A 1 346 ? -8.683 14.236 27.940 1.00 95.00 346 ASN A N 1
ATOM 2803 C CA . ASN A 1 346 ? -9.317 15.143 26.987 1.00 95.00 346 ASN A CA 1
ATOM 2804 C C . ASN A 1 346 ? -9.326 14.555 25.556 1.00 95.00 346 ASN A C 1
ATOM 2806 O O . ASN A 1 346 ? -8.304 14.049 25.082 1.00 95.00 346 ASN A O 1
ATOM 2810 N N . LYS A 1 347 ? -10.448 14.699 24.830 1.00 95.44 347 LYS A N 1
ATOM 2811 C CA . LYS A 1 347 ? -10.617 14.265 23.426 1.00 95.44 347 LYS A CA 1
ATOM 2812 C C . LYS A 1 347 ? -9.517 14.768 22.491 1.00 95.44 347 LYS A C 1
ATOM 2814 O O . LYS A 1 347 ? -9.060 14.009 21.641 1.00 95.44 347 LYS A O 1
ATOM 2819 N N . ILE A 1 348 ? -9.105 16.031 22.607 1.00 93.31 348 ILE A N 1
ATOM 2820 C CA . ILE A 1 348 ? -8.057 16.618 21.760 1.00 93.31 348 ILE A CA 1
ATOM 2821 C C . ILE A 1 348 ? -6.743 15.878 22.004 1.00 93.31 348 ILE A C 1
ATOM 2823 O O . ILE A 1 348 ? -6.086 15.462 21.055 1.00 93.31 348 ILE A O 1
ATOM 2827 N N . THR A 1 349 ? -6.393 15.652 23.270 1.00 90.56 349 THR A N 1
ATOM 2828 C CA . THR A 1 349 ? -5.198 14.894 23.653 1.00 90.56 349 THR A CA 1
ATOM 2829 C C . THR A 1 349 ? -5.248 13.471 23.099 1.00 90.56 349 THR A C 1
ATOM 2831 O O . THR A 1 349 ? -4.293 13.040 22.457 1.00 90.56 349 THR A O 1
ATOM 2834 N N . TYR A 1 350 ? -6.385 12.786 23.244 1.00 90.69 350 TYR A N 1
ATOM 2835 C CA . TYR A 1 350 ? -6.581 11.452 22.679 1.00 90.69 350 TYR A CA 1
ATOM 2836 C C . TYR A 1 350 ? -6.440 11.428 21.148 1.00 90.69 350 TYR A C 1
ATOM 2838 O O . TYR A 1 350 ? -5.731 10.589 20.592 1.00 90.69 350 TYR A O 1
ATOM 2846 N N . ALA A 1 351 ? -7.052 12.389 20.452 1.00 86.00 351 ALA A N 1
ATOM 2847 C CA . ALA A 1 351 ? -6.940 12.510 19.003 1.00 86.00 351 ALA A CA 1
ATOM 2848 C C . ALA A 1 351 ? -5.485 12.721 18.553 1.00 86.00 351 ALA A C 1
ATOM 2850 O O . ALA A 1 351 ? -5.088 12.195 17.515 1.00 86.00 351 ALA A O 1
ATOM 2851 N N . ARG A 1 352 ? -4.675 13.443 19.339 1.00 83.06 352 ARG A N 1
ATOM 2852 C CA . ARG A 1 352 ? -3.237 13.605 19.079 1.00 83.06 352 ARG A CA 1
ATOM 2853 C C . ARG A 1 352 ? -2.462 12.302 19.277 1.00 83.06 352 ARG A C 1
ATOM 2855 O O . ARG A 1 352 ? -1.506 12.086 18.542 1.00 83.06 352 ARG A O 1
ATOM 2862 N N . TYR A 1 353 ? -2.879 11.419 20.188 1.00 85.06 353 TYR A N 1
ATOM 2863 C CA . TYR A 1 353 ? -2.304 10.071 20.291 1.00 85.06 353 TYR A CA 1
ATOM 2864 C C . TYR A 1 353 ? -2.641 9.219 19.063 1.00 85.06 353 TYR A C 1
ATOM 2866 O O . TYR A 1 353 ? -1.748 8.626 18.472 1.00 85.06 353 TYR A O 1
ATOM 2874 N N . GLU A 1 354 ? -3.902 9.210 18.614 1.00 82.06 354 GLU A N 1
ATOM 2875 C CA . GLU A 1 354 ? -4.306 8.436 17.425 1.00 82.06 354 GLU A CA 1
ATOM 2876 C C . GLU A 1 354 ? -3.642 8.890 16.127 1.00 82.06 354 GLU A C 1
ATOM 2878 O O . GLU A 1 354 ? -3.428 8.084 15.223 1.00 82.06 354 GLU A O 1
ATOM 2883 N N . LYS A 1 355 ? -3.401 10.196 16.000 1.00 71.19 355 LYS A N 1
ATOM 2884 C CA . LYS A 1 355 ? -2.701 10.777 14.852 1.00 71.19 355 LYS A CA 1
ATOM 2885 C C . LYS A 1 355 ? -1.193 10.642 14.959 1.00 71.19 355 LYS A C 1
ATOM 2887 O O . LYS A 1 355 ? -0.493 10.988 14.014 1.00 71.19 355 LYS A O 1
ATOM 2892 N N . GLY A 1 356 ? -0.697 10.216 16.116 1.00 68.06 356 GLY A N 1
ATOM 2893 C CA . GLY A 1 356 ? 0.725 10.165 16.331 1.00 68.06 356 GLY A CA 1
ATOM 2894 C C . GLY A 1 356 ? 1.370 11.546 16.408 1.00 68.06 356 GLY A C 1
ATOM 2895 O O . GLY A 1 356 ? 2.504 11.717 15.997 1.00 68.06 356 GLY A O 1
ATOM 2896 N N . GLU A 1 357 ? 0.662 12.569 16.877 1.00 72.75 357 GLU A N 1
ATOM 2897 C CA . GLU A 1 357 ? 1.200 13.920 17.095 1.00 72.75 357 GLU A CA 1
ATOM 2898 C C . GLU A 1 357 ? 1.788 14.080 18.506 1.00 72.75 357 GLU A C 1
ATOM 2900 O O . GLU A 1 357 ? 2.489 15.054 18.790 1.00 72.75 357 GLU A O 1
ATOM 2905 N N . ARG A 1 358 ? 1.498 13.128 19.400 1.00 78.38 358 ARG A N 1
ATOM 2906 C CA . ARG A 1 358 ? 1.961 13.091 20.788 1.00 78.38 358 ARG A CA 1
ATOM 2907 C C . ARG A 1 358 ? 2.255 11.648 21.195 1.00 78.38 358 ARG A C 1
ATOM 2909 O O . ARG A 1 358 ? 1.530 10.746 20.789 1.00 78.38 358 ARG A O 1
ATOM 2916 N N . GLU A 1 359 ? 3.299 11.441 21.991 1.00 81.06 359 GLU A N 1
ATOM 2917 C CA . GLU A 1 359 ? 3.572 10.132 22.595 1.00 81.06 359 GLU A CA 1
ATOM 2918 C C . GLU A 1 359 ? 2.491 9.770 23.607 1.00 81.06 359 GLU A C 1
ATOM 2920 O O . GLU A 1 359 ? 2.052 10.629 24.377 1.00 81.06 359 GLU A O 1
ATOM 2925 N N . LEU A 1 360 ? 2.064 8.508 23.580 1.00 84.44 360 LEU A N 1
ATOM 2926 C CA . LEU A 1 360 ? 1.105 7.964 24.528 1.00 84.44 360 LEU A CA 1
ATOM 2927 C C . LEU A 1 360 ? 1.836 7.652 25.844 1.00 84.44 360 LEU A C 1
ATOM 2929 O O . LEU A 1 360 ? 2.701 6.776 25.843 1.00 84.44 360 LEU A O 1
ATOM 2933 N N . PRO A 1 361 ? 1.506 8.329 26.957 1.00 87.69 361 PRO A N 1
ATOM 2934 C CA . PRO A 1 361 ? 2.084 8.014 28.258 1.00 87.69 361 PRO A CA 1
ATOM 2935 C C . PRO A 1 361 ? 1.839 6.551 28.648 1.00 87.69 361 PRO A C 1
ATOM 2937 O O . PRO A 1 361 ? 0.797 5.985 28.306 1.00 87.69 361 PRO A O 1
ATOM 2940 N N . LEU A 1 362 ? 2.773 5.942 29.385 1.00 87.19 362 LEU A N 1
ATOM 2941 C CA . LEU A 1 362 ? 2.696 4.523 29.754 1.00 87.19 362 LEU A CA 1
ATOM 2942 C C . LEU A 1 362 ? 1.409 4.189 30.524 1.00 87.19 362 LEU A C 1
ATOM 2944 O O . LEU A 1 362 ? 0.777 3.173 30.252 1.00 87.19 362 LEU A O 1
ATOM 2948 N N . ASP A 1 363 ? 0.972 5.060 31.433 1.00 90.31 363 ASP A N 1
ATOM 2949 C CA . ASP A 1 363 ? -0.273 4.882 32.185 1.00 90.31 363 ASP A CA 1
ATOM 2950 C C . ASP A 1 363 ? -1.504 4.858 31.261 1.00 90.31 363 ASP A C 1
ATOM 2952 O O . ASP A 1 363 ? -2.404 4.036 31.433 1.00 90.31 363 ASP A O 1
ATOM 2956 N N . ALA A 1 364 ? -1.525 5.717 30.239 1.00 89.50 364 ALA A N 1
ATOM 2957 C CA . ALA A 1 364 ? -2.580 5.748 29.234 1.00 89.50 364 ALA A CA 1
ATOM 2958 C C . ALA A 1 364 ? -2.537 4.514 28.320 1.00 89.50 364 ALA A C 1
ATOM 2960 O O . ALA A 1 364 ? -3.590 3.996 27.946 1.00 89.50 364 ALA A O 1
ATOM 2961 N N . ALA A 1 365 ? -1.339 4.020 27.991 1.00 90.31 365 ALA A N 1
ATOM 2962 C CA . ALA A 1 365 ? -1.155 2.787 27.234 1.00 90.31 365 ALA A CA 1
ATOM 2963 C C . ALA A 1 365 ? -1.660 1.565 28.016 1.00 90.31 365 ALA A C 1
ATOM 2965 O O . ALA A 1 365 ? -2.412 0.764 27.468 1.00 90.31 365 ALA A O 1
ATOM 2966 N N . ILE A 1 366 ? -1.341 1.469 29.310 1.00 92.19 366 ILE A N 1
ATOM 2967 C CA . ILE A 1 366 ? -1.836 0.405 30.195 1.00 92.19 366 ILE A CA 1
ATOM 2968 C C . ILE A 1 366 ? -3.367 0.447 30.281 1.00 92.19 366 ILE A C 1
ATOM 2970 O O . ILE A 1 366 ? -4.012 -0.575 30.054 1.00 92.19 366 ILE A O 1
ATOM 2974 N N . ARG A 1 367 ? -3.964 1.625 30.527 1.00 92.88 367 ARG A N 1
ATOM 2975 C CA . ARG A 1 367 ? -5.433 1.774 30.567 1.00 92.88 367 ARG A CA 1
ATOM 2976 C C . ARG A 1 367 ? -6.091 1.379 29.248 1.00 92.88 367 ARG A C 1
ATOM 2978 O O . ARG A 1 367 ? -7.124 0.718 29.255 1.00 92.88 367 ARG A O 1
ATOM 2985 N N . ALA A 1 368 ? -5.503 1.762 28.115 1.00 91.75 368 ALA A N 1
ATOM 2986 C CA . ALA A 1 368 ? -6.020 1.390 26.804 1.00 91.75 368 ALA A CA 1
ATOM 2987 C C . ALA A 1 368 ? -5.905 -0.119 26.545 1.00 91.75 368 ALA A C 1
ATOM 2989 O O . ALA A 1 368 ? -6.862 -0.716 26.061 1.00 91.75 368 ALA A O 1
ATOM 2990 N N . ALA A 1 369 ? -4.777 -0.739 26.895 1.00 93.56 369 ALA A N 1
ATOM 2991 C CA . ALA A 1 369 ? -4.565 -2.177 26.750 1.00 93.56 369 ALA A CA 1
ATOM 2992 C C . ALA A 1 369 ? -5.591 -2.973 27.575 1.00 93.56 369 ALA A C 1
ATOM 2994 O O . ALA A 1 369 ? -6.279 -3.838 27.038 1.00 93.56 369 ALA A O 1
ATOM 2995 N N . GLN A 1 370 ? -5.786 -2.590 28.841 1.00 92.88 370 GLN A N 1
ATOM 2996 C CA . GLN A 1 370 ? -6.807 -3.166 29.721 1.00 92.88 370 GLN A CA 1
ATOM 2997 C C . GLN A 1 370 ? -8.222 -2.966 29.174 1.00 92.88 370 GLN A C 1
ATOM 2999 O O . GLN A 1 370 ? -9.005 -3.909 29.142 1.00 92.88 370 GLN A O 1
ATOM 3004 N N . PHE A 1 371 ? -8.544 -1.755 28.707 1.00 92.25 371 PHE A N 1
ATOM 3005 C CA . PHE A 1 371 ? -9.859 -1.445 28.151 1.00 92.25 371 PHE A CA 1
ATOM 3006 C C . PHE A 1 371 ? -10.200 -2.317 26.934 1.00 92.25 371 PHE A C 1
ATOM 3008 O O . PHE A 1 371 ? -11.327 -2.790 26.817 1.00 92.25 371 PHE A O 1
ATOM 3015 N N . TYR A 1 372 ? -9.239 -2.535 26.035 1.00 91.62 372 TYR A N 1
ATOM 3016 C CA . TYR A 1 372 ? -9.444 -3.355 24.839 1.00 91.62 372 TYR A CA 1
ATOM 3017 C C . TYR A 1 372 ? -9.260 -4.860 25.075 1.00 91.62 372 TYR A C 1
ATOM 3019 O O . TYR A 1 372 ? -9.459 -5.629 24.134 1.00 91.62 372 TYR A O 1
ATOM 3027 N N . GLY A 1 373 ? -8.857 -5.279 26.280 1.00 91.81 373 GLY A N 1
ATOM 3028 C CA . GLY A 1 373 ? -8.515 -6.672 26.565 1.00 91.81 373 GLY A CA 1
ATOM 3029 C C . GLY A 1 373 ? -7.370 -7.176 25.686 1.00 91.81 373 GLY A C 1
ATOM 3030 O O . GLY A 1 373 ? -7.471 -8.249 25.101 1.00 91.81 373 GLY A O 1
ATOM 3031 N N . VAL A 1 374 ? -6.319 -6.366 25.517 1.00 92.88 374 VAL A N 1
ATOM 3032 C CA . VAL A 1 374 ? -5.154 -6.710 24.691 1.00 92.88 374 VAL A CA 1
ATOM 3033 C C . VAL A 1 374 ? -3.850 -6.562 25.467 1.00 92.88 374 VAL A C 1
ATOM 3035 O O . VAL A 1 374 ? -3.767 -5.763 26.400 1.00 92.88 374 VAL A O 1
ATOM 3038 N N . SER A 1 375 ? -2.804 -7.277 25.055 1.00 92.69 375 SER A N 1
ATOM 3039 C CA . SER A 1 375 ? -1.458 -7.068 25.598 1.00 92.69 375 SER A CA 1
ATOM 3040 C C . SER A 1 375 ? -0.907 -5.686 25.229 1.00 92.69 375 SER A C 1
ATOM 3042 O O . SER A 1 375 ? -1.278 -5.090 24.210 1.00 92.69 375 SER A O 1
ATOM 3044 N N . LEU A 1 376 ? 0.012 -5.156 26.046 1.00 89.62 376 LEU A N 1
ATOM 3045 C CA . LEU A 1 376 ? 0.687 -3.892 25.735 1.00 89.62 376 LEU A CA 1
ATOM 3046 C C . LEU A 1 376 ? 1.455 -4.007 24.411 1.00 89.62 376 LEU A C 1
ATOM 3048 O O . LEU A 1 376 ? 1.353 -3.115 23.571 1.00 89.62 376 LEU A O 1
ATOM 3052 N N . ASP A 1 377 ? 2.111 -5.147 24.183 1.00 85.69 377 ASP A N 1
ATOM 3053 C CA . ASP A 1 377 ? 2.796 -5.474 22.932 1.00 85.69 377 ASP A CA 1
ATOM 3054 C C . ASP A 1 377 ? 1.841 -5.442 21.738 1.00 85.69 377 ASP A C 1
ATOM 3056 O O . ASP A 1 377 ? 2.191 -4.930 20.676 1.00 85.69 377 ASP A O 1
ATOM 3060 N N . TYR A 1 378 ? 0.607 -5.927 21.887 1.00 85.38 378 TYR A N 1
ATOM 3061 C CA . TYR A 1 378 ? -0.402 -5.767 20.848 1.00 85.38 378 TYR A CA 1
ATOM 3062 C C . TYR A 1 378 ? -0.823 -4.300 20.685 1.00 85.38 378 TYR A C 1
ATOM 3064 O O . TYR A 1 378 ? -0.947 -3.796 19.567 1.00 85.38 378 TYR A O 1
ATOM 3072 N N . LEU A 1 379 ? -1.045 -3.560 21.765 1.00 87.31 379 LEU A N 1
ATOM 3073 C CA . LEU A 1 379 ? -1.462 -2.163 21.656 1.00 87.31 379 LEU A CA 1
ATOM 3074 C C . LEU A 1 379 ? -0.427 -1.315 20.901 1.00 87.31 379 LEU A C 1
ATOM 3076 O O . LEU A 1 379 ? -0.792 -0.530 20.019 1.00 87.31 379 LEU A O 1
ATOM 3080 N N . VAL A 1 380 ? 0.852 -1.502 21.225 1.00 80.00 380 VAL A N 1
ATOM 3081 C CA . VAL A 1 380 ? 1.983 -0.803 20.601 1.00 80.00 380 VAL A CA 1
ATOM 3082 C C . VAL A 1 380 ? 2.516 -1.536 19.367 1.00 80.00 380 VAL A C 1
ATOM 3084 O O . VAL A 1 380 ? 3.586 -1.229 18.861 1.00 80.00 380 VAL A O 1
ATOM 3087 N N . GLY A 1 381 ? 1.777 -2.516 18.852 1.00 74.62 381 GLY A N 1
ATOM 3088 C CA . GLY A 1 381 ? 2.093 -3.178 17.595 1.00 74.62 381 GLY A CA 1
ATOM 3089 C C . GLY A 1 381 ? 3.351 -4.049 17.595 1.00 74.62 381 GLY A C 1
ATOM 3090 O O . GLY A 1 381 ? 3.705 -4.516 16.525 1.00 74.62 381 GLY A O 1
ATOM 3091 N N . LEU A 1 382 ? 3.997 -4.320 18.727 1.00 73.00 382 LEU A N 1
ATOM 3092 C CA . LEU A 1 382 ? 5.127 -5.251 18.839 1.00 73.00 382 LEU A CA 1
ATOM 3093 C C . LEU A 1 382 ? 4.719 -6.722 18.634 1.00 73.00 382 LEU A C 1
ATOM 3095 O O . LEU A 1 382 ? 5.537 -7.527 18.202 1.00 73.00 382 LEU A O 1
ATOM 3099 N N . SER A 1 383 ? 3.451 -7.068 18.880 1.00 72.19 383 SER A N 1
ATOM 3100 C CA . SER A 1 383 ? 2.895 -8.414 18.671 1.00 72.19 383 SER A CA 1
ATOM 3101 C C . SER A 1 383 ? 1.638 -8.370 17.801 1.00 72.19 383 SER A C 1
ATOM 3103 O O . SER A 1 383 ? 0.874 -7.413 17.875 1.00 72.19 383 SER A O 1
ATOM 3105 N N . ASP A 1 384 ? 1.379 -9.385 16.973 1.00 70.50 384 ASP A N 1
ATOM 3106 C CA . ASP A 1 384 ? 0.067 -9.592 16.324 1.00 70.50 384 ASP A CA 1
ATOM 3107 C C . ASP A 1 384 ? -0.861 -10.504 17.152 1.00 70.50 384 ASP A C 1
ATOM 3109 O O . ASP A 1 384 ? -2.048 -10.613 16.846 1.00 70.50 384 ASP A O 1
ATOM 3113 N N . LYS A 1 385 ? -0.360 -11.104 18.242 1.00 77.06 385 LYS A N 1
ATOM 3114 C CA . LYS A 1 385 ? -1.185 -11.844 19.205 1.00 77.06 385 LYS A CA 1
ATOM 3115 C C . LYS A 1 385 ? -1.908 -10.868 20.116 1.00 77.06 385 LYS A C 1
ATOM 3117 O O . LYS A 1 385 ? -1.269 -9.998 20.700 1.00 77.06 385 LYS A O 1
ATOM 3122 N N . ARG A 1 386 ? -3.231 -11.009 20.191 1.00 79.50 386 ARG A N 1
ATOM 3123 C CA . ARG A 1 386 ? -4.103 -10.091 20.929 1.00 79.50 386 ARG A CA 1
ATOM 3124 C C . ARG A 1 386 ? -3.877 -10.177 22.444 1.00 79.50 386 ARG A C 1
ATOM 3126 O O . ARG A 1 386 ? -3.893 -9.138 23.092 1.00 79.50 386 ARG A O 1
ATOM 3133 N N . GLU A 1 387 ? -3.584 -11.372 22.951 1.00 76.44 387 GLU A N 1
ATOM 3134 C CA . GLU A 1 387 ? -3.245 -11.677 24.351 1.00 76.44 387 GLU A CA 1
ATOM 3135 C C . GLU A 1 387 ? -1.777 -12.078 24.502 1.00 76.44 387 GLU A C 1
ATOM 3137 O O . GLU A 1 387 ? -1.258 -12.791 23.603 1.00 76.44 387 GLU A O 1
#

Secondary structure (DSSP, 8-state):
--GGG-B-TTS-BGGG--S-TT---SSSTT-TTGGG-HHHHHHHHHT-SSGGG-TTPSPS-TTTTSHHHHHHHHHHHHH-HHHHHHHHHHHHHTT--SS-TTSS--GGGG-SSHHHHHHHHHH-----SS------SS------SPEEEE-SSEEEE---GGGHHHHHHHHH-HHHHTTTT----HHHHHHHHHHHHHHHHHTS--EEEEEETTTTEEEEEEEEEEEEETTTEEEEEEEEEE-GGGTTSSHHHHHHHHHHHHHHHHTTS-SEEEEEEETT-HHHHHHHHHTT-EEEEEEEEEETTEEEEEEEEEEE--TTSS-THHHHHHHTT--HHHHHHHTTS-HHHHHHHHTTSS---HHHHHHHHHHHT--HHHHTTS-S---

Radius of gyration: 24.11 Å; chains: 1; bounding box: 66×56×56 Å

Foldseek 3Di:
DQCQQFAAQLLHGRSQDPLDPPDRHRPDPDDPCQVVDPQNVVCVVVVHPHPLVDPCPPDPDPSCLQQLSSLSSVLCNVPNRVLLVVLVVVLVVLVFRCDPDPDNDTLSSVDLHSVLNVCCSNVSDRDPPPPPLPVPPPPPPPPDFAFPDDFPWKTWTQDDPVCLVVLLLQQQPCVQCVQQVDRDDSVNSVVQSVVQVVCCVPVVWGWTFIAGPVPRDGFWTWAWDWDADDPGDTAIETDTTGDPSCPPVCSLLRRSLVRQLSCCQVVVGPQKHKHKAAPPCVVVVVSLVSSPWDFDDWDWDQGPVGTGIITITMDGRQLQSQACLVVLCVVVVHDLCRVCVQLVHDSVVSVCSNVSVDDQDPSSLVSSLVVSVADSCNRSNNDPDRD

Sequence (387 aa):
MRRERGLAYCGLACCLCEQKESCPGCRNEGCGEREWCKNYNCCRERGYDGCWQCPEFPCETLMLAKMRIRAFARFIGRHGEQYMLDCLEANERRGVAYHANGKLLGDYDRCRDEQEVFDMLEGGAAPPAAPAAPACTVRHRRAGGRTVMETERLILREMTQDDLPDLRELLTDRRVMWAYEHDFTETEVREWLDRQRTRYRSDGIGLWAVILQRTGEFVGQAGLTWQTIDSGERVLEIGYLLKAAHWHNGYASEAASACKRYAYRHFFGAPRVCSIIRTDNAASQIVAERIGMRREREFTKRFFAGERPHYLYSVENTARDYLRLRSLRKQENLTQQQLADRLGMNKITYARYEKGERELPLDAAIRAAQFYGVSLDYLVGLSDKRE

Organism: NCBI:txid2763660

InterPro domains:
  IPR000182 GNAT domain [PF13302] (153-294)
  IPR000182 GNAT domain [PS51186] (154-318)
  IPR001387 Cro/C1-type, helix-turn-helix domain [PF01381] (325-379)
  IPR001387 Cro/C1-type, helix-turn-helix domain [PS50943] (325-379)
  IPR001387 Cro/C1-type, helix-turn-helix domain [SM00530] (324-379)
  IPR001387 Cro/C1-type, helix-turn-helix domain [cd00093] (324-379)
  IPR010982 Lambda repressor-like, DNA-binding domain superfamily [G3DSA:1.10.260.40] (322-383)
  IPR010982 Lambda repressor-like, DNA-binding domain superfamily [SSF47413] (323-384)
  IPR016181 Acyl-CoA N-acyltransferase [SSF55729] (147-310)
  IPR051531 N-acetyltransferase [PTHR43792] (141-315)